Protein AF-A0A929PUV7-F1 (afdb_monomer_lite)

Foldseek 3Di:
DDDDPPDQVVVLPDDQPDDDPVLVVLLVVLVVQLAQPHPDADWFDWFWDAPPPDDPPCPVVLVLQQFDWDWDADPNDITTTTGGDTLSPRDQDDFDPPKFFDDDALQVLQDDPLAPDRGCLVVLLLQLLQQVQQLQWDQADPVRHGHTDGDQVVCCVSPVQWHWDDWFAFPLQRKTWTWIWGDVVVPFTEIEIHTYAQNAPDDHDVSNVLCVLLLVLCRCLGLRNLLVLLVQLVQFQPPPRHGEYEYEHEQSSLSSLLSSLLLSLLLDVLVDDDTRAYHREYELQAANQLSQLVQLVCCVVPVDSQADPLQLQQCVQQPPSSVSSVVSVVSSNVSSVPQPPPCSSVVSLVSCVSHSYEYEYESHRPNSQHHDHSHWYWYFYSSQLDDSHSPPPPLDPPPDDDDHDSVSVVRVSSSVSVSSCSVSVRSSSTTGIRHNHDPVVSVCSVVSSVSSNVVSVVSCLQPVQQDPSVVVSQQVLQAKDWPVGNGDGPVDDDPPDDDVPDRIGMGHHDD

pLDDT: mean 75.75, std 22.14, range [20.3, 98.75]

Radius of gyration: 24.58 Å; chains: 1; bounding box: 64×55×79 Å

Structure (mmCIF, N/CA/C/O backbone):
data_AF-A0A929PUV7-F1
#
_entry.id   AF-A0A929PUV7-F1
#
loop_
_atom_site.group_PDB
_atom_site.id
_atom_site.type_symbol
_atom_site.label_atom_id
_atom_site.label_alt_id
_atom_site.label_comp_id
_atom_site.label_asym_id
_atom_site.label_entity_id
_atom_site.label_seq_id
_atom_site.pdbx_PDB_ins_code
_atom_site.Cartn_x
_atom_site.Cartn_y
_atom_site.Cartn_z
_atom_site.occupancy
_atom_site.B_iso_or_equiv
_atom_site.auth_seq_id
_atom_site.auth_comp_id
_atom_site.auth_asym_id
_atom_site.auth_atom_id
_atom_site.pdbx_PDB_model_num
ATOM 1 N N . MET A 1 1 ? 6.916 33.251 42.457 1.00 21.69 1 MET A N 1
ATOM 2 C CA . MET A 1 1 ? 5.978 33.186 41.318 1.00 21.69 1 MET A CA 1
ATOM 3 C C . MET A 1 1 ? 6.144 31.840 40.640 1.00 21.69 1 MET A C 1
ATOM 5 O O . MET A 1 1 ? 7.057 31.651 39.850 1.00 21.69 1 MET A O 1
ATOM 9 N N . ALA A 1 2 ? 5.317 30.889 41.068 1.00 25.59 2 ALA A N 1
ATOM 10 C CA . ALA A 1 2 ? 5.024 29.662 40.340 1.00 25.59 2 ALA A CA 1
ATOM 11 C C . ALA A 1 2 ? 4.117 29.984 39.132 1.00 25.59 2 ALA A C 1
ATOM 13 O O . ALA A 1 2 ? 3.605 31.097 39.065 1.00 25.59 2 ALA A O 1
ATOM 14 N N . LEU A 1 3 ? 3.888 28.981 38.275 1.00 21.84 3 LEU A N 1
ATOM 15 C CA . LEU A 1 3 ? 3.107 28.955 37.020 1.00 21.84 3 LEU A CA 1
ATOM 16 C C . LEU A 1 3 ? 3.940 29.123 35.744 1.00 21.84 3 LEU A C 1
ATOM 18 O O . LEU A 1 3 ? 4.326 30.231 35.395 1.00 21.84 3 LEU A O 1
ATOM 22 N N . LEU A 1 4 ? 4.166 27.988 35.058 1.00 20.30 4 LEU A N 1
ATOM 23 C CA . LEU A 1 4 ? 3.975 27.786 33.600 1.00 20.30 4 LEU A CA 1
ATOM 24 C C . LEU A 1 4 ? 4.556 26.457 33.057 1.00 20.30 4 LEU A C 1
ATOM 26 O O . LEU A 1 4 ? 4.513 26.221 31.857 1.00 20.30 4 LEU A O 1
ATOM 30 N N . LEU A 1 5 ? 5.023 25.533 33.907 1.00 23.58 5 LEU A N 1
ATOM 31 C CA . LEU A 1 5 ? 5.539 24.215 33.474 1.00 23.58 5 LEU A CA 1
ATOM 32 C C . LEU A 1 5 ? 4.536 23.045 33.598 1.00 23.58 5 LEU A C 1
ATOM 34 O O . LEU A 1 5 ? 4.928 21.888 33.508 1.00 23.58 5 LEU A O 1
ATOM 38 N N . GLY A 1 6 ? 3.242 23.326 33.787 1.00 21.53 6 GLY A N 1
ATOM 39 C CA . GLY A 1 6 ? 2.203 22.302 34.003 1.00 21.53 6 GLY A CA 1
ATOM 40 C C . GLY A 1 6 ? 1.158 22.137 32.892 1.00 21.53 6 GLY A C 1
ATOM 41 O O . GLY A 1 6 ? 0.340 21.230 32.974 1.00 21.53 6 GLY A O 1
ATOM 42 N N . ALA A 1 7 ? 1.148 22.982 31.857 1.00 23.23 7 ALA A N 1
ATOM 43 C CA . ALA A 1 7 ? -0.018 23.084 30.970 1.00 23.23 7 ALA A CA 1
ATOM 44 C C . ALA A 1 7 ? -0.123 21.981 29.893 1.00 23.23 7 ALA A C 1
ATOM 46 O O . ALA A 1 7 ? -1.229 21.636 29.496 1.00 23.23 7 ALA A O 1
ATOM 47 N N . GLY A 1 8 ? 0.992 21.389 29.446 1.00 24.83 8 GLY A N 1
ATOM 48 C CA . GLY A 1 8 ? 0.971 20.389 28.362 1.00 24.83 8 GLY A CA 1
ATOM 49 C C . GLY A 1 8 ? 0.620 18.963 28.803 1.00 24.83 8 GLY A C 1
ATOM 50 O O . GLY A 1 8 ? 0.032 18.210 28.037 1.00 24.83 8 GLY A O 1
ATOM 51 N N . VAL A 1 9 ? 0.947 18.592 30.046 1.00 28.34 9 VAL A N 1
ATOM 52 C CA . VAL A 1 9 ? 0.705 17.235 30.579 1.00 28.34 9 VAL A CA 1
ATOM 53 C C . VAL A 1 9 ? -0.673 17.138 31.245 1.00 28.34 9 VAL A C 1
ATOM 55 O O . VAL A 1 9 ? -1.327 16.104 31.151 1.00 28.34 9 VAL A O 1
ATOM 58 N N . ALA A 1 10 ? -1.159 18.233 31.841 1.00 26.02 10 ALA A N 1
ATOM 59 C CA . ALA A 1 10 ? -2.454 18.267 32.520 1.00 26.02 10 ALA A CA 1
ATOM 60 C C . ALA A 1 10 ? -3.654 18.189 31.554 1.00 26.02 10 ALA A C 1
ATOM 62 O O . ALA A 1 10 ? -4.660 17.569 31.880 1.00 26.02 10 ALA A O 1
ATOM 63 N N . GLN A 1 11 ? -3.551 18.724 30.329 1.00 30.06 11 GLN A N 1
ATOM 64 C CA . GLN A 1 11 ? -4.666 18.671 29.367 1.00 30.06 11 GLN A CA 1
ATOM 65 C C . GLN A 1 11 ? -4.891 17.288 28.732 1.00 30.06 11 GLN A C 1
ATOM 67 O O . GLN A 1 11 ? -5.966 17.036 28.192 1.00 30.06 11 GLN A O 1
ATOM 72 N N . ALA A 1 12 ? -3.923 16.370 28.828 1.00 31.25 12 ALA A N 1
ATOM 73 C CA . ALA A 1 12 ? -4.108 14.969 28.443 1.00 31.25 12 ALA A CA 1
ATOM 74 C C . ALA A 1 12 ? -4.632 14.092 29.601 1.00 31.25 12 ALA A C 1
ATOM 76 O O . ALA A 1 12 ? -5.008 12.945 29.372 1.00 31.25 12 ALA A O 1
ATOM 77 N N . GLN A 1 13 ? -4.646 14.605 30.840 1.00 35.69 13 GLN A N 1
ATOM 78 C CA . GLN A 1 13 ? -4.884 13.811 32.051 1.00 35.69 13 GLN A CA 1
ATOM 79 C C . GLN A 1 13 ? -6.342 13.769 32.526 1.00 35.69 13 GLN A C 1
ATOM 81 O O . GLN A 1 13 ? -6.690 12.841 33.252 1.00 35.69 13 GLN A O 1
ATOM 86 N N . GLU A 1 14 ? -7.204 14.712 32.138 1.00 29.16 14 GLU A N 1
ATOM 87 C CA . GLU A 1 14 ? -8.506 14.859 32.814 1.00 29.16 14 GLU A CA 1
ATOM 88 C C . GLU A 1 14 ? -9.690 14.092 32.211 1.00 29.16 14 GLU A C 1
ATOM 90 O O . GLU A 1 14 ? -10.759 14.089 32.809 1.00 29.16 14 GLU A O 1
ATOM 95 N N . THR A 1 15 ? -9.551 13.367 31.098 1.00 34.06 15 THR A N 1
ATOM 96 C CA . THR A 1 15 ? -10.678 12.581 30.548 1.00 34.06 15 THR A CA 1
ATOM 97 C C . THR A 1 15 ? -10.217 11.338 29.780 1.00 34.06 15 THR A C 1
ATOM 99 O O . THR A 1 15 ? -10.314 11.270 28.561 1.00 34.06 15 THR A O 1
ATOM 102 N N . LEU A 1 16 ? -9.735 10.313 30.489 1.00 34.72 16 LEU A N 1
ATOM 103 C CA . LEU A 1 16 ? -9.589 8.959 29.929 1.00 34.72 16 LEU A CA 1
ATOM 104 C C . LEU A 1 16 ? -10.588 8.004 30.606 1.00 34.72 16 LEU A C 1
ATOM 106 O O . LEU A 1 16 ? -10.222 7.310 31.556 1.00 34.72 16 LEU A O 1
ATOM 110 N N . PRO A 1 17 ? -11.865 7.980 30.182 1.00 31.22 17 PRO A N 1
ATOM 111 C CA . PRO A 1 17 ? -12.806 6.970 30.648 1.00 31.22 17 PRO A CA 1
ATOM 112 C C . PRO A 1 17 ? -12.478 5.601 30.023 1.00 31.22 17 PRO A C 1
ATOM 114 O O . PRO A 1 17 ? -12.374 5.482 28.806 1.00 31.22 17 PRO A O 1
ATOM 117 N N . GLY A 1 18 ? -12.350 4.556 30.852 1.00 39.66 18 GLY A N 1
ATOM 118 C CA . GLY A 1 18 ? -12.384 3.154 30.398 1.00 39.66 18 GLY A CA 1
ATOM 119 C C . GLY A 1 18 ? -11.063 2.373 30.349 1.00 39.66 18 GLY A C 1
ATOM 120 O O . GLY A 1 18 ? -11.030 1.321 29.715 1.00 39.66 18 GLY A O 1
ATOM 121 N N . LEU A 1 19 ? -9.994 2.834 31.004 1.00 39.09 19 LEU A N 1
ATOM 122 C CA . LEU A 1 19 ? -8.756 2.056 31.171 1.00 39.09 19 LEU A CA 1
ATOM 123 C C . LEU A 1 19 ? -8.716 1.382 32.546 1.00 39.09 19 LEU A C 1
ATOM 125 O O . LEU A 1 19 ? -8.934 2.045 33.561 1.00 39.09 19 LEU A O 1
ATOM 129 N N . ASP A 1 20 ? -8.355 0.099 32.591 1.00 45.97 20 ASP A N 1
ATOM 130 C CA . ASP A 1 20 ? -8.061 -0.582 33.853 1.00 45.97 20 ASP A CA 1
ATOM 131 C C . ASP A 1 20 ? -6.874 0.096 34.560 1.00 45.97 20 ASP A C 1
ATOM 133 O O . ASP A 1 20 ? -5.813 0.330 33.966 1.00 45.97 20 ASP A O 1
ATOM 137 N N . ALA A 1 21 ? -7.046 0.392 35.852 1.00 43.50 21 ALA A N 1
ATOM 138 C CA . ALA A 1 21 ? -6.089 1.123 36.690 1.00 43.50 21 ALA A CA 1
ATOM 139 C C . ALA A 1 21 ? -4.622 0.626 36.617 1.00 43.50 21 ALA A C 1
ATOM 141 O O . ALA A 1 21 ? -3.729 1.474 36.546 1.00 43.50 21 ALA A O 1
ATOM 142 N N . PRO A 1 22 ? -4.329 -0.691 36.530 1.00 42.16 22 PRO A N 1
ATOM 143 C CA . PRO A 1 22 ? -2.951 -1.184 36.454 1.00 42.16 22 PRO A CA 1
ATOM 144 C C . PRO A 1 22 ? -2.204 -0.751 35.182 1.00 42.16 22 PRO A C 1
ATOM 146 O O . PRO A 1 22 ? -0.998 -0.505 35.219 1.00 42.16 22 PRO A O 1
ATOM 149 N N . ARG A 1 23 ? -2.905 -0.622 34.044 1.00 42.53 23 ARG A N 1
ATOM 150 C CA . ARG A 1 23 ? -2.293 -0.203 32.766 1.00 42.53 23 ARG A CA 1
ATOM 151 C C . ARG A 1 23 ? -1.944 1.287 32.776 1.00 42.53 23 ARG A C 1
ATOM 153 O O . ARG A 1 23 ? -0.872 1.677 32.316 1.00 42.53 23 ARG A O 1
ATOM 160 N N . LEU A 1 24 ? -2.810 2.106 33.374 1.00 46.59 24 LEU A N 1
ATOM 161 C CA . LEU A 1 24 ? -2.568 3.533 33.616 1.00 46.59 24 LEU A CA 1
ATOM 162 C C . LEU A 1 24 ? -1.371 3.769 34.551 1.00 46.59 24 LEU A C 1
ATOM 164 O O . LEU A 1 24 ? -0.566 4.667 34.304 1.00 46.59 24 LEU A O 1
ATOM 168 N N . GLU A 1 25 ? -1.234 2.970 35.610 1.00 48.16 25 GLU A N 1
ATOM 169 C CA . GLU A 1 25 ? -0.101 3.050 36.541 1.00 48.16 25 GLU A CA 1
ATOM 170 C C . GLU A 1 25 ? 1.226 2.650 35.886 1.00 48.16 25 GLU A C 1
ATOM 172 O O . GLU A 1 25 ? 2.224 3.351 36.062 1.00 48.16 25 GLU A O 1
ATOM 177 N N . GLY A 1 26 ? 1.233 1.596 35.061 1.00 47.72 26 GLY A N 1
ATOM 178 C CA . GLY A 1 26 ? 2.414 1.185 34.294 1.00 47.72 26 GLY A CA 1
ATOM 179 C C . GLY A 1 26 ? 2.912 2.271 33.333 1.00 47.72 26 GLY A C 1
ATOM 180 O O . GLY A 1 26 ? 4.108 2.570 33.294 1.00 47.72 26 GLY A O 1
ATOM 181 N N . MET A 1 27 ? 1.990 2.933 32.625 1.00 46.94 27 MET A N 1
ATOM 182 C CA . MET A 1 27 ? 2.312 4.076 31.765 1.00 46.94 27 MET A CA 1
ATOM 183 C C . MET A 1 27 ? 2.857 5.276 32.553 1.00 46.94 27 MET A C 1
ATOM 185 O O . MET A 1 27 ? 3.848 5.884 32.143 1.00 46.94 27 MET A O 1
ATOM 189 N N . ARG A 1 28 ? 2.241 5.617 33.695 1.00 51.75 28 ARG A N 1
ATOM 190 C CA . ARG A 1 28 ? 2.700 6.716 34.568 1.00 51.75 28 ARG A CA 1
ATOM 191 C C . ARG A 1 28 ? 4.112 6.464 35.086 1.00 51.75 28 ARG A C 1
ATOM 193 O O . ARG A 1 28 ? 4.968 7.334 34.957 1.00 51.75 28 ARG A O 1
ATOM 200 N N . ALA A 1 29 ? 4.376 5.253 35.574 1.00 52.75 29 ALA A N 1
ATOM 201 C CA . ALA A 1 29 ? 5.693 4.860 36.059 1.00 52.75 29 ALA A CA 1
ATOM 202 C C . ALA A 1 29 ? 6.776 4.988 34.974 1.00 52.75 29 ALA A C 1
ATOM 204 O O . ALA A 1 29 ? 7.900 5.386 35.269 1.00 52.75 29 ALA A O 1
ATOM 205 N N . GLN A 1 30 ? 6.453 4.697 33.710 1.00 48.41 30 GLN A N 1
ATOM 206 C CA . GLN A 1 30 ? 7.390 4.862 32.598 1.00 48.41 30 GLN A CA 1
ATOM 207 C C . GLN A 1 30 ? 7.662 6.337 32.263 1.00 48.41 30 GLN A C 1
ATOM 209 O O . GLN A 1 30 ? 8.823 6.716 32.107 1.00 48.41 30 GLN A O 1
ATOM 214 N N . ILE A 1 31 ? 6.621 7.175 32.202 1.00 47.47 31 ILE A N 1
ATOM 215 C CA . ILE A 1 31 ? 6.764 8.625 31.983 1.00 47.47 31 ILE A CA 1
ATOM 216 C C . ILE A 1 31 ? 7.631 9.251 33.084 1.00 47.47 31 ILE A C 1
ATOM 218 O O . ILE A 1 31 ? 8.503 10.073 32.795 1.00 47.47 31 ILE A O 1
ATOM 222 N N . ASP A 1 32 ? 7.435 8.830 34.335 1.00 52.53 32 ASP A N 1
ATOM 223 C CA . ASP A 1 32 ? 8.209 9.323 35.471 1.00 52.53 32 ASP A CA 1
ATOM 224 C C . ASP A 1 32 ? 9.662 8.814 35.480 1.00 52.53 32 ASP A C 1
ATOM 226 O O . ASP A 1 32 ? 10.557 9.560 35.881 1.00 52.53 32 ASP A O 1
ATOM 230 N N . ARG A 1 33 ? 9.944 7.601 34.974 1.00 50.22 33 ARG A N 1
ATOM 231 C CA . ARG A 1 33 ? 11.322 7.075 34.845 1.00 50.22 33 ARG A CA 1
ATOM 232 C C . ARG A 1 33 ? 12.191 7.908 33.904 1.00 50.22 33 ARG A C 1
ATOM 234 O O . ARG A 1 33 ? 13.361 8.139 34.200 1.00 50.22 33 ARG A O 1
ATOM 241 N N . CYS A 1 34 ? 11.626 8.380 32.796 1.00 43.41 34 CYS A N 1
ATOM 242 C CA . CYS A 1 34 ? 12.343 9.175 31.792 1.00 43.41 34 CYS A CA 1
ATOM 243 C C . CYS A 1 34 ? 12.294 10.688 32.062 1.00 43.41 34 CYS A C 1
ATOM 245 O O . CYS A 1 34 ? 12.694 11.493 31.217 1.00 43.41 34 CYS A O 1
ATOM 247 N N . ARG A 1 35 ? 11.799 11.094 33.237 1.00 45.09 35 ARG A N 1
ATOM 248 C CA . ARG A 1 35 ? 11.676 12.496 33.634 1.00 45.09 35 ARG A CA 1
ATOM 249 C C . ARG A 1 35 ? 13.064 13.127 33.852 1.00 45.09 35 ARG A C 1
ATOM 251 O O . ARG A 1 35 ? 13.985 12.451 34.322 1.00 45.09 35 ARG A O 1
ATOM 258 N N . PRO A 1 36 ? 13.254 14.424 33.537 1.00 38.78 36 PRO A N 1
ATOM 259 C CA . PRO A 1 36 ? 14.539 15.092 33.731 1.00 38.78 36 PRO A CA 1
ATOM 260 C C . PRO A 1 36 ? 15.046 14.955 35.179 1.00 38.78 36 PRO A C 1
ATOM 262 O O . PRO A 1 36 ? 14.379 15.406 36.106 1.00 38.78 36 PRO A O 1
ATOM 265 N N . GLY A 1 37 ? 16.232 14.354 35.364 1.00 46.12 37 GLY A N 1
ATOM 266 C CA . GLY A 1 37 ? 16.926 14.272 36.663 1.00 46.12 37 GLY A CA 1
ATOM 267 C C . GLY A 1 37 ? 17.095 12.875 37.283 1.00 46.12 37 GLY A C 1
ATOM 268 O O . GLY A 1 37 ? 17.700 12.783 38.347 1.00 46.12 37 GLY A O 1
ATOM 269 N N . GLY A 1 38 ? 16.622 11.798 36.645 1.00 43.56 38 GLY A N 1
ATOM 270 C CA . GLY A 1 38 ? 16.766 10.429 37.166 1.00 43.56 38 GLY A CA 1
ATOM 271 C C . GLY A 1 38 ? 18.195 9.838 37.092 1.00 43.56 38 GLY A C 1
ATOM 272 O O . GLY A 1 38 ? 18.993 10.234 36.229 1.00 43.56 38 GLY A O 1
ATOM 273 N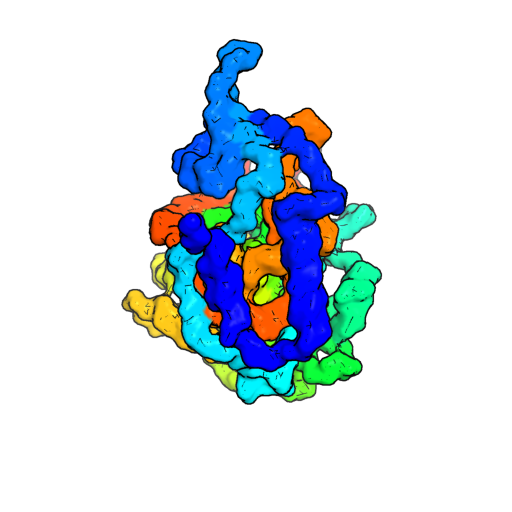 N . PRO A 1 39 ? 18.541 8.881 37.977 1.00 36.41 39 PRO A N 1
ATOM 274 C CA . PRO A 1 39 ? 19.806 8.145 37.922 1.00 36.41 39 PRO A CA 1
ATOM 275 C C . PRO A 1 39 ? 19.850 7.214 36.694 1.00 36.41 39 PRO A C 1
ATOM 277 O O . PRO A 1 39 ? 18.929 6.433 36.482 1.00 36.41 39 PRO A O 1
ATOM 280 N N . GLY A 1 40 ? 20.919 7.299 35.886 1.00 46.47 40 GLY A N 1
ATOM 281 C CA . GLY A 1 40 ? 21.163 6.407 34.732 1.00 46.47 40 GLY A CA 1
ATOM 282 C C . GLY A 1 40 ? 21.323 7.064 33.350 1.00 46.47 40 GLY A C 1
ATOM 283 O O . GLY A 1 40 ? 21.510 6.356 32.368 1.00 46.47 40 GLY A O 1
ATOM 284 N N . ALA A 1 41 ? 21.265 8.394 33.226 1.00 41.88 41 ALA A N 1
ATOM 285 C CA . ALA A 1 41 ? 21.264 9.037 31.905 1.00 41.88 41 ALA A CA 1
ATOM 286 C C . ALA A 1 41 ? 22.678 9.283 31.287 1.00 41.88 41 ALA A C 1
ATOM 288 O O . ALA A 1 41 ? 23.640 9.559 32.010 1.00 41.88 41 ALA A O 1
ATOM 289 N N . PRO A 1 42 ? 22.830 9.251 29.950 1.00 42.53 42 PRO A N 1
ATOM 290 C CA . PRO A 1 42 ? 24.121 9.421 29.263 1.00 42.53 42 PRO A CA 1
ATOM 291 C C . PRO A 1 42 ? 24.561 10.893 29.073 1.00 42.53 42 PRO A C 1
ATOM 293 O O . PRO A 1 42 ? 23.802 11.831 29.347 1.00 42.53 42 PRO A O 1
ATOM 296 N N . ALA A 1 43 ? 25.820 11.085 28.647 1.00 39.50 43 ALA A N 1
ATOM 297 C CA . ALA A 1 43 ? 26.472 12.376 28.374 1.00 39.50 43 ALA A CA 1
ATOM 298 C C . ALA A 1 43 ? 26.270 12.857 26.913 1.00 39.50 43 ALA A C 1
ATOM 300 O O . ALA A 1 43 ? 25.999 12.050 26.027 1.00 39.50 43 ALA A O 1
ATOM 301 N N . ALA A 1 44 ? 26.391 14.170 26.669 1.00 35.06 44 ALA A N 1
ATOM 302 C CA . ALA A 1 44 ? 26.148 14.823 25.369 1.00 35.06 44 ALA A CA 1
ATOM 303 C C . ALA A 1 44 ? 27.184 14.453 24.277 1.00 35.06 44 ALA A C 1
ATOM 305 O O . ALA A 1 44 ? 28.322 14.117 24.604 1.00 35.06 44 ALA A O 1
ATOM 306 N N . ARG A 1 45 ? 26.803 14.548 22.989 1.00 39.22 45 ARG A N 1
ATOM 307 C CA . ARG A 1 45 ? 27.665 14.293 21.811 1.00 39.22 45 ARG A CA 1
ATOM 308 C C . ARG A 1 45 ? 27.506 15.372 20.728 1.00 39.22 45 ARG A C 1
ATOM 310 O O . ARG A 1 45 ? 26.414 15.902 20.554 1.00 39.22 45 ARG A O 1
ATOM 317 N N . GLU A 1 46 ? 28.598 15.659 20.017 1.00 34.75 46 GLU A N 1
ATOM 318 C CA . GLU A 1 46 ? 28.692 16.581 18.869 1.00 34.75 46 GLU A CA 1
ATOM 319 C C . GLU A 1 46 ? 28.365 15.854 17.550 1.00 34.75 46 GLU A C 1
ATOM 321 O O . GLU A 1 46 ? 28.513 14.631 17.475 1.00 34.75 46 GLU A O 1
ATOM 326 N N . LEU A 1 47 ? 27.863 16.581 16.543 1.00 37.62 47 LEU A N 1
ATOM 327 C CA . LEU A 1 47 ? 27.233 15.996 15.356 1.00 37.62 47 LEU A CA 1
ATOM 328 C C . LEU A 1 47 ? 27.536 16.832 14.095 1.00 37.62 47 LEU A C 1
ATOM 330 O O . LEU A 1 47 ? 27.107 17.982 13.971 1.00 37.62 47 LEU A O 1
ATOM 334 N N . ASP A 1 48 ? 28.295 16.246 13.163 1.00 38.28 48 ASP A N 1
ATOM 335 C CA . ASP A 1 48 ? 28.828 16.926 11.974 1.00 38.28 48 ASP A CA 1
ATOM 336 C C . ASP A 1 48 ? 28.015 16.613 10.710 1.00 38.28 48 ASP A C 1
ATOM 338 O O . ASP A 1 48 ? 27.799 15.448 10.381 1.00 38.28 48 ASP A O 1
ATOM 342 N N . LEU A 1 49 ? 27.595 17.649 9.972 1.00 38.09 49 LEU A N 1
ATOM 343 C CA . LEU A 1 49 ? 26.836 17.538 8.717 1.00 38.09 49 LEU A CA 1
ATOM 344 C C . LEU A 1 49 ? 27.444 18.425 7.612 1.00 38.09 49 LEU A C 1
ATOM 346 O O . LEU A 1 49 ? 27.976 19.510 7.867 1.00 38.09 49 LEU A O 1
ATOM 350 N N . THR A 1 50 ? 27.363 17.972 6.358 1.00 40.94 50 THR A N 1
ATOM 351 C CA . THR A 1 50 ? 27.836 18.712 5.176 1.00 40.94 50 THR A CA 1
ATOM 352 C C . THR A 1 50 ? 26.724 19.537 4.526 1.00 40.94 50 THR A C 1
ATOM 354 O O . THR A 1 50 ? 25.553 19.173 4.533 1.00 40.94 50 THR A O 1
ATOM 357 N N . LEU A 1 51 ? 27.102 20.689 3.960 1.00 37.38 51 LEU A N 1
ATOM 358 C CA . LEU A 1 51 ? 26.197 21.702 3.391 1.00 37.38 51 LEU A CA 1
ATOM 359 C C . LEU A 1 51 ? 25.410 21.246 2.146 1.00 37.38 51 LEU A C 1
ATOM 361 O O . LEU A 1 51 ? 24.490 21.946 1.735 1.00 37.38 51 LEU A O 1
ATOM 365 N N . SER A 1 52 ? 25.746 20.100 1.554 1.00 41.97 52 SER A N 1
ATOM 366 C CA . SER A 1 52 ? 25.068 19.535 0.381 1.00 41.97 52 SER A CA 1
ATOM 367 C C . SER A 1 52 ? 23.634 19.067 0.651 1.00 41.97 52 SER A C 1
ATOM 369 O O . SER A 1 52 ? 22.861 18.957 -0.295 1.00 41.97 52 SER A O 1
ATOM 371 N N . ASP A 1 53 ? 23.255 18.842 1.913 1.00 41.03 53 ASP A N 1
ATOM 372 C CA . ASP A 1 53 ? 22.099 17.990 2.227 1.00 41.03 53 ASP A CA 1
ATOM 373 C C . ASP A 1 53 ? 20.929 18.694 2.934 1.00 41.03 53 ASP A C 1
ATOM 375 O O . ASP A 1 53 ? 19.961 18.035 3.309 1.00 41.03 53 ASP A O 1
ATOM 379 N N . ILE A 1 54 ? 20.965 20.017 3.162 1.00 37.97 54 ILE A N 1
ATOM 380 C CA . ILE A 1 54 ? 19.935 20.679 3.987 1.00 37.97 54 ILE A CA 1
ATOM 381 C C . ILE A 1 54 ? 19.527 22.064 3.443 1.00 37.97 54 ILE A C 1
ATOM 383 O O . ILE A 1 54 ? 20.132 23.095 3.730 1.00 37.97 54 ILE A O 1
ATOM 387 N N . VAL A 1 55 ? 18.426 22.060 2.689 1.00 39.53 55 VAL A N 1
ATOM 388 C CA . VAL A 1 55 ? 17.596 23.198 2.221 1.00 39.53 55 VAL A CA 1
ATOM 389 C C . VAL A 1 55 ? 16.753 23.757 3.412 1.00 39.53 55 VAL A C 1
ATOM 391 O O . VAL A 1 55 ? 16.691 23.088 4.447 1.00 39.53 55 VAL A O 1
ATOM 394 N N . PRO A 1 56 ? 16.124 24.966 3.359 1.00 37.94 56 PRO A N 1
ATOM 395 C CA . PRO A 1 56 ? 15.732 25.800 4.520 1.00 37.94 56 PRO A CA 1
ATOM 396 C C . PRO A 1 56 ? 14.646 25.257 5.475 1.00 37.94 56 PRO A C 1
ATOM 398 O O . PRO A 1 56 ? 14.144 25.977 6.335 1.00 37.94 56 PRO A O 1
ATOM 401 N N . PHE A 1 57 ? 14.318 23.974 5.371 1.00 37.78 57 PHE A N 1
ATOM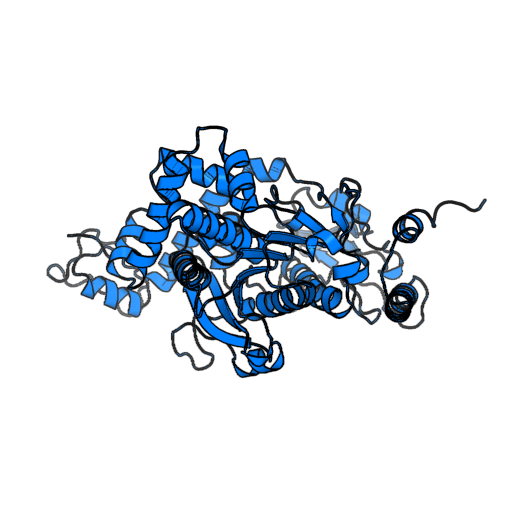 402 C CA . PHE A 1 57 ? 13.474 23.194 6.274 1.00 37.78 57 PHE A CA 1
ATOM 403 C C . PHE A 1 57 ? 14.012 23.125 7.718 1.00 37.78 57 PHE A C 1
ATOM 405 O O . PHE A 1 57 ? 13.258 22.923 8.669 1.00 37.78 57 PHE A O 1
ATOM 412 N N . SER A 1 58 ? 15.318 23.310 7.905 1.00 46.72 58 SER A N 1
ATOM 413 C CA . SER A 1 58 ? 15.991 22.942 9.146 1.00 46.72 58 SER A CA 1
ATOM 414 C C . SER A 1 58 ? 15.878 23.975 10.267 1.00 46.72 58 SER A C 1
ATOM 416 O O . SER A 1 58 ? 15.753 23.595 11.419 1.00 46.72 58 SER A O 1
ATOM 418 N N . GLN A 1 59 ? 15.827 25.278 10.003 1.00 39.44 59 GLN A N 1
ATOM 419 C CA . GLN A 1 59 ? 15.992 26.269 11.081 1.00 39.44 59 GLN A CA 1
ATOM 420 C C . GLN A 1 59 ? 14.880 26.239 12.148 1.00 39.44 59 GLN A C 1
ATOM 422 O O . GLN A 1 59 ? 15.177 26.347 13.337 1.00 39.44 59 GLN A O 1
ATOM 427 N N . ALA A 1 60 ? 13.618 26.025 11.758 1.00 38.66 60 ALA A N 1
ATOM 428 C CA . ALA A 1 60 ? 12.490 25.977 12.695 1.00 38.66 60 ALA A CA 1
ATOM 429 C C . ALA A 1 60 ? 12.429 24.668 13.505 1.00 38.66 60 ALA A C 1
ATOM 431 O O . ALA A 1 60 ? 12.022 24.677 14.665 1.00 38.66 60 ALA A O 1
ATOM 432 N N . ILE A 1 61 ? 12.847 23.551 12.905 1.00 40.22 61 ILE A N 1
ATOM 433 C CA . ILE A 1 61 ? 12.905 22.238 13.562 1.00 40.22 61 ILE A CA 1
ATOM 434 C C . ILE A 1 61 ? 14.146 22.173 14.464 1.00 40.22 61 ILE A C 1
ATOM 436 O O . ILE A 1 61 ? 14.035 21.847 15.642 1.00 40.22 61 ILE A O 1
ATOM 440 N N . LEU A 1 62 ? 15.311 22.595 13.966 1.00 46.12 62 LEU A N 1
ATOM 441 C CA . LEU A 1 62 ? 16.576 22.611 14.705 1.00 46.12 62 LEU A CA 1
ATOM 442 C C . LEU A 1 62 ? 16.516 23.515 15.946 1.00 46.12 62 LEU A C 1
ATOM 444 O O . LEU A 1 62 ? 16.912 23.088 17.029 1.00 46.12 62 LEU A O 1
ATOM 448 N N . ALA A 1 63 ? 15.951 24.724 15.829 1.00 45.72 63 ALA A N 1
ATOM 449 C CA . ALA A 1 63 ? 15.805 25.633 16.969 1.00 45.72 63 ALA A CA 1
ATOM 450 C C . ALA A 1 63 ? 14.878 25.072 18.063 1.00 45.72 63 ALA A C 1
ATOM 452 O O . ALA A 1 63 ? 15.083 25.336 19.247 1.00 45.72 63 ALA A O 1
ATOM 453 N N . ARG A 1 64 ? 13.878 24.266 17.683 1.00 48.75 64 ARG A N 1
ATOM 454 C CA . ARG A 1 64 ? 12.932 23.633 18.615 1.00 48.75 64 ARG A CA 1
ATOM 455 C C . ARG A 1 64 ? 13.528 22.419 19.340 1.00 48.75 64 ARG A C 1
ATOM 457 O O . ARG A 1 64 ? 13.019 22.039 20.390 1.00 48.75 64 ARG A O 1
ATOM 464 N N . HIS A 1 65 ? 14.619 21.857 18.815 1.00 47.75 65 HIS A N 1
ATOM 465 C CA . HIS A 1 65 ? 15.330 20.693 19.354 1.00 47.75 65 HIS A CA 1
ATOM 466 C C . HIS A 1 65 ? 16.736 21.034 19.892 1.00 47.75 65 HIS A C 1
ATOM 468 O O . HIS A 1 65 ? 17.596 20.162 19.930 1.00 47.75 65 HIS A O 1
ATOM 474 N N . ASP A 1 66 ? 16.982 22.293 20.291 1.00 53.56 66 ASP A N 1
ATOM 475 C CA . ASP A 1 66 ? 18.267 22.798 20.830 1.00 53.56 66 ASP A CA 1
ATOM 476 C C . ASP A 1 66 ? 19.489 22.400 19.968 1.00 53.56 66 ASP A C 1
ATOM 478 O O . ASP A 1 66 ? 20.590 22.184 20.479 1.00 53.56 66 ASP A O 1
ATOM 482 N N . LEU A 1 67 ? 19.288 22.288 18.647 1.00 47.16 67 LEU A N 1
ATOM 483 C CA . LEU A 1 67 ? 20.338 22.061 17.657 1.00 47.16 67 LEU A CA 1
ATOM 484 C C . LEU A 1 67 ? 20.882 23.417 17.206 1.00 47.16 67 LEU A C 1
ATOM 486 O O . LEU A 1 67 ? 20.187 24.205 16.560 1.00 47.16 67 LEU A O 1
ATOM 490 N N . ARG A 1 68 ? 22.137 23.702 17.558 1.00 50.53 68 ARG A N 1
ATOM 491 C CA . ARG A 1 68 ? 22.794 24.985 17.292 1.00 50.53 68 ARG A CA 1
ATOM 492 C C . ARG A 1 68 ? 23.707 24.877 16.076 1.00 50.53 68 ARG A C 1
ATOM 494 O O . ARG A 1 68 ? 24.736 24.199 16.166 1.00 50.53 68 ARG A O 1
ATOM 501 N N . PRO A 1 69 ? 23.383 25.557 14.965 1.00 48.88 69 PRO A N 1
ATOM 502 C CA . PRO A 1 69 ? 24.271 25.595 13.820 1.00 48.88 69 PRO A CA 1
ATOM 503 C C . PRO A 1 69 ? 25.544 26.374 14.162 1.00 48.88 69 PRO A C 1
ATOM 505 O O . PRO A 1 69 ? 25.490 27.472 14.713 1.00 48.88 69 PRO A O 1
ATOM 508 N N . SER A 1 70 ? 26.694 25.824 13.800 1.00 53.59 70 SER A N 1
ATOM 509 C CA . SER A 1 70 ? 27.975 26.521 13.791 1.00 53.59 70 SER A CA 1
ATOM 510 C C . SER A 1 70 ? 28.675 26.251 12.470 1.00 53.59 70 SER A C 1
ATOM 512 O O . SER A 1 70 ? 28.784 25.107 12.042 1.00 53.59 70 SER A O 1
ATOM 514 N N . LEU A 1 71 ? 29.133 27.306 11.806 1.00 50.50 71 LEU A N 1
ATOM 515 C CA . LEU A 1 71 ? 29.869 27.176 10.559 1.00 50.50 71 LEU A CA 1
ATOM 516 C C . LEU A 1 71 ? 31.358 27.008 10.885 1.00 50.50 71 LEU A C 1
ATOM 518 O O . LEU A 1 71 ? 31.943 27.872 11.539 1.00 50.50 71 LEU A O 1
ATOM 522 N N . ARG A 1 72 ? 31.971 25.908 10.449 1.00 64.50 72 ARG A N 1
ATOM 523 C CA . ARG A 1 72 ? 33.403 25.633 10.631 1.00 64.50 72 ARG A CA 1
ATOM 524 C C . ARG A 1 72 ? 34.074 25.451 9.279 1.00 64.50 72 ARG A C 1
ATOM 526 O O . ARG A 1 72 ? 33.445 25.024 8.317 1.00 64.50 72 ARG A O 1
ATOM 533 N N . ARG A 1 73 ? 35.356 25.792 9.190 1.00 53.31 73 ARG A N 1
ATOM 534 C CA . ARG A 1 73 ? 36.161 25.564 7.988 1.00 53.31 73 ARG A CA 1
ATOM 535 C C . ARG A 1 73 ? 37.187 24.483 8.295 1.00 53.31 73 ARG A C 1
ATOM 537 O O . ARG A 1 73 ? 38.073 24.709 9.111 1.00 53.31 73 ARG A O 1
ATOM 544 N N . GLU A 1 74 ? 37.070 23.338 7.633 1.00 58.31 74 GLU A N 1
ATOM 545 C CA . GLU A 1 74 ? 37.943 22.173 7.825 1.00 58.31 74 GLU A CA 1
ATOM 546 C C . GLU A 1 74 ? 38.402 21.647 6.466 1.00 58.31 74 GLU A C 1
ATOM 548 O O . GLU A 1 74 ? 37.605 21.538 5.535 1.00 58.31 74 GLU A O 1
ATOM 553 N N . ASN A 1 75 ? 39.701 21.362 6.321 1.00 58.41 75 ASN A N 1
ATOM 554 C CA . ASN A 1 75 ? 40.315 20.892 5.069 1.00 58.41 75 ASN A CA 1
ATOM 555 C C . ASN A 1 75 ? 39.947 21.738 3.831 1.00 58.41 75 ASN A C 1
ATOM 557 O O . ASN A 1 75 ? 39.772 21.226 2.730 1.00 58.41 75 ASN A O 1
ATOM 561 N N . GLY A 1 76 ? 39.796 23.055 4.013 1.00 57.16 76 GLY A N 1
ATOM 562 C CA . GLY A 1 76 ? 39.437 23.985 2.939 1.00 57.16 76 GLY A CA 1
ATOM 563 C C . GLY A 1 76 ? 37.949 24.024 2.573 1.00 57.16 76 GLY A C 1
ATOM 564 O O . GLY A 1 76 ? 37.563 24.907 1.810 1.00 57.16 76 GLY A O 1
ATOM 565 N N . GLN A 1 77 ? 37.110 23.164 3.154 1.00 41.34 77 GLN A N 1
ATOM 566 C CA . GLN A 1 77 ? 35.664 23.128 2.935 1.00 41.34 77 GLN A CA 1
ATOM 567 C C . GLN A 1 77 ? 34.907 23.796 4.092 1.00 41.34 77 GLN A C 1
ATOM 569 O O . GLN A 1 77 ? 35.288 23.683 5.258 1.00 41.34 77 GLN A O 1
ATOM 574 N N . TRP A 1 78 ? 33.827 24.511 3.770 1.00 47.59 78 TRP A N 1
ATOM 575 C CA . TRP A 1 78 ? 32.888 25.022 4.769 1.00 47.59 78 TRP A CA 1
ATOM 576 C C . TRP A 1 78 ? 31.944 23.900 5.205 1.00 47.59 78 TRP A C 1
ATOM 578 O O . TRP A 1 78 ? 31.324 23.243 4.370 1.00 47.59 78 TRP A O 1
ATOM 588 N N . ARG A 1 79 ? 31.832 23.691 6.515 1.00 45.91 79 ARG A N 1
ATOM 589 C CA . ARG A 1 79 ? 30.957 22.710 7.161 1.00 45.91 79 ARG A CA 1
ATOM 590 C C . ARG A 1 79 ? 29.957 23.430 8.057 1.00 45.91 79 ARG A C 1
ATOM 592 O O . ARG A 1 79 ? 30.319 24.382 8.748 1.00 45.91 79 ARG A O 1
ATOM 599 N N . LEU A 1 80 ? 28.708 22.976 8.052 1.00 44.72 80 LEU A N 1
ATOM 600 C CA . LEU A 1 80 ? 27.682 23.427 8.987 1.00 44.72 80 LEU A CA 1
ATOM 601 C C . LEU A 1 80 ? 27.521 22.350 10.062 1.00 44.72 80 LEU A C 1
ATOM 603 O O . LEU A 1 80 ? 26.819 21.365 9.873 1.00 44.72 80 LEU A O 1
ATOM 607 N N . VAL A 1 81 ? 28.180 22.542 11.195 1.00 45.47 81 VAL A N 1
ATOM 608 C CA . VAL A 1 81 ? 28.108 21.639 12.348 1.00 45.47 81 VAL A CA 1
ATOM 609 C C . VAL A 1 81 ? 26.831 21.937 13.131 1.00 45.47 81 VAL A C 1
ATOM 611 O O . VAL A 1 81 ? 26.591 23.094 13.482 1.00 45.47 81 VAL A O 1
ATOM 614 N N . LEU A 1 82 ? 26.008 20.924 13.415 1.00 45.41 82 LEU A N 1
ATOM 615 C CA . LEU A 1 82 ? 24.786 21.074 14.209 1.00 45.41 82 LEU A CA 1
ATOM 616 C C . LEU A 1 82 ? 25.024 20.515 15.611 1.00 45.41 82 LEU A C 1
ATOM 618 O O . LEU A 1 82 ? 25.003 19.312 15.834 1.00 45.41 82 LEU A O 1
ATOM 622 N N . ASN A 1 83 ? 25.225 21.394 16.587 1.00 42.97 83 ASN A N 1
ATOM 623 C CA . ASN A 1 83 ? 25.485 20.972 17.960 1.00 42.97 83 ASN A CA 1
ATOM 624 C C . ASN A 1 83 ? 24.168 20.680 18.678 1.00 42.97 83 ASN A C 1
ATOM 626 O O . ASN A 1 83 ? 23.407 21.611 18.938 1.00 42.97 83 ASN A O 1
ATOM 630 N N . LEU A 1 84 ? 23.909 19.419 19.025 1.00 43.06 84 LEU A N 1
ATOM 631 C CA . LEU A 1 84 ? 22.769 19.052 19.864 1.00 43.06 84 LEU A CA 1
ATOM 632 C C . LEU A 1 84 ? 23.063 19.427 21.321 1.00 43.06 84 LEU A C 1
ATOM 634 O O . LEU A 1 84 ? 24.084 19.024 21.885 1.00 43.06 84 LEU A O 1
ATOM 638 N N . GLY A 1 85 ? 22.163 20.187 21.946 1.00 45.16 85 GLY A N 1
ATOM 639 C CA . GLY A 1 85 ? 22.204 20.427 23.387 1.00 45.16 85 GLY A CA 1
ATOM 640 C C . GLY A 1 85 ? 22.181 19.119 24.200 1.00 45.16 85 GLY A C 1
ATOM 641 O O . GLY A 1 85 ? 21.855 18.051 23.677 1.00 45.16 85 GLY A O 1
ATOM 642 N N . PRO A 1 86 ? 22.516 19.146 25.504 1.00 42.34 86 PRO A N 1
ATOM 643 C CA . PRO A 1 86 ? 22.445 17.951 26.341 1.00 42.34 86 PRO A CA 1
ATOM 644 C C . PRO A 1 86 ? 21.048 17.329 26.242 1.00 42.34 86 PRO A C 1
ATOM 646 O O . PRO A 1 86 ? 20.074 18.019 26.524 1.00 42.34 86 PRO A O 1
ATOM 649 N N . VAL A 1 87 ? 20.938 16.038 25.906 1.00 40.88 87 VAL A N 1
ATOM 650 C CA . VAL A 1 87 ? 19.640 15.372 25.637 1.00 40.88 87 VAL A CA 1
ATOM 651 C C . VAL A 1 87 ? 18.626 15.539 26.773 1.00 40.88 87 VAL A C 1
ATOM 653 O O . VAL A 1 87 ? 17.429 15.640 26.548 1.00 40.88 87 VAL A O 1
ATOM 656 N N . ARG A 1 88 ? 19.108 15.698 28.006 1.00 43.22 88 ARG A N 1
ATOM 657 C CA . ARG A 1 88 ? 18.294 15.957 29.205 1.00 43.22 88 ARG A CA 1
ATOM 658 C C . ARG A 1 88 ? 17.644 17.348 29.260 1.00 43.22 88 ARG A C 1
ATOM 660 O O . ARG A 1 88 ? 16.765 17.568 30.086 1.00 43.22 88 ARG A O 1
ATOM 667 N N . ARG A 1 89 ? 18.138 18.301 28.466 1.00 40.41 89 ARG A N 1
ATOM 668 C CA . ARG A 1 89 ? 17.597 19.662 28.308 1.00 40.41 89 ARG A CA 1
ATOM 669 C C . ARG A 1 89 ? 16.681 19.779 27.093 1.00 40.41 89 ARG A C 1
ATOM 671 O O . ARG A 1 89 ? 16.042 20.815 26.936 1.00 40.41 89 ARG A O 1
ATOM 678 N N . LEU A 1 90 ? 16.598 18.735 26.265 1.00 42.03 90 LEU A N 1
ATOM 679 C CA . LEU A 1 90 ? 15.619 18.678 25.192 1.00 42.03 90 LEU A CA 1
ATOM 680 C C . LEU A 1 90 ? 14.241 18.543 25.830 1.00 42.03 90 LEU A C 1
ATOM 682 O O . LEU A 1 90 ? 13.981 17.616 26.600 1.00 42.03 90 LEU A O 1
ATOM 686 N N . ALA A 1 91 ? 13.362 19.496 25.536 1.00 47.56 91 ALA A N 1
ATOM 687 C CA . ALA A 1 91 ? 11.955 19.335 25.853 1.00 47.56 91 ALA A CA 1
ATOM 688 C C . ALA A 1 91 ? 11.454 18.049 25.181 1.00 47.56 91 ALA A C 1
ATOM 690 O O . ALA A 1 91 ? 11.850 17.759 24.047 1.00 47.56 91 ALA A O 1
ATOM 691 N N . GLN A 1 92 ? 10.584 17.291 25.862 1.00 48.69 92 GLN A N 1
ATOM 692 C CA . GLN A 1 92 ? 9.879 16.202 25.189 1.00 48.69 92 GLN A CA 1
ATOM 693 C C . GLN A 1 92 ? 9.239 16.776 23.922 1.00 48.69 92 GLN A C 1
ATOM 695 O O . GLN A 1 92 ? 8.612 17.843 24.000 1.00 48.69 92 GLN A O 1
ATOM 700 N N . PRO A 1 93 ? 9.432 16.131 22.760 1.00 50.25 93 PRO A N 1
ATOM 701 C CA . PRO A 1 93 ? 8.834 16.625 21.542 1.00 50.25 93 PRO A CA 1
ATOM 702 C C . PRO A 1 93 ? 7.318 16.634 21.757 1.00 50.25 93 PRO A C 1
ATOM 704 O O . PRO A 1 93 ? 6.711 15.630 22.118 1.00 50.25 93 PRO A O 1
ATOM 707 N N . SER A 1 94 ? 6.736 17.824 21.651 1.00 54.34 94 SER A N 1
ATOM 708 C CA . SER A 1 94 ? 5.291 18.007 21.675 1.00 54.34 94 SER A CA 1
ATOM 709 C C . SER A 1 94 ? 4.787 17.901 20.245 1.00 54.34 94 SER A C 1
ATOM 711 O O . SER A 1 94 ? 5.482 18.314 19.310 1.00 54.34 94 SER A O 1
ATOM 713 N N . GLY A 1 95 ? 3.586 17.346 20.085 1.00 59.53 95 GLY A N 1
ATOM 714 C CA . GLY A 1 95 ? 2.898 17.307 18.803 1.00 59.53 95 GLY A CA 1
ATOM 715 C C . GLY A 1 95 ? 2.816 18.678 18.134 1.00 59.53 95 GLY A C 1
ATOM 716 O O . GLY A 1 95 ? 2.974 19.725 18.772 1.00 59.53 95 GLY A O 1
ATOM 717 N N . ASN A 1 96 ? 2.559 18.694 16.826 1.00 65.56 96 ASN A N 1
ATOM 718 C CA . ASN A 1 96 ? 2.372 19.963 16.129 1.00 65.56 96 ASN A CA 1
ATOM 719 C C . ASN A 1 96 ? 1.165 20.720 16.736 1.00 65.56 96 ASN A C 1
ATOM 721 O O . ASN A 1 96 ? 0.075 20.147 16.750 1.00 65.56 96 ASN A O 1
ATOM 725 N N . PRO A 1 97 ? 1.322 21.982 17.194 1.00 70.19 97 PRO A N 1
ATOM 726 C CA . PRO A 1 97 ? 0.229 22.770 17.775 1.00 70.19 97 PRO A CA 1
ATOM 727 C C . PRO A 1 97 ? -0.944 23.019 16.815 1.00 70.19 97 PRO A C 1
ATOM 729 O O . PRO A 1 97 ? -2.031 23.362 17.262 1.00 70.19 97 PRO A O 1
ATOM 732 N N . GLU A 1 98 ? -0.739 22.848 15.509 1.00 77.06 98 GLU A N 1
ATOM 733 C CA . GLU A 1 98 ? -1.785 22.941 14.485 1.00 77.06 98 GLU A CA 1
ATOM 734 C C . GLU A 1 98 ? -2.596 21.638 14.328 1.00 77.06 98 GLU A C 1
ATOM 736 O O . GLU A 1 98 ? -3.537 21.592 13.538 1.00 77.06 98 GLU A O 1
ATOM 741 N N . THR A 1 99 ? -2.244 20.564 15.046 1.00 80.31 99 THR A N 1
ATOM 742 C CA . THR A 1 99 ? -3.037 19.326 15.075 1.00 80.31 99 THR A CA 1
ATOM 743 C C . THR A 1 99 ? -4.344 19.572 15.818 1.00 80.31 99 THR A C 1
ATOM 745 O O . THR A 1 99 ? -4.349 19.999 16.973 1.00 80.31 99 THR A O 1
ATOM 748 N N . VAL A 1 100 ? -5.465 19.260 15.171 1.00 86.25 100 VAL A N 1
ATOM 749 C CA . VAL A 1 100 ? -6.798 19.432 15.754 1.00 86.25 100 VAL A CA 1
ATOM 750 C C . VAL A 1 100 ? -7.260 18.107 16.342 1.00 86.25 100 VAL A C 1
ATOM 752 O O . VAL A 1 100 ? -7.516 17.159 15.604 1.00 86.25 100 VAL A O 1
ATOM 755 N N . TYR A 1 101 ? -7.410 18.037 17.663 1.00 85.44 101 TYR A N 1
ATOM 756 C CA . TYR A 1 101 ? -8.031 16.885 18.319 1.00 85.44 101 TYR A CA 1
ATOM 757 C C . TYR A 1 101 ? -9.544 17.023 18.269 1.00 85.44 101 TYR A C 1
ATOM 759 O O . TYR A 1 101 ? -10.108 18.018 18.727 1.00 85.44 101 TYR A O 1
ATOM 767 N N . LEU A 1 102 ? -10.199 16.011 17.718 1.00 84.69 102 LEU A N 1
ATOM 768 C CA . LEU A 1 102 ? -11.646 15.970 17.607 1.00 84.69 102 LEU A CA 1
ATOM 769 C C . LEU A 1 102 ? -12.242 15.418 18.907 1.00 84.69 102 LEU A C 1
ATOM 771 O O . LEU A 1 102 ? -11.653 14.564 19.575 1.00 84.69 102 LEU A O 1
ATOM 775 N N . SER A 1 103 ? -13.426 15.907 19.270 1.00 74.25 103 SER A N 1
ATOM 776 C CA . SER A 1 103 ? -14.223 15.311 20.338 1.00 74.25 103 SER A CA 1
ATOM 777 C C . SER A 1 103 ? -14.792 13.965 19.875 1.00 74.25 103 SER A C 1
ATOM 779 O O . SER A 1 103 ? -15.179 13.802 18.719 1.00 74.25 103 SER A O 1
ATOM 781 N N . GLY A 1 104 ? -14.838 12.983 20.774 1.00 67.12 104 GLY A N 1
ATOM 782 C CA . GLY A 1 104 ? -15.424 11.673 20.496 1.00 67.12 104 GLY A CA 1
ATOM 783 C C . GLY A 1 104 ? -14.657 10.525 21.140 1.00 67.12 104 GLY A C 1
ATOM 784 O O . GLY A 1 104 ? -13.462 10.632 21.408 1.00 67.12 104 GLY A O 1
ATOM 785 N N . ASP A 1 105 ? -15.363 9.421 21.373 1.00 68.62 105 ASP A N 1
ATOM 786 C CA . ASP A 1 105 ? -14.775 8.209 21.934 1.00 68.62 105 ASP A CA 1
ATOM 787 C C . ASP A 1 105 ? -13.946 7.479 20.865 1.00 68.62 105 ASP A C 1
ATOM 789 O O . ASP A 1 105 ? -14.408 7.219 19.746 1.00 68.62 105 ASP A O 1
ATOM 793 N N . ALA A 1 106 ? -12.696 7.187 21.213 1.00 68.06 106 ALA A N 1
ATOM 794 C CA . ALA A 1 106 ? -11.761 6.410 20.416 1.00 68.06 106 ALA A CA 1
ATOM 795 C C . ALA A 1 106 ? -12.231 4.972 20.200 1.00 68.06 106 ALA A C 1
ATOM 797 O O . ALA A 1 106 ? -12.007 4.405 19.130 1.00 68.06 106 ALA A O 1
ATOM 798 N N . ARG A 1 107 ? -12.954 4.416 21.179 1.00 68.56 107 ARG A N 1
ATOM 799 C CA . ARG A 1 107 ? -13.528 3.069 21.123 1.00 68.56 107 ARG A CA 1
ATOM 800 C C . ARG A 1 107 ? -14.507 2.907 19.968 1.00 68.56 107 ARG A C 1
ATOM 802 O O . ARG A 1 107 ? -14.584 1.832 19.395 1.00 68.56 107 ARG A O 1
ATOM 809 N N . LEU A 1 108 ? -15.163 3.985 19.533 1.00 69.38 108 LEU A N 1
ATOM 810 C CA . LEU A 1 108 ? -16.036 3.958 18.354 1.00 69.38 108 LEU A CA 1
ATOM 811 C C . LEU A 1 108 ? -15.282 3.689 17.044 1.00 69.38 108 LEU A C 1
ATOM 813 O O . LEU A 1 108 ? -15.917 3.397 16.042 1.00 69.38 108 LEU A O 1
ATOM 817 N N . ALA A 1 109 ? -13.954 3.841 17.005 1.00 76.31 109 ALA A N 1
ATOM 818 C CA . ALA A 1 109 ? -13.152 3.397 15.865 1.00 76.31 109 ALA A CA 1
ATOM 819 C C . ALA A 1 109 ? -12.819 1.896 15.943 1.00 76.31 109 ALA A C 1
ATOM 821 O O . ALA A 1 109 ? -12.502 1.297 14.919 1.00 76.31 109 ALA A O 1
ATOM 822 N N . LEU A 1 110 ? -12.897 1.297 17.137 1.00 82.19 110 LEU A N 1
ATOM 823 C CA . LEU A 1 110 ? -12.655 -0.123 17.432 1.00 82.19 110 LEU A CA 1
ATOM 824 C C . LEU A 1 110 ? -13.951 -0.955 17.412 1.00 82.19 110 LEU A C 1
ATOM 826 O O . LEU A 1 110 ? -13.932 -2.156 17.675 1.00 82.19 110 LEU A O 1
ATOM 830 N N . GLU A 1 111 ? -15.068 -0.320 17.065 1.00 86.12 111 GLU A N 1
ATOM 831 C CA . GLU A 1 111 ? -16.379 -0.931 16.903 1.00 86.12 111 GLU A CA 1
ATOM 832 C C . GLU A 1 111 ? -16.924 -0.556 15.515 1.00 86.12 111 GLU A C 1
ATOM 834 O O . GLU A 1 111 ? -16.979 0.618 15.155 1.00 86.12 111 GLU A O 1
ATOM 839 N N . ASP A 1 112 ? -17.356 -1.539 14.726 1.00 90.75 112 ASP A N 1
ATOM 840 C CA . ASP A 1 112 ? -18.108 -1.310 13.488 1.00 90.75 112 ASP A CA 1
ATOM 841 C C . ASP A 1 112 ? -19.233 -2.339 13.409 1.00 90.75 112 ASP A C 1
ATOM 843 O O . ASP A 1 112 ? -18.987 -3.540 13.375 1.00 90.75 112 ASP A O 1
ATOM 847 N N . ARG A 1 113 ? -20.489 -1.880 13.378 1.00 91.94 113 ARG A N 1
ATOM 848 C CA . ARG A 1 113 ? -21.665 -2.768 13.388 1.00 91.94 113 ARG A CA 1
ATOM 849 C C . ARG A 1 113 ? -21.783 -3.638 12.138 1.00 91.94 113 ARG A C 1
ATOM 851 O O . ARG A 1 113 ? -22.551 -4.596 12.150 1.00 91.94 113 ARG A O 1
ATOM 858 N N . ARG A 1 114 ? -21.080 -3.284 11.060 1.00 94.38 114 ARG A N 1
ATOM 859 C CA . ARG A 1 114 ? -20.996 -4.091 9.837 1.00 94.38 114 ARG A CA 1
ATOM 860 C C . ARG A 1 114 ? -20.016 -5.252 10.002 1.00 94.38 114 ARG A C 1
ATOM 862 O O . ARG A 1 114 ? -20.103 -6.217 9.248 1.00 94.38 114 ARG A O 1
ATOM 869 N N . SER A 1 115 ? -19.102 -5.159 10.967 1.00 95.12 115 SER A N 1
ATOM 870 C CA . SER A 1 115 ? -18.153 -6.215 11.288 1.00 95.12 115 SER A CA 1
ATOM 871 C C . SER A 1 115 ? -18.796 -7.286 12.168 1.00 95.12 115 SER A C 1
ATOM 873 O O . SER A 1 115 ? -19.634 -7.024 13.032 1.00 95.12 115 SER A O 1
ATOM 875 N N . ARG A 1 116 ? -18.357 -8.523 11.970 1.00 92.94 116 ARG A N 1
ATOM 876 C CA . ARG A 1 116 ? -18.609 -9.687 12.820 1.00 92.94 116 ARG A CA 1
ATOM 877 C C . ARG A 1 116 ? -17.743 -9.658 14.078 1.00 92.94 116 ARG A C 1
ATOM 879 O O . ARG A 1 116 ? -18.041 -10.376 15.034 1.00 92.94 116 ARG A O 1
ATOM 886 N N . PHE A 1 117 ? -16.682 -8.852 14.098 1.00 91.94 117 PHE A N 1
ATOM 887 C CA . PHE A 1 117 ? -15.895 -8.610 15.300 1.00 91.94 117 PHE A CA 1
ATOM 888 C C . PHE A 1 117 ? -16.634 -7.635 16.212 1.00 91.94 117 PHE A C 1
ATOM 890 O O . PHE A 1 117 ? -16.987 -6.528 15.818 1.00 91.94 117 PHE A O 1
ATOM 897 N N . ARG A 1 118 ? -16.848 -8.050 17.463 1.00 87.31 118 ARG A N 1
ATOM 898 C CA . ARG A 1 118 ? -17.394 -7.162 18.502 1.00 87.31 118 ARG A CA 1
ATOM 899 C C . ARG A 1 118 ? -16.364 -6.156 19.003 1.00 87.31 118 ARG A C 1
ATOM 901 O O . ARG A 1 118 ? -16.735 -5.058 19.387 1.00 87.31 118 ARG A O 1
ATOM 908 N N . ASP A 1 119 ? -15.103 -6.572 19.022 1.00 88.75 119 ASP A N 1
ATOM 909 C CA . ASP A 1 119 ? -13.948 -5.768 19.394 1.00 88.75 119 ASP A CA 1
ATOM 910 C C . ASP A 1 119 ? -12.893 -5.945 18.303 1.00 88.75 119 ASP A C 1
ATOM 912 O O . ASP A 1 119 ? -12.427 -7.062 18.057 1.00 88.75 119 ASP A O 1
ATOM 916 N N . LEU A 1 120 ? -12.565 -4.850 17.620 1.00 92.06 120 LEU A N 1
ATOM 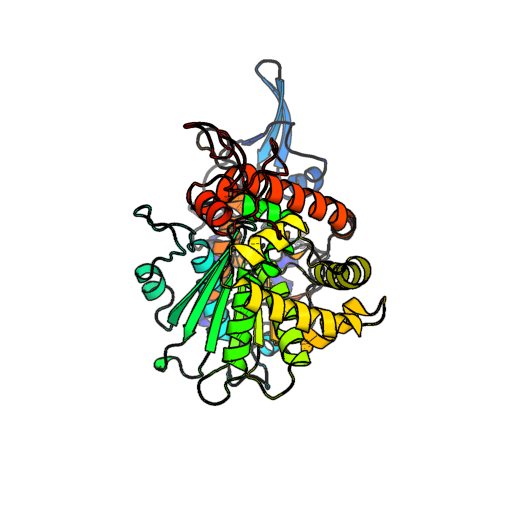917 C CA . LEU A 1 120 ? -11.581 -4.831 16.541 1.00 92.06 120 LEU A CA 1
ATOM 918 C C . LEU A 1 120 ? -10.154 -4.629 17.056 1.00 92.06 120 LEU A C 1
ATOM 920 O O . LEU A 1 120 ? -9.219 -4.731 16.266 1.00 92.06 120 LEU A O 1
ATOM 924 N N . SER A 1 121 ? -9.955 -4.415 18.362 1.00 89.19 121 SER A N 1
ATOM 925 C CA . SER A 1 121 ? -8.618 -4.221 18.932 1.00 89.19 121 SER A CA 1
ATOM 926 C C . SER A 1 121 ? -7.677 -5.377 18.578 1.00 89.19 121 SER A C 1
ATOM 928 O O . SER A 1 121 ? -6.660 -5.104 17.954 1.00 89.19 121 SER A O 1
ATOM 930 N N . PRO A 1 122 ? -8.006 -6.668 18.805 1.00 89.75 122 PRO A N 1
ATOM 931 C CA . PRO A 1 122 ? -7.083 -7.764 18.486 1.00 89.75 122 PRO A CA 1
ATOM 932 C C . PRO A 1 122 ? -6.737 -7.878 16.994 1.00 89.75 122 PRO A C 1
ATOM 934 O O . PRO A 1 122 ? -5.708 -8.458 16.636 1.00 89.75 122 PRO A O 1
ATOM 937 N N . LEU A 1 123 ? -7.620 -7.377 16.125 1.00 92.19 123 LEU A N 1
ATOM 938 C CA . LEU A 1 123 ? -7.414 -7.339 14.684 1.00 92.19 123 LEU A CA 1
ATOM 939 C C . LEU A 1 123 ? -6.432 -6.215 14.315 1.00 92.19 123 LEU A C 1
ATOM 941 O O . LEU A 1 123 ? -5.457 -6.462 13.605 1.00 92.19 123 LEU A O 1
ATOM 945 N N . ASP A 1 124 ? -6.628 -5.016 14.865 1.00 93.19 124 ASP A N 1
ATOM 946 C CA . ASP A 1 124 ? -5.713 -3.888 14.688 1.00 93.19 124 ASP A CA 1
ATOM 947 C C . ASP A 1 124 ? -4.332 -4.199 15.302 1.00 93.19 124 ASP A C 1
ATOM 949 O O . ASP A 1 124 ? -3.305 -3.939 14.675 1.00 93.19 124 ASP A O 1
ATOM 953 N N . GLU A 1 125 ? -4.273 -4.854 16.465 1.00 91.88 125 GLU A N 1
ATOM 954 C CA . GLU A 1 125 ? -3.016 -5.303 17.082 1.00 91.88 125 GLU A CA 1
ATOM 955 C C . GLU A 1 125 ? -2.258 -6.307 16.202 1.00 91.88 125 GLU A C 1
ATOM 957 O O . GLU A 1 125 ? -1.042 -6.216 16.040 1.00 91.88 125 GLU A O 1
ATOM 962 N N . ALA A 1 126 ? -2.965 -7.252 15.578 1.00 94.06 126 ALA A N 1
ATOM 963 C CA . ALA A 1 126 ? -2.340 -8.170 14.632 1.00 94.06 126 ALA A CA 1
ATOM 964 C C . ALA A 1 126 ? -1.845 -7.442 13.372 1.00 94.06 126 ALA A C 1
ATOM 966 O O . ALA A 1 126 ? -0.822 -7.826 12.803 1.00 94.06 126 ALA A O 1
ATOM 967 N N . SER A 1 127 ? -2.535 -6.376 12.953 1.00 95.31 127 SER A N 1
ATOM 968 C CA . SER A 1 127 ? -2.182 -5.620 11.751 1.00 95.31 127 SER A CA 1
ATOM 969 C C . SER A 1 127 ? -0.834 -4.901 11.865 1.00 95.31 127 SER A C 1
ATOM 971 O O . SER A 1 127 ? -0.080 -4.911 10.898 1.00 95.31 127 SER A O 1
ATOM 973 N N . VAL A 1 128 ? -0.468 -4.348 13.033 1.00 92.81 128 VAL A N 1
ATOM 974 C CA . VAL A 1 128 ? 0.845 -3.689 13.197 1.00 92.81 128 VAL A CA 1
ATOM 975 C C . VAL A 1 128 ? 1.992 -4.698 13.118 1.00 92.81 128 VAL A C 1
ATOM 977 O O . VAL A 1 128 ? 3.034 -4.414 12.527 1.00 92.81 128 VAL A O 1
ATOM 980 N N . VAL A 1 129 ? 1.788 -5.899 13.670 1.00 93.38 129 VAL A N 1
ATOM 981 C CA . VAL A 1 129 ? 2.775 -6.984 13.621 1.00 93.38 129 VAL A CA 1
ATOM 982 C C . VAL A 1 129 ? 2.917 -7.492 12.191 1.00 93.38 129 VAL A C 1
ATOM 984 O O . VAL A 1 129 ? 4.040 -7.602 11.704 1.00 93.38 129 VAL A O 1
ATOM 987 N N . ALA A 1 130 ? 1.796 -7.726 11.503 1.00 95.81 130 ALA A N 1
ATOM 988 C CA . ALA A 1 130 ? 1.775 -8.149 10.108 1.00 95.81 130 ALA A CA 1
ATOM 989 C C . ALA A 1 130 ? 2.414 -7.108 9.174 1.00 95.81 130 ALA A C 1
ATOM 991 O O . ALA A 1 130 ? 3.182 -7.477 8.292 1.00 95.81 130 ALA A O 1
ATOM 992 N N . ALA A 1 131 ? 2.139 -5.817 9.384 1.00 93.62 131 ALA A N 1
ATOM 993 C CA . ALA A 1 131 ? 2.715 -4.730 8.597 1.00 93.62 131 ALA A CA 1
ATOM 994 C C . ALA A 1 131 ? 4.242 -4.638 8.739 1.00 93.62 131 ALA A C 1
ATOM 996 O O . ALA A 1 131 ? 4.916 -4.303 7.773 1.00 93.62 131 ALA A O 1
ATOM 997 N N . ASP A 1 132 ? 4.790 -4.961 9.911 1.00 89.44 132 ASP A N 1
ATOM 998 C CA . ASP A 1 132 ? 6.243 -5.031 10.094 1.00 89.44 132 ASP A CA 1
ATOM 999 C C . ASP A 1 132 ? 6.841 -6.297 9.452 1.00 89.44 132 ASP A C 1
ATOM 1001 O O . ASP A 1 132 ? 7.829 -6.208 8.735 1.00 89.44 132 ASP A O 1
ATOM 1005 N N . LEU A 1 133 ? 6.177 -7.456 9.577 1.00 91.56 133 LEU A N 1
ATOM 1006 C CA . LEU A 1 133 ? 6.581 -8.685 8.872 1.00 91.56 133 LEU A CA 1
ATOM 1007 C C . LEU A 1 133 ? 6.576 -8.525 7.343 1.00 91.56 133 LEU A C 1
ATOM 1009 O O . LEU A 1 133 ? 7.307 -9.228 6.651 1.00 91.56 133 LEU A O 1
ATOM 1013 N N . ALA A 1 134 ? 5.768 -7.613 6.796 1.00 93.50 134 ALA A N 1
ATOM 1014 C CA . ALA A 1 134 ? 5.759 -7.342 5.363 1.00 93.50 134 ALA A CA 1
ATOM 1015 C C . ALA A 1 134 ? 7.107 -6.792 4.856 1.00 93.50 134 ALA A C 1
ATOM 1017 O O . ALA A 1 134 ? 7.466 -7.081 3.718 1.00 93.50 134 ALA A O 1
ATOM 1018 N N . TYR A 1 135 ? 7.884 -6.082 5.689 1.00 88.56 135 TYR A N 1
ATOM 1019 C CA . TYR A 1 135 ? 9.241 -5.622 5.342 1.00 88.56 135 TYR A CA 1
ATOM 1020 C C . TYR A 1 135 ? 10.261 -6.764 5.193 1.00 88.56 135 TYR A C 1
ATOM 1022 O O . TYR A 1 135 ? 11.349 -6.553 4.657 1.00 88.56 135 TYR A O 1
ATOM 1030 N N . ASP A 1 136 ? 9.930 -7.970 5.666 1.00 90.00 136 ASP A N 1
ATOM 1031 C CA . ASP A 1 136 ? 10.766 -9.160 5.498 1.00 90.00 136 ASP A CA 1
ATOM 1032 C C . ASP A 1 136 ? 10.441 -9.938 4.211 1.00 90.00 136 ASP A C 1
ATOM 1034 O O . AS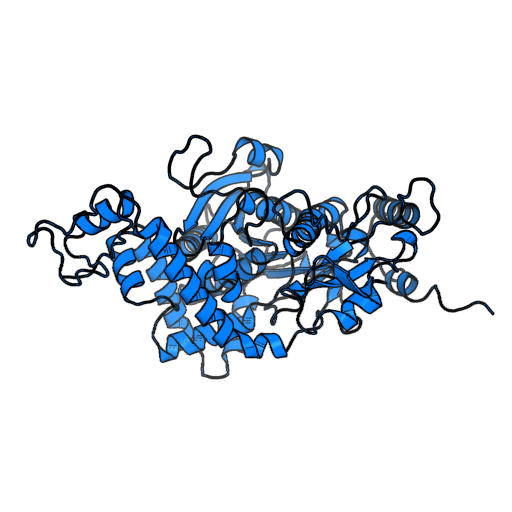P A 1 136 ? 11.095 -10.946 3.932 1.00 90.00 136 ASP A O 1
ATOM 1038 N N . VAL A 1 137 ? 9.436 -9.513 3.434 1.00 91.06 137 VAL A N 1
ATOM 1039 C CA . VAL A 1 137 ? 9.098 -10.143 2.151 1.00 91.06 137 VAL A CA 1
ATOM 1040 C C . VAL A 1 137 ? 10.155 -9.776 1.113 1.00 91.06 137 VAL A C 1
ATOM 1042 O O . VAL A 1 137 ? 10.406 -8.600 0.857 1.00 91.06 137 VAL A O 1
ATOM 1045 N N . ARG A 1 138 ? 10.760 -10.788 0.490 1.00 85.06 138 ARG A N 1
ATOM 1046 C CA . ARG A 1 138 ? 11.853 -10.631 -0.485 1.00 85.06 138 ARG A CA 1
ATOM 1047 C C . ARG A 1 138 ? 11.474 -11.204 -1.841 1.00 85.06 138 ARG A C 1
ATOM 1049 O O . ARG A 1 138 ? 10.656 -12.113 -1.895 1.00 85.06 138 ARG A O 1
ATOM 1056 N N . ASP A 1 139 ? 12.135 -10.732 -2.896 1.00 81.56 139 ASP A N 1
ATOM 1057 C CA . ASP A 1 139 ? 12.066 -11.300 -4.256 1.00 81.56 139 ASP A CA 1
ATOM 1058 C C . ASP A 1 139 ? 12.989 -12.519 -4.457 1.00 81.56 139 ASP A C 1
ATOM 1060 O O . ASP A 1 139 ? 12.945 -13.176 -5.498 1.00 81.56 139 ASP A O 1
ATOM 1064 N N . GLU A 1 140 ? 13.820 -12.821 -3.459 1.00 82.06 140 GLU A N 1
ATOM 1065 C CA . GLU A 1 140 ? 14.787 -13.915 -3.473 1.00 82.06 140 GLU A CA 1
ATOM 1066 C C . GLU A 1 140 ? 14.905 -14.531 -2.073 1.00 82.06 140 GLU A C 1
ATOM 1068 O O . GLU A 1 140 ? 14.941 -13.829 -1.052 1.00 82.06 140 GLU A O 1
ATOM 1073 N N . ALA A 1 141 ? 14.965 -15.859 -2.020 1.00 81.62 141 ALA A N 1
ATOM 1074 C CA . ALA A 1 141 ? 15.191 -16.594 -0.786 1.00 81.62 141 ALA A CA 1
ATOM 1075 C C . ALA A 1 141 ? 16.653 -16.454 -0.301 1.00 81.62 141 ALA A C 1
ATOM 1077 O O . ALA A 1 141 ? 17.552 -16.202 -1.099 1.00 81.62 141 ALA A O 1
ATOM 1078 N N . PRO A 1 142 ? 16.948 -16.662 1.000 1.00 81.06 142 PRO A N 1
ATOM 1079 C CA . PRO A 1 142 ? 18.310 -16.548 1.540 1.00 81.06 142 PRO A CA 1
ATOM 1080 C C . PRO A 1 142 ? 19.354 -17.473 0.899 1.00 81.06 142 PRO A C 1
ATOM 1082 O O . PRO A 1 142 ? 20.549 -17.242 1.060 1.00 81.06 142 PRO A O 1
ATOM 1085 N N . ASP A 1 143 ? 18.914 -18.539 0.230 1.00 83.00 143 ASP A N 1
ATOM 1086 C CA . ASP A 1 143 ? 19.764 -19.492 -0.487 1.00 83.00 143 ASP A CA 1
ATOM 1087 C C . ASP A 1 143 ? 20.034 -19.094 -1.950 1.00 83.00 143 ASP A C 1
ATOM 1089 O O . ASP A 1 143 ? 20.715 -19.827 -2.667 1.00 83.00 143 ASP A O 1
ATOM 1093 N N . GLY A 1 144 ? 19.523 -17.941 -2.388 1.00 79.62 144 GLY A N 1
ATOM 1094 C CA . GLY A 1 144 ? 19.658 -17.442 -3.751 1.00 79.62 144 GLY A CA 1
ATOM 1095 C C . GLY A 1 144 ? 18.566 -17.913 -4.709 1.00 79.62 144 GLY A C 1
ATOM 1096 O O . GLY A 1 144 ? 18.645 -17.642 -5.906 1.00 79.62 144 GLY A O 1
ATOM 1097 N N . THR A 1 145 ? 17.560 -18.653 -4.228 1.00 80.94 145 THR A N 1
ATOM 1098 C CA . THR A 1 145 ? 16.459 -19.115 -5.079 1.00 80.94 145 THR A CA 1
ATOM 1099 C C . THR A 1 145 ? 15.568 -17.931 -5.474 1.00 80.94 145 THR A C 1
ATOM 1101 O O . THR A 1 145 ? 15.001 -17.290 -4.583 1.00 80.94 145 THR A O 1
ATOM 1104 N N . PRO A 1 146 ? 15.378 -17.656 -6.781 1.00 78.75 146 PRO A N 1
ATOM 1105 C CA . PRO A 1 146 ? 14.485 -16.594 -7.228 1.00 78.75 146 PRO A CA 1
ATOM 1106 C C . PRO A 1 146 ? 13.035 -16.887 -6.843 1.00 78.75 146 PRO A C 1
ATOM 1108 O O . PRO A 1 146 ? 12.545 -18.003 -7.042 1.00 78.75 146 PRO A O 1
ATOM 1111 N N . GLY A 1 147 ? 12.329 -15.872 -6.353 1.00 82.19 147 GLY A N 1
ATOM 1112 C CA . GLY A 1 147 ? 10.913 -15.954 -6.020 1.00 82.19 147 GLY A CA 1
ATOM 1113 C C . GLY A 1 147 ? 10.580 -15.337 -4.668 1.00 82.19 147 GLY A C 1
ATOM 1114 O O . GLY A 1 147 ? 11.415 -15.251 -3.768 1.00 82.19 147 GLY A O 1
ATOM 1115 N N . ALA A 1 148 ? 9.313 -14.939 -4.530 1.00 89.44 148 ALA A N 1
ATOM 1116 C CA . ALA A 1 148 ? 8.817 -14.312 -3.318 1.00 89.44 148 ALA A CA 1
ATOM 1117 C C . ALA A 1 148 ? 9.046 -15.206 -2.085 1.00 89.44 148 ALA A C 1
ATOM 1119 O O . ALA A 1 148 ? 8.619 -16.365 -2.061 1.00 89.44 148 ALA A O 1
ATOM 1120 N N . TRP A 1 149 ? 9.679 -14.661 -1.049 1.00 93.12 149 TRP A N 1
ATOM 1121 C CA . TRP A 1 149 ? 10.064 -15.399 0.152 1.00 93.12 149 TRP A CA 1
ATOM 1122 C C . TRP A 1 149 ? 9.734 -14.636 1.439 1.00 93.12 149 TRP A C 1
ATOM 1124 O O . TRP A 1 149 ? 9.809 -13.409 1.483 1.00 93.12 149 TRP A O 1
ATOM 1134 N N . LEU A 1 150 ? 9.388 -15.381 2.494 1.00 93.56 150 LEU A N 1
ATOM 1135 C CA . LEU A 1 150 ? 9.184 -14.886 3.857 1.00 93.56 150 LEU A CA 1
ATOM 1136 C C . LEU A 1 150 ? 9.583 -15.973 4.868 1.00 93.56 150 LEU A C 1
ATOM 1138 O O . LEU A 1 150 ? 9.272 -17.152 4.672 1.00 93.56 150 LEU A O 1
ATOM 1142 N N . ASP A 1 151 ? 10.209 -15.581 5.979 1.00 92.44 151 ASP A N 1
ATOM 1143 C CA . ASP A 1 151 ? 10.539 -16.497 7.076 1.00 92.44 151 ASP A CA 1
ATOM 1144 C C . ASP A 1 151 ? 9.268 -16.988 7.794 1.00 92.44 151 ASP A C 1
ATOM 1146 O O . ASP A 1 151 ? 8.653 -16.294 8.610 1.00 92.44 151 ASP A O 1
ATOM 1150 N N . THR A 1 152 ? 8.874 -18.228 7.501 1.00 92.69 152 THR A N 1
ATOM 1151 C CA . THR A 1 152 ? 7.681 -18.846 8.097 1.00 92.69 152 THR A CA 1
ATOM 1152 C C . THR A 1 152 ? 7.845 -19.208 9.576 1.00 92.69 152 THR A C 1
ATOM 1154 O O . THR A 1 152 ? 6.839 -19.273 10.287 1.00 92.69 152 THR A O 1
ATOM 1157 N N . ALA A 1 153 ? 9.074 -19.405 10.065 1.00 94.00 153 ALA A N 1
ATOM 1158 C CA . ALA A 1 153 ? 9.333 -19.660 11.480 1.00 94.00 153 ALA A CA 1
ATOM 1159 C C . ALA A 1 153 ? 9.181 -18.369 12.291 1.00 94.00 153 ALA A C 1
ATOM 1161 O O . ALA A 1 153 ? 8.469 -18.364 13.299 1.00 94.00 153 ALA A O 1
ATOM 1162 N N . LYS A 1 154 ? 9.752 -17.259 11.802 1.00 92.56 154 LYS A N 1
ATOM 1163 C CA . LYS A 1 154 ? 9.539 -15.922 12.380 1.00 92.56 154 LYS A CA 1
ATOM 1164 C C . LYS A 1 154 ? 8.058 -15.538 12.357 1.00 92.56 154 LYS A C 1
ATOM 1166 O O . LYS A 1 154 ? 7.520 -15.129 13.384 1.00 92.56 154 LYS A O 1
ATOM 1171 N N . LEU A 1 155 ? 7.362 -15.758 11.235 1.00 94.50 155 LEU A N 1
ATOM 1172 C CA . LEU A 1 155 ? 5.913 -15.539 11.135 1.00 94.50 155 LEU A CA 1
ATOM 1173 C C . LEU A 1 155 ? 5.136 -16.332 12.198 1.00 94.50 155 LEU A C 1
ATOM 1175 O O . LEU A 1 155 ? 4.259 -15.777 12.855 1.00 94.50 155 LEU A O 1
ATOM 1179 N N . ALA A 1 156 ? 5.441 -17.620 12.378 1.00 93.62 156 ALA A N 1
ATOM 1180 C CA . ALA A 1 156 ? 4.763 -18.455 13.369 1.00 93.62 156 ALA A CA 1
ATOM 1181 C C . ALA A 1 156 ? 5.042 -18.005 14.814 1.00 93.62 156 ALA A C 1
ATOM 1183 O O . ALA A 1 156 ? 4.184 -18.185 15.678 1.00 93.62 156 ALA A O 1
ATOM 1184 N N . GLN A 1 157 ? 6.211 -17.414 15.075 1.00 94.00 157 GLN A N 1
ATOM 1185 C CA . GLN A 1 157 ? 6.576 -16.865 16.378 1.00 94.00 157 GLN A CA 1
ATOM 1186 C C . GLN A 1 157 ? 5.873 -15.532 16.665 1.00 94.00 157 GLN A C 1
ATOM 1188 O O . GLN A 1 157 ? 5.322 -15.353 17.750 1.00 94.00 157 GLN A O 1
ATOM 1193 N N . GLU A 1 158 ? 5.894 -14.597 15.714 1.00 91.69 158 GLU A N 1
ATOM 1194 C CA . GLU A 1 158 ? 5.357 -13.245 15.911 1.00 91.69 158 GLU A CA 1
ATOM 1195 C C . GLU A 1 158 ? 3.835 -13.182 15.737 1.00 91.69 158 GLU A C 1
ATOM 1197 O O . GLU A 1 158 ? 3.163 -12.384 16.390 1.00 91.69 158 GLU A O 1
ATOM 1202 N N . LEU A 1 159 ? 3.271 -14.047 14.890 1.00 93.69 159 LEU A N 1
ATOM 1203 C CA . LEU A 1 159 ? 1.852 -14.050 14.549 1.00 93.69 159 LEU A CA 1
ATOM 1204 C C . LEU A 1 159 ? 1.243 -15.475 14.572 1.00 93.69 159 LEU A C 1
ATOM 1206 O O . LEU A 1 159 ? 0.659 -15.924 13.581 1.00 93.69 159 LEU A O 1
ATOM 1210 N N . PRO A 1 160 ? 1.295 -16.199 15.714 1.00 92.50 160 PRO A N 1
ATOM 1211 C CA . PRO A 1 160 ? 0.958 -17.631 15.807 1.00 92.50 160 PRO A CA 1
ATOM 1212 C C . PRO A 1 160 ? -0.484 -17.975 15.410 1.00 92.50 160 PRO A C 1
ATOM 1214 O O . PRO A 1 160 ? -0.771 -19.089 14.973 1.00 92.50 160 PRO A O 1
ATOM 1217 N N . GLY A 1 161 ? -1.404 -17.015 15.531 1.00 93.38 161 GLY A N 1
ATOM 1218 C CA . GLY A 1 161 ? -2.810 -17.173 15.151 1.00 93.38 161 GLY A CA 1
ATOM 1219 C C . GLY A 1 161 ? -3.072 -17.152 13.644 1.00 93.38 161 GLY A C 1
ATOM 1220 O O . GLY A 1 161 ? -4.231 -17.232 13.246 1.00 93.38 161 GLY A O 1
ATOM 1221 N N . TYR A 1 162 ? -2.033 -17.029 12.817 1.00 96.81 162 TYR A N 1
ATOM 1222 C CA . TYR A 1 162 ? -2.158 -16.877 11.374 1.00 96.81 162 TYR A CA 1
ATOM 1223 C C . TYR A 1 162 ? -1.276 -17.875 10.622 1.00 96.81 162 TYR A C 1
ATOM 1225 O O . TYR A 1 162 ? -0.397 -18.539 11.184 1.00 96.81 162 TYR A O 1
ATOM 1233 N N . ARG A 1 163 ? -1.562 -18.022 9.331 1.00 96.25 163 ARG A N 1
ATOM 1234 C CA . ARG A 1 163 ? -0.771 -18.802 8.378 1.00 96.25 163 ARG A CA 1
ATOM 1235 C C . ARG A 1 163 ? -0.554 -17.993 7.107 1.00 96.25 163 ARG A C 1
ATOM 1237 O O . ARG A 1 163 ? -1.446 -17.254 6.695 1.00 96.25 163 ARG A O 1
ATOM 1244 N N . LEU A 1 164 ? 0.595 -18.175 6.466 1.00 97.56 164 LEU A N 1
ATOM 1245 C CA . LEU A 1 164 ? 0.851 -17.600 5.150 1.00 97.56 164 LEU A CA 1
ATOM 1246 C C . LEU A 1 164 ? -0.060 -18.263 4.103 1.00 97.56 164 LEU A C 1
ATOM 1248 O O . LEU A 1 164 ? -0.163 -19.490 4.055 1.00 97.56 164 LEU A O 1
ATOM 1252 N N . VAL A 1 165 ? -0.730 -17.449 3.289 1.00 96.81 165 VAL A N 1
ATOM 1253 C CA . VAL A 1 165 ? -1.538 -17.893 2.142 1.00 96.81 165 VAL A CA 1
ATOM 1254 C C . VAL A 1 165 ? -0.780 -17.657 0.849 1.00 96.81 165 VAL A C 1
ATOM 1256 O O . VAL A 1 165 ? -0.661 -18.566 0.031 1.00 96.81 165 VAL A O 1
ATOM 1259 N N . ARG A 1 166 ? -0.290 -16.429 0.662 1.00 97.06 166 ARG A N 1
ATOM 1260 C CA . ARG A 1 166 ? 0.371 -15.999 -0.567 1.00 97.06 166 ARG A CA 1
ATOM 1261 C C . ARG A 1 166 ? 1.267 -14.796 -0.301 1.00 97.06 166 ARG A C 1
ATOM 1263 O O . ARG A 1 166 ? 0.962 -13.973 0.561 1.00 97.06 166 ARG A O 1
ATOM 1270 N N . LEU A 1 167 ? 2.349 -14.707 -1.064 1.00 97.25 167 LEU A N 1
ATOM 1271 C CA . LEU A 1 167 ? 3.195 -13.525 -1.161 1.00 97.25 167 LEU A CA 1
ATOM 1272 C C . LEU A 1 167 ? 2.946 -12.850 -2.507 1.00 97.25 167 LEU A C 1
ATOM 1274 O O . LEU A 1 167 ? 2.702 -13.523 -3.512 1.00 97.25 167 LEU A O 1
ATOM 1278 N N . TYR A 1 168 ? 3.000 -11.527 -2.501 1.00 96.06 168 TYR A N 1
ATOM 1279 C CA . TYR A 1 168 ? 2.834 -10.688 -3.676 1.00 96.06 168 TYR A CA 1
ATOM 1280 C C . TYR A 1 168 ? 4.052 -9.792 -3.778 1.00 96.06 168 TYR A C 1
ATOM 1282 O O . TYR A 1 168 ? 4.310 -9.025 -2.852 1.00 96.06 168 TYR A O 1
ATOM 1290 N N . THR A 1 169 ? 4.783 -9.884 -4.882 1.00 94.25 169 THR A N 1
ATOM 1291 C CA . THR A 1 169 ? 5.899 -8.984 -5.153 1.00 94.25 169 THR A CA 1
ATOM 1292 C C . THR A 1 169 ? 5.878 -8.491 -6.592 1.00 94.25 169 THR A C 1
ATOM 1294 O O . THR A 1 169 ? 5.305 -9.145 -7.465 1.00 94.25 169 THR A O 1
ATOM 1297 N N . ASP A 1 170 ? 6.442 -7.309 -6.831 1.00 93.12 170 ASP A N 1
ATOM 1298 C CA . ASP A 1 170 ? 6.468 -6.663 -8.142 1.00 93.12 170 ASP A CA 1
ATOM 1299 C C . ASP A 1 170 ? 7.868 -6.137 -8.451 1.00 93.12 170 ASP A C 1
ATOM 1301 O O . ASP A 1 170 ? 8.377 -5.226 -7.787 1.00 93.12 170 ASP A O 1
ATOM 1305 N N . SER A 1 171 ? 8.482 -6.696 -9.495 1.00 89.62 171 SER A N 1
ATOM 1306 C CA . SER A 1 171 ? 9.875 -6.406 -9.830 1.00 89.62 171 SER A CA 1
ATOM 1307 C C . SER A 1 171 ? 10.109 -4.971 -10.310 1.00 89.62 171 SER A C 1
ATOM 1309 O O . SER A 1 171 ? 11.241 -4.494 -10.236 1.00 89.62 171 SER A O 1
ATOM 1311 N N . PHE A 1 172 ? 9.066 -4.288 -10.800 1.00 92.94 172 PHE A N 1
ATOM 1312 C CA . PHE A 1 172 ? 9.152 -2.912 -11.287 1.00 92.94 172 PHE A CA 1
ATOM 1313 C C . PHE A 1 172 ? 9.049 -1.911 -10.133 1.00 92.94 172 PHE A C 1
ATOM 1315 O O . PHE A 1 172 ? 9.933 -1.083 -9.935 1.00 92.94 172 PHE A O 1
ATOM 1322 N N . THR A 1 173 ? 7.981 -2.006 -9.343 1.00 93.50 173 THR A N 1
ATOM 1323 C CA . THR A 1 173 ? 7.618 -1.010 -8.323 1.00 93.50 173 THR A CA 1
ATOM 1324 C C . THR A 1 173 ? 8.260 -1.249 -6.958 1.00 93.50 173 THR A C 1
ATOM 1326 O O . THR A 1 173 ? 8.237 -0.350 -6.109 1.00 93.50 173 THR A O 1
ATOM 1329 N N . GLY A 1 174 ? 8.802 -2.448 -6.716 1.00 91.69 174 GLY A N 1
ATOM 1330 C CA . GLY A 1 174 ? 9.202 -2.886 -5.377 1.00 91.69 174 GLY A CA 1
ATOM 1331 C C . GLY A 1 174 ? 8.001 -3.015 -4.439 1.00 91.69 174 GLY A C 1
ATOM 1332 O O . GLY A 1 174 ? 8.108 -2.734 -3.248 1.00 91.69 174 GLY A O 1
ATOM 1333 N N . PHE A 1 175 ? 6.811 -3.313 -4.971 1.00 95.44 175 PHE A N 1
ATOM 1334 C CA . PHE A 1 175 ? 5.675 -3.701 -4.140 1.00 95.44 175 PHE A CA 1
ATOM 1335 C C . PHE A 1 175 ? 5.973 -5.057 -3.504 1.00 95.44 175 PHE A C 1
ATOM 1337 O O . PHE A 1 175 ? 6.381 -5.980 -4.204 1.00 95.44 175 PHE A O 1
ATOM 1344 N N . SER A 1 176 ? 5.728 -5.179 -2.203 1.00 95.44 176 SER A N 1
ATOM 1345 C CA . SER A 1 176 ? 5.864 -6.427 -1.452 1.00 95.44 176 SER A CA 1
ATOM 1346 C C . SER A 1 176 ? 4.746 -6.519 -0.422 1.00 95.44 176 SER A C 1
ATOM 1348 O O . SER A 1 176 ? 4.488 -5.575 0.331 1.00 95.44 176 SER A O 1
ATOM 1350 N N . ALA A 1 177 ? 4.056 -7.655 -0.397 1.00 97.50 177 ALA A N 1
ATOM 1351 C CA . ALA A 1 177 ? 2.960 -7.895 0.524 1.00 97.50 177 ALA A CA 1
ATOM 1352 C C . ALA A 1 177 ? 2.786 -9.379 0.861 1.00 97.50 177 ALA A C 1
ATOM 1354 O O . ALA A 1 177 ? 3.142 -10.271 0.086 1.00 97.50 177 ALA A O 1
ATOM 1355 N N . ALA A 1 178 ? 2.173 -9.637 2.014 1.00 98.25 178 ALA A N 1
ATOM 1356 C CA . ALA A 1 178 ? 1.813 -10.967 2.479 1.00 98.25 178 ALA A CA 1
ATOM 1357 C C . ALA A 1 178 ? 0.313 -11.050 2.782 1.00 98.25 178 ALA A C 1
ATOM 1359 O O . ALA A 1 178 ? -0.229 -10.232 3.528 1.00 98.25 178 ALA A O 1
ATOM 1360 N N . ALA A 1 179 ? -0.345 -12.075 2.241 1.00 98.44 179 ALA A N 1
ATOM 1361 C CA . ALA A 1 179 ? -1.682 -12.484 2.650 1.00 98.44 179 ALA A CA 1
ATOM 1362 C C . ALA A 1 179 ? -1.578 -13.549 3.747 1.00 98.44 179 ALA A C 1
ATOM 1364 O O . ALA A 1 179 ? -1.047 -14.643 3.528 1.00 98.44 179 ALA A O 1
ATOM 1365 N N . LEU A 1 180 ? -2.100 -13.227 4.926 1.00 98.31 180 LEU A N 1
ATOM 1366 C CA . LEU A 1 180 ? -2.066 -14.045 6.131 1.00 98.31 180 LEU A CA 1
ATOM 1367 C C . LEU A 1 180 ? -3.499 -14.373 6.548 1.00 98.31 180 LEU A C 1
ATOM 1369 O O . LEU A 1 180 ? -4.296 -13.474 6.792 1.00 98.31 180 LEU A O 1
ATOM 1373 N N . GLU A 1 181 ? -3.843 -15.649 6.659 1.00 97.69 181 GLU A N 1
ATOM 1374 C CA . GLU A 1 181 ? -5.191 -16.067 7.053 1.00 97.69 181 GLU A CA 1
ATOM 1375 C C . GLU A 1 181 ? -5.240 -16.466 8.518 1.00 97.69 181 GLU A C 1
ATOM 1377 O O . GLU A 1 181 ? -4.349 -17.161 9.017 1.00 97.69 181 GLU A O 1
ATOM 1382 N N . SER A 1 182 ? -6.298 -16.036 9.201 1.00 96.88 182 SER A N 1
ATOM 1383 C CA . SER A 1 182 ? -6.570 -16.429 10.575 1.00 96.88 182 SER A CA 1
ATOM 1384 C C . SER A 1 182 ? -6.793 -17.933 10.671 1.00 96.88 182 SER A C 1
ATOM 1386 O O . SER A 1 182 ? -7.583 -18.503 9.915 1.00 96.88 182 SER A O 1
ATOM 1388 N N . ARG A 1 183 ? -6.156 -18.584 11.641 1.00 93.31 183 ARG A N 1
ATOM 1389 C CA . ARG A 1 183 ? -6.436 -19.989 11.950 1.00 93.31 183 ARG A CA 1
ATOM 1390 C C . ARG A 1 183 ? -7.868 -20.133 12.487 1.00 93.31 183 ARG A C 1
ATOM 1392 O O . ARG A 1 183 ? -8.335 -19.223 13.170 1.00 93.31 183 ARG A O 1
ATOM 1399 N N . PRO A 1 184 ? -8.547 -21.275 12.273 1.00 84.75 184 PRO A N 1
ATOM 1400 C CA . PRO A 1 184 ? -9.920 -21.483 12.755 1.00 84.75 184 PRO A CA 1
ATOM 1401 C C . PRO A 1 184 ? -10.103 -21.228 14.262 1.00 84.75 184 PRO A C 1
ATOM 1403 O O . PRO A 1 184 ? -11.152 -20.777 14.708 1.00 84.75 184 PRO A O 1
ATOM 1406 N N . GLU A 1 185 ? -9.053 -21.462 15.051 1.00 82.25 185 GLU A N 1
ATOM 1407 C CA . GLU A 1 185 ? -9.019 -21.254 16.504 1.00 82.25 185 GLU A CA 1
ATOM 1408 C C . GLU A 1 185 ? -9.121 -19.773 16.924 1.00 82.25 185 GLU A C 1
ATOM 1410 O O . GLU A 1 185 ? -9.497 -19.478 18.056 1.00 82.25 185 GLU A O 1
ATOM 1415 N N . LYS A 1 186 ? -8.826 -18.825 16.020 1.00 74.50 186 LYS A N 1
ATOM 1416 C CA . LYS A 1 186 ? -8.897 -17.369 16.256 1.00 74.50 186 LYS A CA 1
ATOM 1417 C C . LYS A 1 186 ? -10.323 -16.802 16.156 1.00 74.50 186 LYS A C 1
ATOM 1419 O O . LYS A 1 186 ? -10.502 -15.596 16.327 1.00 74.50 186 LYS A O 1
ATOM 1424 N N . GLY A 1 187 ? -11.330 -17.647 15.920 1.00 81.44 187 GLY A N 1
ATOM 1425 C CA . GLY A 1 187 ? -12.738 -17.256 15.889 1.00 81.44 187 GLY A CA 1
ATOM 1426 C C . GLY A 1 187 ? -13.199 -16.822 14.499 1.00 81.44 187 GLY A C 1
ATOM 1427 O O . GLY A 1 187 ? -13.249 -17.637 13.582 1.00 81.44 187 GLY A O 1
ATOM 1428 N N . THR A 1 188 ? -13.600 -15.556 14.352 1.00 90.69 188 THR A N 1
ATOM 1429 C CA . THR A 1 188 ? -14.157 -15.020 13.100 1.00 90.69 188 THR A CA 1
ATOM 1430 C C . THR A 1 188 ? -13.150 -15.155 11.949 1.00 90.69 188 THR A C 1
ATOM 1432 O O . THR A 1 188 ? -12.047 -14.617 12.068 1.00 90.69 188 THR A O 1
ATOM 1435 N N . PRO A 1 189 ? -13.503 -15.812 10.826 1.00 95.62 189 PRO A N 1
ATOM 1436 C CA . PRO A 1 189 ? -12.617 -15.934 9.670 1.00 95.62 189 PRO A CA 1
ATOM 1437 C C . PRO A 1 189 ? -12.230 -14.571 9.095 1.00 95.62 189 PRO A C 1
ATOM 1439 O O . PRO A 1 189 ? -13.097 -13.735 8.826 1.00 95.62 189 PRO A O 1
ATOM 1442 N N . HIS A 1 190 ? -10.933 -14.351 8.890 1.00 97.62 190 HIS A N 1
ATOM 1443 C CA . HIS A 1 190 ? -10.413 -13.141 8.264 1.00 97.62 190 HIS A CA 1
ATOM 1444 C C . HIS A 1 190 ? -9.025 -13.343 7.641 1.00 97.62 190 HIS A C 1
ATOM 1446 O O . HIS A 1 190 ? -8.298 -14.285 7.972 1.00 97.62 190 HIS A O 1
ATOM 1452 N N . ARG A 1 191 ? -8.647 -12.425 6.748 1.00 98.31 191 ARG A N 1
ATOM 1453 C CA . ARG A 1 191 ? -7.295 -12.334 6.180 1.00 98.31 191 ARG A CA 1
ATOM 1454 C C . ARG A 1 191 ? -6.694 -10.954 6.407 1.00 98.31 191 ARG A C 1
ATOM 1456 O O . ARG A 1 191 ? -7.382 -9.952 6.235 1.00 98.31 191 ARG A O 1
ATOM 1463 N N . LEU A 1 192 ? -5.411 -10.918 6.751 1.00 98.44 192 LEU A N 1
ATOM 1464 C CA . LEU A 1 192 ? -4.583 -9.716 6.741 1.00 98.44 192 LEU A CA 1
ATOM 1465 C C . LEU A 1 192 ? -3.792 -9.681 5.434 1.00 98.44 192 LEU A C 1
ATOM 1467 O O . LEU A 1 192 ? -3.115 -10.646 5.098 1.00 98.44 192 LEU A O 1
ATOM 1471 N N . TYR A 1 193 ? -3.848 -8.563 4.732 1.00 98.69 193 TYR A N 1
ATOM 1472 C CA . TYR A 1 193 ? -3.047 -8.241 3.561 1.00 98.69 193 TYR A CA 1
ATOM 1473 C C . TYR A 1 193 ? -2.088 -7.133 3.981 1.00 98.69 193 TYR A C 1
ATOM 1475 O O . TYR A 1 193 ? -2.439 -5.952 3.999 1.00 98.69 193 TYR A O 1
ATOM 1483 N N . ALA A 1 194 ? -0.905 -7.540 4.426 1.00 98.12 194 ALA A N 1
ATOM 1484 C CA . ALA A 1 194 ? 0.096 -6.639 4.967 1.00 98.12 194 ALA A CA 1
ATOM 1485 C C . ALA A 1 194 ? 1.067 -6.208 3.874 1.00 98.12 194 ALA A C 1
ATOM 1487 O O . ALA A 1 194 ? 1.632 -7.054 3.185 1.00 98.12 194 ALA A O 1
ATOM 1488 N N . VAL A 1 195 ? 1.243 -4.900 3.727 1.00 97.00 195 VAL A N 1
ATOM 1489 C CA . VAL A 1 195 ? 2.015 -4.263 2.664 1.00 97.00 195 VAL A CA 1
ATOM 1490 C C . VAL A 1 195 ? 3.232 -3.578 3.263 1.00 97.00 195 VAL A C 1
ATOM 1492 O O . VAL A 1 195 ? 3.115 -2.803 4.218 1.00 97.00 195 VAL A O 1
ATOM 1495 N N . ALA A 1 196 ? 4.393 -3.851 2.679 1.00 93.00 196 ALA A N 1
ATOM 1496 C CA . ALA A 1 196 ? 5.647 -3.250 3.088 1.00 93.00 196 ALA A CA 1
ATOM 1497 C C . ALA A 1 196 ? 5.693 -1.756 2.736 1.00 93.00 196 ALA A C 1
ATOM 1499 O O . ALA A 1 196 ? 5.122 -1.307 1.737 1.00 93.00 196 ALA A O 1
ATOM 1500 N N . GLY A 1 197 ? 6.392 -0.981 3.563 1.00 88.12 197 GLY A N 1
ATOM 1501 C CA . GLY A 1 197 ? 6.754 0.395 3.238 1.00 88.12 197 GLY A CA 1
ATOM 1502 C C . GLY A 1 197 ? 8.108 0.489 2.539 1.00 88.12 197 GLY A C 1
ATOM 1503 O O . GLY A 1 197 ? 8.516 -0.398 1.790 1.00 88.12 197 GLY A O 1
ATOM 1504 N N . THR A 1 198 ? 8.812 1.592 2.773 1.00 80.38 198 THR A N 1
ATOM 1505 C CA . THR A 1 198 ? 10.129 1.840 2.180 1.00 80.38 198 THR A CA 1
ATOM 1506 C C . THR A 1 198 ? 11.186 0.954 2.829 1.00 80.38 198 THR A C 1
ATOM 1508 O O . THR A 1 198 ? 11.430 1.054 4.030 1.00 80.38 198 THR A O 1
ATOM 1511 N N . HIS A 1 199 ? 11.853 0.096 2.058 1.00 70.25 199 HIS A N 1
ATOM 1512 C CA . HIS A 1 199 ? 12.882 -0.773 2.621 1.00 70.25 199 HIS A CA 1
ATOM 1513 C C . HIS A 1 199 ? 14.197 0.001 2.765 1.00 70.25 199 HIS A C 1
ATOM 1515 O O . HIS A 1 199 ? 14.877 0.280 1.776 1.00 70.25 199 HIS A O 1
ATOM 1521 N N . VAL A 1 200 ? 14.545 0.365 4.004 1.00 57.69 200 VAL A N 1
ATOM 1522 C CA . VAL A 1 200 ? 15.705 1.226 4.309 1.00 57.69 200 VAL A CA 1
ATOM 1523 C C . VAL A 1 200 ? 16.755 0.592 5.234 1.00 57.69 200 VAL A C 1
ATOM 1525 O O . VAL A 1 200 ? 17.842 1.148 5.349 1.00 57.69 200 VAL A O 1
ATOM 1528 N N . PHE A 1 201 ? 16.462 -0.551 5.875 1.00 56.72 201 PHE A N 1
ATOM 1529 C CA . PHE A 1 201 ? 17.330 -1.162 6.903 1.00 56.72 201 PHE A CA 1
ATOM 1530 C C . PHE A 1 201 ? 17.917 -2.512 6.483 1.00 56.72 201 PHE A C 1
ATOM 1532 O O . PHE A 1 201 ? 19.062 -2.599 6.057 1.00 56.72 201 PHE A O 1
ATOM 1539 N N . ALA A 1 202 ? 17.131 -3.583 6.632 1.00 53.19 202 ALA A N 1
ATOM 1540 C CA . ALA A 1 202 ? 17.620 -4.950 6.515 1.00 53.19 202 ALA A CA 1
ATOM 1541 C C . ALA A 1 202 ? 17.861 -5.353 5.054 1.00 53.19 202 ALA A C 1
ATOM 1543 O O . ALA A 1 202 ? 18.815 -6.074 4.764 1.00 53.19 202 ALA A O 1
ATOM 1544 N N . HIS A 1 203 ? 17.015 -4.861 4.140 1.00 65.19 203 HIS A N 1
ATOM 1545 C CA . HIS A 1 203 ? 16.998 -5.235 2.723 1.00 65.19 203 HIS A CA 1
ATOM 1546 C C . HIS A 1 203 ? 16.723 -4.011 1.846 1.00 65.19 203 HIS A C 1
ATOM 1548 O O . HIS A 1 203 ? 15.614 -3.836 1.361 1.00 65.19 203 HIS A O 1
ATOM 1554 N N . LEU A 1 204 ? 17.713 -3.127 1.695 1.00 68.31 204 LEU A N 1
ATOM 1555 C CA . LEU A 1 204 ? 17.578 -1.892 0.916 1.00 68.31 204 LEU A CA 1
ATOM 1556 C C . LEU A 1 204 ? 17.018 -2.158 -0.493 1.00 68.31 204 LEU A C 1
ATOM 1558 O O . LEU A 1 204 ? 17.615 -2.906 -1.263 1.00 68.31 204 LEU A O 1
ATOM 1562 N N . ASP A 1 205 ? 15.925 -1.476 -0.840 1.00 75.19 205 ASP A N 1
ATOM 1563 C CA . ASP A 1 205 ? 15.322 -1.533 -2.174 1.00 75.19 205 ASP A CA 1
ATOM 1564 C C . ASP A 1 205 ? 14.970 -0.125 -2.672 1.00 75.19 205 ASP A C 1
ATOM 1566 O O . ASP A 1 205 ? 14.000 0.502 -2.232 1.00 75.19 205 ASP A O 1
ATOM 1570 N N . PHE A 1 206 ? 15.749 0.377 -3.632 1.00 78.56 206 PHE A N 1
ATOM 1571 C CA . PHE A 1 206 ? 15.558 1.709 -4.209 1.00 78.56 206 PHE A CA 1
ATOM 1572 C C . PHE A 1 206 ? 14.254 1.860 -5.001 1.00 78.56 206 PHE A C 1
ATOM 1574 O O . PHE A 1 206 ? 13.761 2.982 -5.134 1.00 78.56 206 PHE A O 1
ATOM 1581 N N . ARG A 1 207 ? 13.644 0.765 -5.473 1.00 85.25 207 ARG A N 1
ATOM 1582 C CA . ARG A 1 207 ? 12.337 0.822 -6.147 1.00 85.25 207 ARG A CA 1
ATOM 1583 C C . ARG A 1 207 ? 11.271 1.340 -5.188 1.00 85.25 207 ARG A C 1
ATOM 1585 O O . ARG A 1 207 ? 10.436 2.157 -5.567 1.00 85.25 207 ARG A O 1
ATOM 1592 N N . THR A 1 208 ? 11.359 0.956 -3.914 1.00 82.88 208 THR A N 1
ATOM 1593 C CA . THR A 1 208 ? 10.412 1.408 -2.885 1.00 82.88 208 THR A CA 1
ATOM 1594 C C . THR A 1 208 ? 10.517 2.918 -2.644 1.00 82.88 208 THR A C 1
ATOM 1596 O O . THR A 1 208 ? 9.485 3.570 -2.506 1.00 82.88 208 THR A O 1
ATOM 1599 N N . TRP A 1 209 ? 11.719 3.505 -2.725 1.00 81.12 209 TRP A N 1
ATOM 1600 C CA . TRP A 1 209 ? 11.935 4.960 -2.659 1.00 81.12 209 TRP A CA 1
ATOM 1601 C C . TRP A 1 209 ? 11.367 5.694 -3.870 1.00 81.12 209 TRP A C 1
ATOM 1603 O O . TRP A 1 209 ? 10.677 6.705 -3.723 1.00 81.12 209 TRP A O 1
ATOM 1613 N N . ALA A 1 210 ? 11.643 5.182 -5.070 1.00 79.44 210 ALA A N 1
ATOM 1614 C CA . ALA A 1 210 ? 11.123 5.748 -6.307 1.00 79.44 210 ALA A CA 1
ATOM 1615 C C . ALA A 1 210 ? 9.582 5.711 -6.323 1.00 79.44 210 ALA A C 1
ATOM 1617 O O . ALA A 1 210 ? 8.933 6.713 -6.630 1.00 79.44 210 ALA A O 1
ATOM 1618 N N . SER A 1 211 ? 8.991 4.607 -5.861 1.00 90.50 211 SER A N 1
ATOM 1619 C CA . SER A 1 211 ? 7.552 4.483 -5.617 1.00 90.50 211 SER A CA 1
ATOM 1620 C C . SER A 1 211 ? 7.035 5.474 -4.566 1.00 90.50 211 SER A C 1
ATOM 1622 O O . SER A 1 211 ? 5.944 6.026 -4.734 1.00 90.50 211 SER A O 1
ATOM 1624 N N . GLY A 1 212 ? 7.813 5.783 -3.528 1.00 86.88 212 GLY A N 1
ATOM 1625 C CA . GLY A 1 212 ? 7.485 6.808 -2.533 1.00 86.88 212 GLY A CA 1
ATOM 1626 C C . GLY A 1 212 ? 7.331 8.212 -3.110 1.00 86.88 212 GLY A C 1
ATOM 1627 O O . GLY A 1 212 ? 6.435 8.952 -2.700 1.00 86.88 212 GLY A O 1
ATOM 1628 N N . LEU A 1 213 ? 8.114 8.563 -4.137 1.00 86.19 213 LEU A N 1
ATOM 1629 C CA . LEU A 1 213 ? 7.959 9.833 -4.863 1.00 86.19 213 LEU A CA 1
ATOM 1630 C C . LEU A 1 213 ? 6.631 9.919 -5.629 1.00 86.19 213 LEU A C 1
ATOM 1632 O O . LEU A 1 213 ? 6.136 11.015 -5.887 1.00 86.19 213 LEU A O 1
ATOM 1636 N N . THR A 1 214 ? 6.013 8.778 -5.935 1.00 89.25 214 THR A N 1
ATOM 1637 C CA . THR A 1 214 ? 4.663 8.710 -6.516 1.00 89.25 214 THR A CA 1
ATOM 1638 C C . THR A 1 214 ? 3.550 8.724 -5.458 1.00 89.25 214 THR A C 1
ATOM 1640 O O . THR A 1 214 ? 2.394 8.464 -5.784 1.00 89.25 214 THR A O 1
ATOM 1643 N N . LEU A 1 215 ? 3.888 8.975 -4.182 1.00 89.38 215 LEU A N 1
ATOM 1644 C CA . LEU A 1 215 ? 3.021 8.732 -3.022 1.00 89.38 215 LEU A CA 1
ATOM 1645 C C . LEU A 1 215 ? 2.370 7.342 -3.073 1.00 89.38 215 LEU A C 1
ATOM 1647 O O . LEU A 1 215 ? 1.160 7.189 -2.915 1.00 89.38 215 LEU A O 1
ATOM 1651 N N . ALA A 1 216 ? 3.205 6.333 -3.331 1.00 92.50 216 ALA A N 1
ATOM 1652 C CA . ALA A 1 216 ? 2.834 4.929 -3.465 1.00 92.50 216 ALA A CA 1
ATOM 1653 C C . ALA A 1 216 ? 1.911 4.570 -4.644 1.00 92.50 216 ALA A C 1
ATOM 1655 O O . ALA A 1 216 ? 1.597 3.389 -4.795 1.00 92.50 216 ALA A O 1
ATOM 1656 N N . ARG A 1 217 ? 1.521 5.521 -5.512 1.00 94.12 217 ARG A N 1
ATOM 1657 C CA . ARG A 1 217 ? 0.691 5.242 -6.700 1.00 94.12 217 ARG A CA 1
ATOM 1658 C C . ARG A 1 217 ? 1.219 4.068 -7.507 1.00 94.12 217 ARG A C 1
ATOM 1660 O O . ARG A 1 217 ? 0.444 3.174 -7.836 1.00 94.12 217 ARG A O 1
ATOM 1667 N N . ALA A 1 218 ? 2.517 4.063 -7.804 1.00 94.88 218 ALA A N 1
ATOM 1668 C CA . ALA A 1 218 ? 3.137 2.981 -8.558 1.00 94.88 218 ALA A CA 1
ATOM 1669 C C . ALA A 1 218 ? 2.892 1.624 -7.873 1.00 94.88 218 ALA A C 1
ATOM 1671 O O . ALA A 1 218 ? 2.399 0.695 -8.502 1.00 94.88 218 ALA A O 1
ATOM 1672 N N . GLN A 1 219 ? 3.113 1.535 -6.560 1.00 95.38 219 GLN A N 1
ATOM 1673 C CA . GLN A 1 219 ? 2.926 0.302 -5.795 1.00 95.38 219 GLN A CA 1
ATOM 1674 C C . GLN A 1 219 ? 1.476 -0.193 -5.787 1.00 95.38 219 GLN A C 1
ATOM 1676 O O . GLN A 1 219 ? 1.242 -1.352 -6.122 1.00 95.38 219 GLN A O 1
ATOM 1681 N N . PHE A 1 220 ? 0.490 0.645 -5.444 1.00 95.81 220 PHE A N 1
ATOM 1682 C CA . PHE A 1 220 ? -0.899 0.170 -5.345 1.00 95.81 220 PHE A CA 1
ATOM 1683 C C . PHE A 1 220 ? -1.604 -0.004 -6.701 1.00 95.81 220 PHE A C 1
ATOM 1685 O O . PHE A 1 220 ? -2.699 -0.559 -6.741 1.00 95.81 220 PHE A O 1
ATOM 1692 N N . THR A 1 221 ? -0.985 0.425 -7.807 1.00 95.94 221 THR A N 1
ATOM 1693 C CA . THR A 1 221 ? -1.447 0.139 -9.181 1.00 95.94 221 THR A CA 1
ATOM 1694 C C . THR A 1 221 ? -0.635 -0.939 -9.894 1.00 95.94 221 THR A C 1
ATOM 1696 O O . THR A 1 221 ? -0.948 -1.261 -11.039 1.00 95.94 221 THR A O 1
ATOM 1699 N N . SER A 1 222 ? 0.381 -1.510 -9.240 1.00 96.56 222 SER A N 1
ATOM 1700 C CA . SER A 1 222 ? 1.222 -2.584 -9.782 1.00 96.56 222 SER A CA 1
ATOM 1701 C C . SER A 1 222 ? 0.427 -3.854 -10.114 1.00 96.56 222 SER A C 1
ATOM 1703 O O . SER A 1 222 ? -0.675 -4.070 -9.598 1.00 96.56 222 SER A O 1
ATOM 1705 N N . ASN A 1 223 ? 0.985 -4.731 -10.956 1.00 96.31 223 ASN A N 1
ATOM 1706 C CA . ASN A 1 223 ? 0.323 -5.992 -11.320 1.00 96.31 223 ASN A CA 1
ATOM 1707 C C . ASN A 1 223 ? 0.116 -6.886 -10.094 1.00 96.31 223 ASN A C 1
ATOM 1709 O O . ASN A 1 223 ? -0.952 -7.485 -9.930 1.00 96.31 223 ASN A O 1
ATOM 1713 N N . ALA A 1 224 ? 1.102 -6.924 -9.197 1.00 96.25 224 ALA A N 1
ATOM 1714 C CA . ALA A 1 224 ? 1.016 -7.677 -7.953 1.00 96.25 224 ALA A CA 1
ATOM 1715 C C . ALA A 1 224 ? -0.069 -7.129 -7.012 1.00 96.25 224 ALA A C 1
ATOM 1717 O O . ALA A 1 224 ? -0.855 -7.910 -6.473 1.00 96.25 224 ALA A O 1
ATOM 1718 N N . ALA A 1 225 ? -0.173 -5.803 -6.855 1.00 98.00 225 ALA A N 1
ATOM 1719 C CA . ALA A 1 225 ? -1.207 -5.189 -6.022 1.00 98.00 225 ALA A CA 1
ATOM 1720 C C . ALA A 1 225 ? -2.617 -5.418 -6.587 1.00 98.00 225 ALA A C 1
ATOM 1722 O O . ALA A 1 225 ? -3.522 -5.790 -5.843 1.00 98.00 225 ALA A O 1
ATOM 1723 N N . LEU A 1 226 ? -2.807 -5.268 -7.901 1.00 98.38 226 LEU A N 1
ATOM 1724 C CA . LEU A 1 226 ? -4.093 -5.535 -8.557 1.00 98.38 226 LEU A CA 1
ATOM 1725 C C . LEU A 1 226 ? -4.480 -7.022 -8.482 1.00 98.38 226 LEU A C 1
ATOM 1727 O O . LEU A 1 226 ? -5.643 -7.352 -8.251 1.00 98.38 226 LEU A O 1
ATOM 1731 N N . SER A 1 227 ? -3.509 -7.930 -8.591 1.00 97.56 227 SER A N 1
ATOM 1732 C CA . SER A 1 227 ? -3.736 -9.367 -8.386 1.00 97.56 227 SER A CA 1
ATOM 1733 C C . SER A 1 227 ? -4.110 -9.691 -6.938 1.00 97.56 227 SER A C 1
ATOM 1735 O O . SER A 1 227 ? -5.002 -10.508 -6.702 1.00 97.56 227 SER A O 1
ATOM 1737 N N . MET A 1 228 ? -3.481 -9.019 -5.969 1.00 98.31 228 MET A N 1
ATOM 1738 C CA . MET A 1 228 ? -3.845 -9.115 -4.554 1.00 98.31 228 MET A CA 1
ATOM 1739 C C . MET A 1 228 ? -5.255 -8.572 -4.293 1.00 98.31 228 MET A C 1
ATOM 1741 O O . MET A 1 228 ? -6.001 -9.170 -3.523 1.00 98.31 228 MET A O 1
ATOM 1745 N N . ILE A 1 229 ? -5.655 -7.482 -4.957 1.00 98.75 229 ILE A N 1
ATOM 1746 C CA . ILE A 1 229 ? -7.027 -6.954 -4.892 1.00 98.75 229 ILE A CA 1
ATOM 1747 C C . ILE A 1 229 ? -8.027 -7.985 -5.422 1.00 98.75 229 ILE A C 1
ATOM 1749 O O . ILE A 1 229 ? -9.062 -8.188 -4.794 1.00 98.75 229 ILE A O 1
ATOM 1753 N N . ALA A 1 230 ? -7.721 -8.670 -6.529 1.00 98.25 230 ALA A N 1
ATOM 1754 C CA . ALA A 1 230 ? -8.586 -9.724 -7.055 1.00 98.25 230 ALA A CA 1
ATOM 1755 C C . ALA A 1 230 ? -8.749 -10.891 -6.063 1.00 98.25 230 ALA A C 1
ATOM 1757 O O . ALA A 1 230 ? -9.872 -11.319 -5.810 1.00 98.25 230 ALA A O 1
ATOM 1758 N N . ASP A 1 231 ? -7.652 -11.378 -5.471 1.00 98.19 231 ASP A N 1
ATOM 1759 C CA . ASP A 1 231 ? -7.690 -12.419 -4.428 1.00 98.19 231 ASP A CA 1
ATOM 1760 C C . ASP A 1 231 ? -8.498 -11.973 -3.203 1.00 98.19 231 ASP A C 1
ATOM 1762 O O . ASP A 1 231 ? -9.354 -12.705 -2.703 1.00 98.19 231 ASP A O 1
ATOM 1766 N N . MET A 1 232 ? -8.287 -10.734 -2.757 1.00 98.56 232 MET A N 1
ATOM 1767 C CA . MET A 1 232 ? -9.016 -10.167 -1.630 1.00 98.56 232 MET A CA 1
ATOM 1768 C C . MET A 1 232 ? -10.510 -10.044 -1.921 1.00 98.56 232 MET A C 1
ATOM 1770 O O . MET A 1 232 ? -11.318 -10.417 -1.073 1.00 98.56 232 MET A O 1
ATOM 1774 N N . ALA A 1 233 ? -10.876 -9.589 -3.121 1.00 98.56 233 ALA A N 1
ATOM 1775 C CA . ALA A 1 233 ? -12.258 -9.491 -3.568 1.00 98.56 233 ALA A CA 1
ATOM 1776 C C . ALA A 1 233 ? -12.944 -10.861 -3.618 1.00 98.56 233 ALA A C 1
ATOM 1778 O O . ALA A 1 233 ? -14.073 -10.995 -3.142 1.00 98.56 233 ALA A O 1
ATOM 1779 N N . ASP A 1 234 ? -12.262 -11.883 -4.141 1.00 98.00 234 ASP A N 1
ATOM 1780 C CA . ASP A 1 234 ? -12.789 -13.248 -4.189 1.00 98.00 234 ASP A CA 1
ATOM 1781 C C . ASP A 1 234 ? -12.988 -13.810 -2.768 1.00 98.00 234 ASP A C 1
ATOM 1783 O O . ASP A 1 234 ? -14.031 -14.396 -2.477 1.00 98.00 234 ASP A O 1
ATOM 1787 N N . TYR A 1 235 ? -12.049 -13.551 -1.849 1.00 98.50 235 TYR A N 1
ATOM 1788 C CA . TYR A 1 235 ? -12.160 -13.969 -0.450 1.00 98.50 235 TYR A CA 1
ATOM 1789 C C . TYR A 1 235 ? -13.318 -13.291 0.296 1.00 98.50 235 TYR A C 1
ATOM 1791 O O . TYR A 1 235 ? -14.083 -13.973 0.976 1.00 98.50 235 TYR A O 1
ATOM 1799 N N . VAL A 1 236 ? -13.487 -11.968 0.180 1.00 98.44 236 VAL A N 1
ATOM 1800 C CA . VAL A 1 236 ? -14.582 -11.273 0.887 1.00 98.44 236 VAL A CA 1
ATOM 1801 C C . VAL A 1 236 ? -15.950 -11.531 0.259 1.00 98.44 236 VAL A C 1
ATOM 1803 O O . VAL A 1 236 ? -16.965 -11.404 0.942 1.00 98.44 236 VAL A O 1
ATOM 1806 N N . SER A 1 237 ? -15.999 -11.903 -1.020 1.00 98.25 237 SER A N 1
ATOM 1807 C CA . SER A 1 237 ? -17.252 -12.230 -1.712 1.00 98.25 237 SER A CA 1
ATOM 1808 C C . SER A 1 237 ? -17.721 -13.664 -1.437 1.00 98.25 237 SER A C 1
ATOM 1810 O O . SER A 1 237 ? -18.899 -13.974 -1.623 1.00 98.25 237 SER A O 1
ATOM 1812 N N . ASP A 1 238 ? -16.841 -14.558 -0.969 1.00 97.50 238 ASP A N 1
ATOM 1813 C CA . ASP A 1 238 ? -17.240 -15.904 -0.558 1.00 97.50 238 ASP A CA 1
ATOM 1814 C C . ASP A 1 238 ? -17.933 -15.878 0.816 1.00 97.50 238 ASP A C 1
ATOM 1816 O O . ASP A 1 238 ? -17.320 -15.932 1.884 1.00 97.50 238 ASP A O 1
ATOM 1820 N N . LEU A 1 239 ? -19.266 -15.850 0.797 1.00 95.62 239 LEU A N 1
ATOM 1821 C CA . LEU A 1 239 ? -20.080 -15.857 2.014 1.00 95.62 239 LEU A CA 1
ATOM 1822 C C . LEU A 1 239 ? -20.072 -17.192 2.777 1.00 95.62 239 LEU A C 1
ATOM 1824 O O . LEU A 1 239 ? -20.560 -17.235 3.909 1.00 95.62 239 LEU A O 1
ATOM 1828 N N . ARG A 1 240 ? -19.565 -18.276 2.175 1.00 94.31 240 ARG A N 1
ATOM 1829 C CA . ARG A 1 240 ? -19.554 -19.621 2.768 1.00 94.31 240 ARG A CA 1
ATOM 1830 C C . ARG A 1 240 ? -18.235 -19.937 3.451 1.00 94.31 240 ARG A C 1
ATOM 1832 O O . ARG A 1 240 ? -18.261 -20.444 4.569 1.00 94.31 240 ARG A O 1
ATOM 1839 N N . THR A 1 241 ? -17.119 -19.706 2.763 1.00 93.25 241 THR A N 1
ATOM 1840 C CA . THR A 1 241 ? -15.782 -20.071 3.264 1.00 93.25 241 THR A CA 1
ATOM 1841 C C . THR A 1 241 ? -14.850 -18.879 3.449 1.00 93.25 241 THR A C 1
ATOM 1843 O O . THR A 1 241 ? -13.837 -19.003 4.133 1.00 93.25 241 THR A O 1
ATOM 1846 N N . GLY A 1 242 ? -15.223 -17.721 2.905 1.00 96.25 242 GLY A N 1
ATOM 1847 C CA . GLY A 1 242 ? -14.516 -16.466 3.093 1.00 96.25 242 GLY A CA 1
ATOM 1848 C C . GLY A 1 242 ? -14.837 -15.768 4.412 1.00 96.25 242 GLY A C 1
ATOM 1849 O O . GLY A 1 242 ? -15.577 -16.262 5.271 1.00 96.25 242 GLY A O 1
ATOM 1850 N N . GLY A 1 243 ? -14.280 -14.571 4.559 1.00 97.25 243 GLY A N 1
ATOM 1851 C CA . GLY A 1 243 ? -14.413 -13.757 5.759 1.00 97.25 243 GLY A CA 1
ATOM 1852 C C . GLY A 1 243 ? -14.035 -12.304 5.517 1.00 97.25 243 GLY A C 1
ATOM 1853 O O . GLY A 1 243 ? -13.886 -11.867 4.379 1.00 97.25 243 GLY A O 1
ATOM 1854 N N . GLU A 1 244 ? -13.875 -11.545 6.597 1.00 98.00 244 GLU A N 1
ATOM 1855 C CA . GLU A 1 244 ? -13.480 -10.135 6.508 1.00 98.00 244 GLU A CA 1
ATOM 1856 C C . GLU A 1 244 ? -12.018 -10.008 6.065 1.00 98.00 244 GLU A C 1
ATOM 1858 O O . GLU A 1 244 ? -11.174 -10.833 6.419 1.00 98.00 244 GLU A O 1
ATOM 1863 N N . ALA A 1 245 ? -11.700 -8.978 5.287 1.00 98.19 245 ALA A N 1
ATOM 1864 C CA . ALA A 1 245 ? -10.330 -8.718 4.857 1.00 98.19 245 ALA A CA 1
ATOM 1865 C C . ALA A 1 245 ? -9.831 -7.408 5.446 1.00 98.19 245 ALA A C 1
ATOM 1867 O O . ALA A 1 245 ? -10.556 -6.417 5.471 1.00 98.19 245 ALA A O 1
ATOM 1868 N N . LEU A 1 246 ? -8.581 -7.402 5.892 1.00 98.25 246 LEU A N 1
ATOM 1869 C CA . LEU A 1 246 ? -7.903 -6.219 6.387 1.00 98.25 246 LEU A CA 1
ATOM 1870 C C . LEU A 1 246 ? -6.670 -5.955 5.541 1.00 98.25 246 LEU A C 1
ATOM 1872 O O . LEU A 1 246 ? -5.811 -6.821 5.444 1.00 98.25 246 LEU A O 1
ATOM 1876 N N . VAL A 1 247 ? -6.550 -4.757 4.978 1.00 98.31 247 VAL A N 1
ATOM 1877 C CA . VAL A 1 247 ? -5.318 -4.276 4.351 1.00 98.31 247 VAL A CA 1
ATOM 1878 C C . VAL A 1 247 ? -4.596 -3.324 5.300 1.00 98.31 247 VAL A C 1
ATOM 1880 O O . VAL A 1 247 ? -5.208 -2.442 5.909 1.00 98.31 247 VAL A O 1
ATOM 1883 N N . THR A 1 248 ? -3.291 -3.519 5.463 1.00 98.00 248 THR A N 1
ATOM 1884 C CA . THR A 1 248 ? -2.481 -2.735 6.399 1.00 98.00 248 THR A CA 1
ATOM 1885 C C . THR A 1 248 ? -1.075 -2.498 5.890 1.00 98.00 248 THR A C 1
ATOM 1887 O O . THR A 1 248 ? -0.574 -3.239 5.052 1.00 98.00 248 THR A O 1
ATOM 1890 N N . GLY A 1 249 ? -0.435 -1.467 6.421 1.00 95.12 249 GLY A N 1
ATOM 1891 C CA . GLY A 1 249 ? 0.963 -1.163 6.181 1.00 95.12 249 GLY A CA 1
ATOM 1892 C C . GLY A 1 249 ? 1.425 -0.029 7.087 1.00 95.12 249 GLY A C 1
ATOM 1893 O O . GLY A 1 249 ? 0.602 0.676 7.686 1.00 95.12 249 GLY A O 1
ATOM 1894 N N . GLN A 1 250 ? 2.742 0.137 7.188 1.00 89.81 250 GLN A N 1
ATOM 1895 C CA . GLN A 1 250 ? 3.365 1.228 7.937 1.00 89.81 250 GLN A CA 1
ATOM 1896 C C . GLN A 1 250 ? 4.120 2.180 7.005 1.00 89.81 250 GLN A C 1
ATOM 1898 O O . GLN A 1 250 ? 4.582 1.759 5.945 1.00 89.81 250 GLN A O 1
ATOM 1903 N N . SER A 1 251 ? 4.258 3.457 7.385 1.00 86.75 251 SER A N 1
ATOM 1904 C CA . SER A 1 251 ? 4.955 4.470 6.571 1.00 86.75 251 SER A CA 1
ATOM 1905 C C . SER A 1 251 ? 4.332 4.537 5.160 1.00 86.75 251 SER A C 1
ATOM 1907 O O . SER A 1 251 ? 3.107 4.631 5.023 1.00 86.75 251 SER A O 1
ATOM 1909 N N . GLN A 1 252 ? 5.136 4.426 4.102 1.00 88.62 252 GLN A N 1
ATOM 1910 C CA . GLN A 1 252 ? 4.664 4.288 2.723 1.00 88.62 252 GLN A CA 1
ATOM 1911 C C . GLN A 1 252 ? 3.679 3.123 2.537 1.00 88.62 252 GLN A C 1
ATOM 1913 O O . GLN A 1 252 ? 2.696 3.282 1.820 1.00 88.62 252 GLN A O 1
ATOM 1918 N N . GLY A 1 253 ? 3.866 1.993 3.224 1.00 92.81 253 GLY A N 1
ATOM 1919 C CA . GLY A 1 253 ? 2.954 0.850 3.152 1.00 92.81 253 GLY A CA 1
ATOM 1920 C C . GLY A 1 253 ? 1.549 1.202 3.646 1.00 92.81 253 GLY A C 1
ATOM 1921 O O . GLY A 1 253 ? 0.564 0.661 3.151 1.00 92.81 253 GLY A O 1
ATOM 1922 N N . GLY A 1 254 ? 1.430 2.168 4.564 1.00 93.19 254 GLY A N 1
ATOM 1923 C CA . GLY A 1 254 ? 0.147 2.721 4.999 1.00 93.19 254 GLY A CA 1
ATOM 1924 C C . GLY A 1 254 ? -0.561 3.538 3.909 1.00 93.19 254 GLY A C 1
ATOM 1925 O O . GLY A 1 254 ? -1.782 3.445 3.767 1.00 93.19 254 GLY A O 1
ATOM 1926 N N . LEU A 1 255 ? 0.188 4.295 3.093 1.00 92.31 255 LEU A N 1
ATOM 1927 C CA . LEU A 1 255 ? -0.344 4.951 1.885 1.00 92.31 255 LEU A CA 1
ATOM 1928 C C . LEU A 1 255 ? -0.774 3.916 0.845 1.00 92.31 255 LEU A C 1
ATOM 1930 O O . LEU A 1 255 ? -1.873 4.012 0.298 1.00 92.31 255 LEU A O 1
ATOM 1934 N N . THR A 1 256 ? 0.057 2.897 0.619 1.00 95.75 256 THR A N 1
ATOM 1935 C CA . THR A 1 256 ? -0.251 1.799 -0.300 1.00 95.75 256 THR A CA 1
ATOM 1936 C C . THR A 1 256 ? -1.519 1.064 0.131 1.00 95.75 256 THR A C 1
ATOM 1938 O O . THR A 1 256 ? -2.406 0.847 -0.691 1.00 95.75 256 THR A O 1
ATOM 1941 N N . ALA A 1 257 ? -1.672 0.765 1.424 1.00 96.94 257 ALA A N 1
ATOM 1942 C CA . ALA A 1 257 ? -2.862 0.128 1.983 1.00 96.94 257 ALA A CA 1
ATOM 1943 C C . ALA A 1 257 ? -4.141 0.954 1.763 1.00 96.94 257 ALA A C 1
ATOM 1945 O O . ALA A 1 257 ? -5.188 0.386 1.460 1.00 96.94 257 ALA A O 1
ATOM 1946 N N . GLN A 1 258 ? -4.068 2.286 1.855 1.00 96.25 258 GLN A N 1
ATOM 1947 C CA . GLN A 1 258 ? -5.203 3.159 1.529 1.00 96.25 258 GLN A CA 1
ATOM 1948 C C . GLN A 1 258 ? -5.573 3.099 0.050 1.00 96.25 258 GLN A C 1
ATOM 1950 O O . GLN A 1 258 ? -6.756 2.990 -0.272 1.00 96.25 258 GLN A O 1
ATOM 1955 N N . GLY A 1 259 ? -4.576 3.155 -0.840 1.00 97.06 259 GLY A N 1
ATOM 1956 C CA . GLY A 1 259 ? -4.793 3.024 -2.279 1.00 97.06 259 GLY A CA 1
ATOM 1957 C C . GLY A 1 259 ? -5.436 1.683 -2.627 1.00 97.06 259 GLY A C 1
ATOM 1958 O O . GLY A 1 259 ? -6.465 1.644 -3.294 1.00 97.06 259 GLY A O 1
ATOM 1959 N N . ILE A 1 260 ? -4.898 0.590 -2.082 1.00 98.31 260 ILE A N 1
ATOM 1960 C CA . ILE A 1 260 ? -5.430 -0.766 -2.264 1.00 98.31 260 ILE A CA 1
ATOM 1961 C C . ILE A 1 260 ? -6.846 -0.891 -1.708 1.00 98.31 260 ILE A C 1
ATOM 1963 O O . ILE A 1 260 ? -7.712 -1.432 -2.389 1.00 98.31 260 ILE A O 1
ATOM 1967 N N . GLY A 1 261 ? -7.106 -0.362 -0.510 1.00 98.00 261 GLY A N 1
ATOM 1968 C CA . GLY A 1 261 ? -8.438 -0.361 0.091 1.00 98.00 261 GLY A CA 1
ATOM 1969 C C . GLY A 1 261 ? -9.470 0.365 -0.771 1.00 98.00 261 GLY A C 1
ATOM 1970 O O . GLY A 1 261 ? -10.563 -0.156 -0.987 1.00 98.00 261 GLY A O 1
ATOM 1971 N N . TYR A 1 262 ? -9.106 1.522 -1.331 1.00 98.19 262 TYR A N 1
ATOM 1972 C CA . TYR A 1 262 ? -9.975 2.265 -2.242 1.00 98.19 262 TYR A CA 1
ATOM 1973 C C . TYR A 1 262 ? -10.241 1.514 -3.549 1.00 98.19 262 TYR A C 1
ATOM 1975 O O . TYR A 1 262 ? -11.394 1.423 -3.979 1.00 98.19 262 TYR A O 1
ATOM 1983 N N . LEU A 1 263 ? -9.199 0.964 -4.179 1.00 98.38 263 LEU A N 1
ATOM 1984 C CA . LEU A 1 263 ? -9.336 0.203 -5.422 1.00 98.38 263 LEU A CA 1
ATOM 1985 C C . LEU A 1 263 ? -10.167 -1.066 -5.214 1.00 98.38 263 LEU A C 1
ATOM 1987 O O . LEU A 1 263 ? -11.052 -1.352 -6.015 1.00 98.38 263 LEU A O 1
ATOM 1991 N N . LEU A 1 264 ? -9.939 -1.789 -4.115 1.00 98.62 264 LEU A N 1
ATOM 1992 C CA . LEU A 1 264 ? -10.727 -2.959 -3.741 1.00 98.62 264 LEU A CA 1
ATOM 1993 C C . LEU A 1 264 ? -12.196 -2.605 -3.529 1.00 98.62 264 LEU A C 1
ATOM 1995 O O . LEU A 1 264 ? -13.060 -3.269 -4.092 1.00 98.62 264 LEU A O 1
ATOM 1999 N N . GLN A 1 265 ? -12.492 -1.574 -2.738 1.00 98.19 265 GLN A N 1
ATOM 2000 C CA . GLN A 1 265 ? -13.881 -1.211 -2.477 1.00 98.19 265 GLN A CA 1
ATOM 2001 C C . GLN A 1 265 ? -14.571 -0.694 -3.746 1.00 98.19 265 GLN A C 1
ATOM 2003 O O . GLN A 1 265 ? -15.709 -1.068 -3.999 1.00 98.19 265 GLN A O 1
ATOM 2008 N N . SER A 1 266 ? -13.865 0.057 -4.600 1.00 97.75 266 SER A N 1
ATOM 2009 C CA . SER A 1 266 ? -14.371 0.446 -5.928 1.00 97.75 266 SER A CA 1
ATOM 2010 C C . SER A 1 266 ? -14.679 -0.782 -6.795 1.00 97.75 266 SER A C 1
ATOM 2012 O O . SER A 1 266 ? -15.705 -0.835 -7.468 1.00 97.75 266 SER A O 1
ATOM 2014 N N . TYR A 1 267 ? -13.807 -1.791 -6.763 1.00 98.31 267 TYR A N 1
ATOM 2015 C CA . TYR A 1 267 ? -13.983 -3.035 -7.509 1.00 98.31 267 TYR A CA 1
ATOM 2016 C C . TYR A 1 267 ? -15.174 -3.863 -7.002 1.00 98.31 267 TYR A C 1
ATOM 2018 O O . TYR A 1 267 ? -15.939 -4.397 -7.806 1.00 98.31 267 TYR A O 1
ATOM 2026 N N . LEU A 1 268 ? -15.363 -3.947 -5.682 1.00 98.00 268 LEU A N 1
ATOM 2027 C CA . LEU A 1 268 ? -16.512 -4.612 -5.058 1.00 98.00 268 LEU A CA 1
ATOM 2028 C C . LEU A 1 268 ? -17.823 -3.884 -5.369 1.00 98.00 268 LEU A C 1
ATOM 2030 O O . LEU A 1 268 ? -18.785 -4.527 -5.790 1.00 98.00 268 LEU A O 1
ATOM 2034 N N . ASP A 1 269 ? -17.837 -2.555 -5.234 1.00 95.31 269 ASP A N 1
ATOM 2035 C CA . ASP A 1 269 ? -18.994 -1.715 -5.554 1.00 95.31 269 ASP A CA 1
ATOM 2036 C C . ASP A 1 269 ? -19.426 -1.919 -7.019 1.00 95.31 269 ASP A C 1
ATOM 2038 O O . ASP A 1 269 ? -20.619 -2.061 -7.296 1.00 95.31 269 ASP A O 1
ATOM 2042 N N . GLY A 1 270 ? -18.463 -2.012 -7.946 1.00 93.88 270 GLY A N 1
ATOM 2043 C CA . GLY A 1 270 ? -18.744 -2.220 -9.368 1.00 93.88 270 GLY A CA 1
ATOM 2044 C C . GLY A 1 270 ? -19.137 -3.643 -9.765 1.00 93.88 270 GLY A C 1
ATOM 2045 O O . GLY A 1 270 ? -19.943 -3.822 -10.680 1.00 93.88 270 GLY A O 1
ATOM 2046 N N . ARG A 1 271 ? -18.630 -4.673 -9.071 1.00 93.25 271 ARG A N 1
ATOM 2047 C CA . ARG A 1 271 ? -19.112 -6.060 -9.240 1.00 93.25 271 ARG A CA 1
ATOM 2048 C C . ARG A 1 271 ? -20.533 -6.232 -8.709 1.00 93.25 271 ARG A C 1
ATOM 2050 O O . ARG A 1 271 ? -21.294 -7.036 -9.250 1.00 93.25 271 ARG A O 1
ATOM 2057 N N . GLY A 1 272 ? -20.874 -5.484 -7.662 1.00 89.56 272 GLY A N 1
ATOM 2058 C CA . GLY A 1 272 ? -22.120 -5.624 -6.930 1.00 89.56 272 GLY A CA 1
ATOM 2059 C C . GLY A 1 272 ? -22.219 -6.951 -6.168 1.00 89.56 272 GLY A C 1
ATOM 2060 O O . GLY A 1 272 ? -21.409 -7.867 -6.312 1.00 89.56 272 GLY A O 1
ATOM 2061 N N . GLY A 1 273 ? -23.262 -7.061 -5.348 1.00 92.88 273 GLY A N 1
ATOM 2062 C CA . GLY A 1 273 ? -23.526 -8.245 -4.534 1.00 92.88 273 GLY A CA 1
ATOM 2063 C C . GLY A 1 273 ? -22.997 -8.144 -3.097 1.00 92.88 273 GLY A C 1
ATOM 2064 O O . GLY A 1 273 ? -22.273 -7.216 -2.744 1.00 92.88 273 GLY A O 1
ATOM 2065 N N . PRO A 1 274 ? -23.429 -9.067 -2.226 1.00 95.75 274 PRO A N 1
ATOM 2066 C CA . PRO A 1 274 ? -23.029 -9.074 -0.826 1.00 95.75 274 PRO A CA 1
ATOM 2067 C C . PRO A 1 274 ? -21.576 -9.536 -0.656 1.00 95.75 274 PRO A C 1
ATOM 2069 O O . PRO A 1 274 ? -21.162 -10.526 -1.254 1.00 95.75 274 PRO A O 1
ATOM 2072 N N . HIS A 1 275 ? -20.838 -8.871 0.230 1.00 97.69 275 HIS A N 1
ATOM 2073 C CA . HIS A 1 275 ? -19.487 -9.251 0.636 1.00 97.69 275 HIS A CA 1
ATOM 2074 C C . HIS A 1 275 ? -19.279 -8.991 2.137 1.00 97.69 275 HIS A C 1
ATOM 2076 O O . HIS A 1 275 ? -20.031 -8.238 2.764 1.00 97.69 275 HIS A O 1
ATOM 2082 N N . HIS A 1 276 ? -18.270 -9.627 2.733 1.00 97.88 276 HIS A N 1
ATOM 2083 C CA . HIS A 1 276 ? -17.826 -9.318 4.096 1.00 97.88 276 HIS A CA 1
ATOM 2084 C C . HIS A 1 276 ? -17.147 -7.942 4.152 1.00 97.88 276 HIS A C 1
ATOM 2086 O O . HIS A 1 276 ? -16.691 -7.416 3.136 1.00 97.88 276 HIS A O 1
ATOM 2092 N N . LEU A 1 277 ? -17.067 -7.353 5.346 1.00 97.81 277 LEU A N 1
ATOM 2093 C CA . LEU A 1 277 ? -16.480 -6.027 5.532 1.00 97.81 277 LEU A CA 1
ATOM 2094 C C . LEU A 1 277 ? -14.980 -6.007 5.183 1.00 97.81 277 LEU A C 1
ATOM 2096 O O . LEU A 1 277 ? -14.223 -6.907 5.556 1.00 97.81 277 LEU A O 1
ATOM 2100 N N . VAL A 1 278 ? -14.568 -4.935 4.505 1.00 98.25 278 VAL A N 1
ATOM 2101 C CA . VAL A 1 278 ? -13.165 -4.588 4.259 1.00 98.25 278 VAL A CA 1
ATOM 2102 C C . VAL A 1 278 ? -12.698 -3.590 5.315 1.00 98.25 278 VAL A C 1
ATOM 2104 O O . VAL A 1 278 ? -13.377 -2.601 5.604 1.00 98.25 278 VAL A O 1
ATOM 2107 N N . HIS A 1 279 ? -11.511 -3.829 5.861 1.00 98.12 279 HIS A N 1
ATOM 2108 C CA . HIS A 1 279 ? -10.828 -2.963 6.815 1.00 98.12 279 HIS A CA 1
ATOM 2109 C C . HIS A 1 279 ? -9.549 -2.414 6.196 1.00 98.12 279 HIS A C 1
ATOM 2111 O O . HIS A 1 279 ? -8.782 -3.147 5.582 1.00 98.12 279 HIS A O 1
ATOM 2117 N N . VAL A 1 280 ? -9.286 -1.134 6.404 1.00 97.38 280 VAL A N 1
ATOM 2118 C CA . VAL A 1 280 ? -8.053 -0.455 6.015 1.00 97.38 280 VAL A CA 1
ATOM 2119 C C . VAL A 1 280 ? -7.453 0.127 7.285 1.00 97.38 280 VAL A C 1
ATOM 2121 O O . VAL A 1 280 ? -8.030 1.045 7.873 1.00 97.38 280 VAL A O 1
ATOM 2124 N N . VAL A 1 281 ? -6.310 -0.410 7.710 1.00 95.94 281 VAL A N 1
ATOM 2125 C CA . VAL A 1 281 ? -5.612 0.026 8.927 1.00 95.94 281 VAL A CA 1
ATOM 2126 C C . VAL A 1 281 ? -4.214 0.511 8.568 1.00 95.94 281 VAL A C 1
ATOM 2128 O O . VAL A 1 281 ? -3.323 -0.281 8.270 1.00 95.94 281 VAL A O 1
ATOM 2131 N N . SER A 1 282 ? -4.020 1.827 8.586 1.00 94.56 282 SER A N 1
ATOM 2132 C CA . SER A 1 282 ? -2.752 2.470 8.218 1.00 94.56 282 SER A CA 1
ATOM 2133 C C . SER A 1 282 ? -1.969 2.894 9.457 1.00 94.56 282 SER A C 1
ATOM 2135 O O . SER A 1 282 ? -2.503 3.612 10.299 1.00 94.56 282 SER A O 1
ATOM 2137 N N . TRP A 1 283 ? -0.679 2.568 9.523 1.00 91.94 283 TRP A N 1
ATOM 2138 C CA . TRP A 1 283 ? 0.241 3.038 10.567 1.00 91.94 283 TRP A CA 1
ATOM 2139 C C . TRP A 1 283 ? 1.170 4.112 9.983 1.00 91.94 283 TRP A C 1
ATOM 2141 O O . TRP A 1 283 ? 1.771 3.910 8.933 1.00 91.94 283 TRP A O 1
ATOM 2151 N N . GLY A 1 284 ? 1.248 5.288 10.604 1.00 83.62 284 GLY A N 1
ATOM 2152 C CA . GLY A 1 284 ? 1.917 6.465 10.023 1.00 83.62 284 GLY A CA 1
ATOM 2153 C C . GLY A 1 284 ? 0.991 7.456 9.310 1.00 83.62 284 GLY A C 1
ATOM 2154 O O . GLY A 1 284 ? 1.480 8.360 8.644 1.00 83.62 284 GLY A O 1
ATOM 2155 N N . GLY A 1 285 ? -0.334 7.284 9.444 1.00 68.50 285 GLY A N 1
ATOM 2156 C CA . GLY A 1 285 ? -1.434 8.213 9.109 1.00 68.50 285 GLY A CA 1
ATOM 2157 C C . GLY A 1 285 ? -1.304 9.195 7.931 1.00 68.50 285 GLY A C 1
ATOM 2158 O O . GLY A 1 285 ? -1.904 10.269 7.988 1.00 68.50 285 GLY A O 1
ATOM 2159 N N . ALA A 1 286 ? -0.535 8.887 6.890 1.00 78.56 286 ALA A N 1
ATOM 2160 C CA . ALA A 1 286 ? -0.389 9.728 5.706 1.00 78.56 286 ALA A CA 1
ATOM 2161 C C . ALA A 1 286 ? -1.652 9.637 4.836 1.00 78.56 286 ALA A C 1
ATOM 2163 O O . ALA A 1 286 ? -2.327 8.621 4.850 1.00 78.56 286 ALA A O 1
ATOM 2164 N N . GLY A 1 287 ? -2.015 10.680 4.099 1.00 81.44 287 GLY A N 1
ATOM 2165 C CA . GLY A 1 287 ? -3.256 10.748 3.331 1.00 81.44 287 GLY A CA 1
ATOM 2166 C C . GLY A 1 287 ? -3.084 10.457 1.841 1.00 81.44 287 GLY A C 1
ATOM 2167 O O . GLY A 1 287 ? -2.241 11.073 1.190 1.00 81.44 287 GLY A O 1
ATOM 2168 N N . GLY A 1 288 ? -3.906 9.551 1.301 1.00 86.06 288 GLY A N 1
ATOM 2169 C CA . GLY A 1 288 ? -3.885 9.152 -0.115 1.00 86.06 288 GLY A CA 1
ATOM 2170 C C . GLY A 1 288 ? -4.919 9.821 -1.036 1.00 86.06 288 GLY A C 1
ATOM 2171 O O . GLY A 1 288 ? -4.886 9.589 -2.244 1.00 86.06 288 GLY A O 1
ATOM 2172 N N . GLN A 1 289 ? -5.848 10.640 -0.526 1.00 93.06 289 GLN A N 1
ATOM 2173 C CA . GLN A 1 289 ? -7.009 11.097 -1.310 1.00 93.06 289 GLN A CA 1
ATOM 2174 C C . GLN A 1 289 ? -6.637 11.916 -2.559 1.00 93.06 289 GLN A C 1
ATOM 2176 O O . GLN A 1 289 ? -7.252 11.747 -3.609 1.00 93.06 289 GLN A O 1
ATOM 2181 N N . GLU A 1 290 ? -5.659 12.817 -2.475 1.00 91.56 290 GLU A N 1
ATOM 2182 C CA . GLU A 1 290 ? -5.269 13.672 -3.602 1.00 91.56 290 GLU A CA 1
ATOM 2183 C C . GLU A 1 290 ? -4.624 12.870 -4.733 1.00 91.56 290 GLU A C 1
ATOM 2185 O O . GLU A 1 290 ? -4.838 13.176 -5.905 1.00 91.56 290 GLU A O 1
ATOM 2190 N N . VAL A 1 291 ? -3.869 11.826 -4.387 1.00 92.00 291 VAL A N 1
ATOM 2191 C CA . VAL A 1 291 ? -3.261 10.910 -5.359 1.00 92.00 291 VAL A CA 1
ATOM 2192 C C . VAL A 1 291 ? -4.359 10.153 -6.095 1.00 92.00 291 VAL A C 1
ATOM 2194 O O . VAL A 1 291 ? -4.383 10.151 -7.322 1.00 92.00 291 VAL A O 1
ATOM 2197 N N . LEU A 1 292 ? -5.325 9.602 -5.354 1.00 95.00 292 LEU A N 1
ATOM 2198 C CA . LEU A 1 292 ? -6.484 8.910 -5.919 1.00 95.00 292 LEU A CA 1
ATOM 2199 C C . LEU A 1 292 ? -7.312 9.824 -6.832 1.00 95.00 292 LEU A C 1
ATOM 2201 O O . LEU A 1 292 ? -7.652 9.443 -7.948 1.00 95.00 292 LEU A O 1
ATOM 2205 N N . ALA A 1 293 ? -7.584 11.060 -6.407 1.00 94.62 293 ALA A N 1
ATOM 2206 C CA . ALA A 1 293 ? -8.334 12.019 -7.216 1.00 94.62 293 ALA A CA 1
ATOM 2207 C C . ALA A 1 293 ? -7.612 12.349 -8.530 1.00 94.62 293 ALA A C 1
ATOM 2209 O O . ALA A 1 293 ? -8.236 12.431 -9.588 1.00 94.62 293 ALA A O 1
ATOM 2210 N N . ARG A 1 294 ? -6.284 12.496 -8.481 1.00 91.62 294 ARG A N 1
ATOM 2211 C CA . ARG A 1 294 ? -5.470 12.723 -9.679 1.00 91.62 294 ARG A CA 1
ATOM 2212 C C . ARG A 1 294 ? -5.402 11.502 -10.582 1.00 91.62 294 ARG A C 1
ATOM 2214 O O . ARG A 1 294 ? -5.340 11.678 -11.791 1.00 91.62 294 ARG A O 1
ATOM 2221 N N . MET A 1 295 ? -5.442 10.294 -10.029 1.00 93.19 295 MET A N 1
ATOM 2222 C CA . MET A 1 295 ? -5.531 9.072 -10.825 1.00 93.19 295 MET A CA 1
ATOM 2223 C C . MET A 1 295 ? -6.855 8.964 -11.569 1.00 93.19 295 MET A C 1
ATOM 2225 O O . MET A 1 295 ? -6.835 8.668 -12.754 1.00 93.19 295 MET A O 1
ATOM 2229 N N . ILE A 1 296 ? -7.978 9.264 -10.912 1.00 95.00 296 ILE A N 1
ATOM 2230 C CA . ILE A 1 296 ? -9.300 9.287 -11.559 1.00 95.00 296 ILE A CA 1
ATOM 2231 C C . ILE A 1 296 ? -9.307 10.286 -12.723 1.00 95.00 296 ILE A C 1
ATOM 2233 O O . ILE A 1 296 ? -9.804 9.982 -13.805 1.00 95.00 296 ILE A O 1
ATOM 2237 N N . ALA A 1 297 ? -8.735 11.477 -12.513 1.00 90.94 297 ALA A N 1
ATOM 2238 C CA . ALA A 1 297 ? -8.613 12.481 -13.565 1.00 90.94 297 ALA A CA 1
ATOM 2239 C C . ALA A 1 297 ? -7.692 12.016 -14.708 1.00 90.94 297 ALA A C 1
ATOM 2241 O O . ALA A 1 297 ? -8.082 12.100 -15.866 1.00 90.94 297 ALA A O 1
ATOM 2242 N N . ALA A 1 298 ? -6.511 11.477 -14.390 1.00 88.38 298 ALA A N 1
ATOM 2243 C CA . ALA A 1 298 ? -5.557 10.996 -15.388 1.00 88.38 298 ALA A CA 1
ATOM 2244 C C . ALA A 1 298 ? -6.099 9.810 -16.197 1.00 88.38 298 ALA A C 1
ATOM 2246 O O . ALA A 1 298 ? -5.916 9.774 -17.404 1.00 88.38 298 ALA A O 1
ATOM 2247 N N . GLU A 1 299 ? -6.816 8.875 -15.571 1.00 91.62 299 GLU A N 1
ATOM 2248 C CA . GLU A 1 299 ? -7.444 7.756 -16.283 1.00 91.62 299 GLU A CA 1
ATOM 2249 C C . GLU A 1 299 ? -8.476 8.251 -17.303 1.00 91.62 299 GLU A C 1
ATOM 2251 O O . GLU A 1 299 ? -8.576 7.711 -18.401 1.00 91.62 299 GLU A O 1
ATOM 2256 N N . ARG A 1 300 ? -9.212 9.319 -16.974 1.00 88.06 300 ARG A N 1
ATOM 2257 C CA . ARG A 1 300 ? -10.175 9.945 -17.890 1.00 88.06 300 ARG A CA 1
ATOM 2258 C C . ARG A 1 300 ? -9.495 10.590 -19.103 1.00 88.06 300 ARG A C 1
ATOM 2260 O O . ARG A 1 300 ? -10.056 10.544 -20.195 1.00 88.06 300 ARG A O 1
ATOM 2267 N N . ASP A 1 301 ? -8.323 11.187 -18.903 1.00 85.94 301 ASP A N 1
ATOM 2268 C CA . ASP A 1 301 ? -7.610 11.951 -19.932 1.00 85.94 301 ASP A CA 1
ATOM 2269 C C . ASP A 1 301 ? -6.676 11.072 -20.787 1.00 85.94 301 ASP A C 1
ATOM 2271 O O . ASP A 1 301 ? -6.542 11.291 -21.991 1.00 85.94 301 ASP A O 1
ATOM 2275 N N . GLU A 1 302 ? -6.029 10.077 -20.175 1.00 84.56 302 GLU A N 1
ATOM 2276 C CA . GLU A 1 302 ? -4.929 9.296 -20.759 1.00 84.56 302 GLU A CA 1
ATOM 2277 C C . GLU A 1 302 ? -5.277 7.809 -20.959 1.00 84.56 302 GLU A C 1
ATOM 2279 O O . GLU A 1 302 ? -4.596 7.128 -21.727 1.00 84.56 302 GLU A O 1
ATOM 2284 N N . GLY A 1 303 ? -6.315 7.287 -20.289 1.00 81.50 303 GLY A N 1
ATOM 2285 C CA . GLY A 1 303 ? -6.705 5.871 -20.358 1.00 81.50 303 GLY A CA 1
ATOM 2286 C C . GLY A 1 303 ? -5.628 4.899 -19.861 1.00 81.50 303 GLY A C 1
ATOM 2287 O O . GLY A 1 303 ? -5.527 3.780 -20.369 1.00 81.50 303 GLY A O 1
ATOM 2288 N N . SER A 1 304 ? -4.773 5.341 -18.935 1.00 81.00 304 SER A N 1
ATOM 2289 C CA . SER A 1 304 ? -3.667 4.561 -18.383 1.00 81.00 304 SER A CA 1
ATOM 2290 C C . SER A 1 304 ? -3.583 4.685 -16.863 1.00 81.00 304 SER A C 1
ATOM 2292 O O . SER A 1 304 ? -3.665 5.776 -16.290 1.00 81.00 304 SER A O 1
ATOM 2294 N N . ARG A 1 305 ? -3.232 3.570 -16.206 1.00 88.44 305 ARG A N 1
ATOM 2295 C CA . ARG A 1 305 ? -2.889 3.542 -14.773 1.00 88.44 305 ARG A CA 1
ATOM 2296 C C . ARG A 1 305 ? -1.632 4.326 -14.405 1.00 88.44 305 ARG A C 1
ATOM 2298 O O . ARG A 1 305 ? -1.433 4.639 -13.228 1.00 88.44 305 ARG A O 1
ATOM 2305 N N . GLY A 1 306 ? -0.845 4.758 -15.390 1.00 87.25 306 GLY A N 1
ATOM 2306 C CA . GLY A 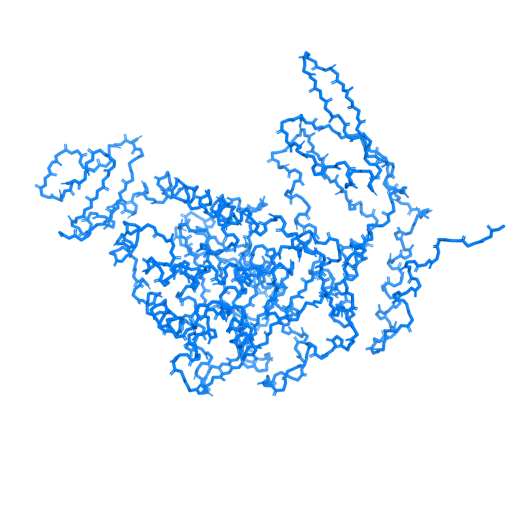1 306 ? 0.292 5.667 -15.217 1.00 87.25 306 GLY A CA 1
ATOM 2307 C C . GLY A 1 306 ? 1.637 5.102 -15.662 1.00 87.25 306 GLY A C 1
ATOM 2308 O O . GLY A 1 306 ? 2.630 5.824 -15.610 1.00 87.25 306 GLY A O 1
ATOM 2309 N N . PHE A 1 307 ? 1.686 3.847 -16.114 1.00 91.88 307 PHE A N 1
ATOM 2310 C CA . PHE A 1 307 ? 2.893 3.253 -16.685 1.00 91.88 307 PHE A CA 1
ATOM 2311 C C . PHE A 1 307 ? 2.989 3.519 -18.189 1.00 91.88 307 PHE A C 1
ATOM 2313 O O . PHE A 1 307 ? 1.999 3.802 -18.873 1.00 91.88 307 PHE A O 1
ATOM 2320 N N . ARG A 1 308 ? 4.210 3.418 -18.725 1.00 90.25 308 ARG A N 1
ATOM 2321 C CA . ARG A 1 308 ? 4.450 3.550 -20.165 1.00 90.25 308 ARG A CA 1
ATOM 2322 C C . ARG A 1 308 ? 3.801 2.396 -20.915 1.00 90.25 308 ARG A C 1
ATOM 2324 O O . ARG A 1 308 ? 3.955 1.240 -20.537 1.00 90.25 308 ARG A O 1
ATOM 2331 N N . GLN A 1 309 ? 3.187 2.705 -22.054 1.00 90.19 309 GLN A N 1
ATOM 2332 C CA . GLN A 1 309 ? 2.523 1.712 -22.900 1.00 90.19 309 GLN A CA 1
ATOM 2333 C C . GLN A 1 309 ? 3.436 0.538 -23.292 1.00 90.19 309 GLN A C 1
ATOM 2335 O O . GLN A 1 309 ? 2.978 -0.596 -23.362 1.00 90.19 309 GLN A O 1
ATOM 2340 N N . SER A 1 310 ? 4.730 0.781 -23.513 1.00 89.88 310 SER A N 1
ATOM 2341 C CA . SER A 1 310 ? 5.686 -0.284 -23.825 1.00 89.88 310 SER A CA 1
ATOM 2342 C C . SER A 1 310 ? 5.906 -1.264 -22.670 1.00 89.88 310 SER A C 1
ATOM 2344 O O . SER A 1 310 ? 6.132 -2.443 -22.914 1.00 89.88 310 SER A O 1
ATOM 2346 N N . LEU A 1 311 ? 5.844 -0.790 -21.421 1.00 92.88 311 LEU A N 1
ATOM 2347 C CA . LEU A 1 311 ? 5.924 -1.654 -20.241 1.00 92.88 311 LEU A CA 1
ATOM 2348 C C . LEU A 1 311 ? 4.627 -2.450 -20.076 1.00 92.88 311 LEU A C 1
ATOM 2350 O O . LEU A 1 311 ? 4.682 -3.653 -19.865 1.00 92.88 311 LEU A O 1
ATOM 2354 N N . GLU A 1 312 ? 3.472 -1.811 -20.284 1.00 93.69 312 GLU A N 1
ATOM 2355 C CA . GLU A 1 312 ? 2.172 -2.498 -20.284 1.00 93.69 312 GLU A CA 1
ATOM 2356 C C . GLU A 1 312 ? 2.120 -3.637 -21.305 1.00 93.69 312 GLU A C 1
ATOM 2358 O O . GLU A 1 312 ? 1.728 -4.753 -20.977 1.00 93.69 312 GLU A O 1
ATOM 2363 N N . GLN A 1 313 ? 2.560 -3.374 -22.538 1.00 92.75 313 GLN A N 1
ATOM 2364 C CA . GLN A 1 313 ? 2.641 -4.384 -23.595 1.00 92.75 313 GLN A CA 1
ATOM 2365 C C . GLN A 1 313 ? 3.608 -5.509 -23.237 1.00 92.75 313 GLN A C 1
ATOM 2367 O O . GLN A 1 313 ? 3.303 -6.676 -23.476 1.00 92.75 313 GLN A O 1
ATOM 2372 N N . HIS A 1 314 ? 4.756 -5.165 -22.652 1.00 93.56 314 HIS A N 1
ATOM 2373 C CA . HIS A 1 314 ? 5.719 -6.156 -22.210 1.00 93.56 314 HIS A CA 1
ATOM 2374 C C . HIS A 1 314 ? 5.118 -7.074 -21.143 1.00 93.56 314 HIS A C 1
ATOM 2376 O O . HIS A 1 314 ? 5.107 -8.285 -21.344 1.00 93.56 314 HIS A O 1
ATOM 2382 N N . TRP A 1 315 ? 4.559 -6.522 -20.064 1.00 94.62 315 TRP A N 1
ATOM 2383 C CA . TRP A 1 315 ? 3.959 -7.314 -18.988 1.00 94.62 315 TRP A CA 1
ATOM 2384 C C . TRP A 1 315 ? 2.762 -8.135 -19.463 1.00 94.62 315 TRP A C 1
ATOM 2386 O O . TRP A 1 315 ? 2.619 -9.284 -19.056 1.00 94.62 315 TRP A O 1
ATOM 2396 N N . ALA A 1 316 ? 1.960 -7.615 -20.397 1.00 94.75 316 ALA A N 1
ATOM 2397 C CA . ALA A 1 316 ? 0.880 -8.378 -21.022 1.00 94.75 316 ALA A CA 1
ATOM 2398 C C . ALA A 1 316 ? 1.358 -9.663 -21.717 1.00 94.75 316 ALA A C 1
ATOM 2400 O O . ALA A 1 316 ? 0.595 -10.623 -21.822 1.00 94.75 316 ALA A O 1
ATOM 2401 N N . LEU A 1 317 ? 2.605 -9.679 -22.196 1.00 93.56 317 LEU A N 1
ATOM 2402 C CA . LEU A 1 317 ? 3.213 -10.813 -22.890 1.00 93.56 317 LEU A CA 1
ATOM 2403 C C . LEU A 1 317 ? 4.063 -11.696 -21.971 1.00 93.56 317 LEU A C 1
ATOM 2405 O O . LEU A 1 317 ? 4.264 -12.869 -22.284 1.00 93.56 317 LEU A O 1
ATOM 2409 N N . THR A 1 318 ? 4.592 -11.155 -20.871 1.00 90.88 318 THR A N 1
ATOM 2410 C CA . THR A 1 318 ? 5.596 -11.840 -20.041 1.00 90.88 318 THR A CA 1
ATOM 2411 C C . THR A 1 318 ? 5.124 -12.209 -18.639 1.00 90.88 318 THR A C 1
ATOM 2413 O O . THR A 1 318 ? 5.771 -13.041 -18.000 1.00 90.88 318 THR A O 1
ATOM 2416 N N . GLU A 1 319 ? 4.006 -11.658 -18.162 1.00 90.88 319 GLU A N 1
ATOM 2417 C CA . GLU A 1 319 ? 3.487 -11.910 -16.818 1.00 90.88 319 GLU A CA 1
ATOM 2418 C C . GLU A 1 319 ? 2.175 -12.715 -16.838 1.00 90.88 319 GLU A C 1
ATOM 2420 O O . GLU A 1 319 ? 1.150 -12.224 -17.317 1.00 90.88 319 GLU A O 1
ATOM 2425 N N . PRO A 1 320 ? 2.149 -13.932 -16.256 1.00 89.31 320 PRO A N 1
ATOM 2426 C CA . PRO A 1 320 ? 0.953 -14.780 -16.253 1.00 89.31 320 PRO A CA 1
ATOM 2427 C C . PRO A 1 320 ? -0.267 -14.160 -15.558 1.00 89.31 320 PRO A C 1
ATOM 2429 O O . PRO A 1 320 ? -1.400 -14.400 -15.972 1.00 89.31 320 PRO A O 1
ATOM 2432 N N . ASP A 1 321 ? -0.044 -13.362 -14.511 1.00 89.62 321 ASP A N 1
ATOM 2433 C CA . ASP A 1 321 ? -1.111 -12.750 -13.710 1.00 89.62 321 ASP A CA 1
ATOM 2434 C C . ASP A 1 321 ? -1.621 -11.415 -14.305 1.00 89.62 321 ASP A C 1
ATOM 2436 O O . ASP A 1 321 ? -2.615 -10.865 -13.819 1.00 89.62 321 ASP A O 1
ATOM 2440 N N . TYR A 1 322 ? -1.018 -10.914 -15.396 1.00 94.69 322 TYR A N 1
ATOM 2441 C CA . TYR A 1 322 ? -1.393 -9.637 -16.018 1.00 94.69 322 TYR A CA 1
ATOM 2442 C C . TYR A 1 322 ? -2.882 -9.544 -16.398 1.00 94.69 322 TYR A C 1
ATOM 2444 O O . TYR A 1 322 ? -3.517 -8.545 -16.050 1.00 94.69 322 TYR A O 1
ATOM 2452 N N . PRO A 1 323 ? -3.514 -10.559 -17.031 1.00 95.38 323 PRO A N 1
ATOM 2453 C CA . PRO A 1 323 ? -4.937 -10.481 -17.360 1.00 95.38 323 PRO A CA 1
ATOM 2454 C C . PRO A 1 323 ? -5.831 -10.331 -16.123 1.00 95.38 323 PRO A C 1
ATOM 2456 O O . PRO A 1 323 ? -6.830 -9.611 -16.165 1.00 95.38 323 PRO A O 1
ATOM 2459 N N . ARG A 1 324 ? -5.468 -10.977 -15.004 1.00 95.06 324 ARG A N 1
ATOM 2460 C CA . ARG A 1 324 ? -6.217 -10.869 -13.744 1.00 95.06 324 ARG A CA 1
ATOM 2461 C C . ARG A 1 324 ? -6.076 -9.471 -13.146 1.00 95.06 324 ARG A C 1
ATOM 2463 O O . ARG A 1 324 ? -7.085 -8.880 -12.766 1.00 95.06 324 ARG A O 1
ATOM 2470 N N . ALA A 1 325 ? -4.856 -8.934 -13.114 1.00 96.31 325 ALA A N 1
ATOM 2471 C CA . ALA A 1 325 ? -4.584 -7.570 -12.669 1.00 96.31 325 ALA A CA 1
ATOM 2472 C C . ALA A 1 325 ? -5.362 -6.533 -13.499 1.00 96.31 325 ALA A C 1
ATOM 2474 O O . ALA A 1 325 ? -6.071 -5.687 -12.949 1.00 96.31 325 ALA A O 1
ATOM 2475 N N . MET A 1 326 ? -5.306 -6.639 -14.827 1.00 95.88 326 MET A N 1
ATOM 2476 C CA . MET A 1 326 ? -5.990 -5.698 -15.713 1.00 95.88 326 MET A CA 1
ATOM 2477 C C . MET A 1 326 ? -7.511 -5.826 -15.676 1.00 95.88 326 MET A C 1
ATOM 2479 O O . MET A 1 326 ? -8.192 -4.820 -15.853 1.00 95.88 326 MET A O 1
ATOM 2483 N N . GLY A 1 327 ? -8.058 -7.007 -15.375 1.00 95.75 327 GLY A N 1
ATOM 2484 C CA . GLY A 1 327 ? -9.492 -7.164 -15.120 1.00 95.75 327 GLY A CA 1
ATOM 2485 C C . GLY A 1 327 ? -9.979 -6.335 -13.924 1.00 95.75 327 GLY A C 1
ATOM 2486 O O . GLY A 1 327 ? -11.065 -5.757 -13.980 1.00 95.75 327 GLY A O 1
ATOM 2487 N N . VAL A 1 328 ? -9.164 -6.215 -12.867 1.00 97.69 328 VAL A N 1
ATOM 2488 C CA . VAL A 1 328 ? -9.448 -5.308 -11.739 1.00 97.69 328 VAL A CA 1
ATOM 2489 C C . VAL A 1 328 ? -9.357 -3.855 -12.186 1.00 97.69 328 VAL A C 1
ATOM 2491 O O . VAL A 1 328 ? -10.296 -3.096 -11.951 1.00 97.69 328 VAL A O 1
ATOM 2494 N N . TRP A 1 329 ? -8.263 -3.473 -12.857 1.00 96.31 329 TRP A N 1
ATOM 2495 C CA . TRP A 1 329 ? -8.072 -2.094 -13.321 1.00 96.31 329 TRP A CA 1
ATOM 2496 C C . TRP A 1 329 ? -9.234 -1.624 -14.200 1.00 96.31 329 TRP A C 1
ATOM 2498 O O . TRP A 1 329 ? -9.845 -0.604 -13.912 1.00 96.31 329 TRP A O 1
ATOM 2508 N N . GLN A 1 330 ? -9.606 -2.410 -15.211 1.00 95.25 330 GLN A N 1
ATOM 2509 C CA . GLN A 1 330 ? -10.692 -2.080 -16.137 1.00 95.25 330 GLN A CA 1
ATOM 2510 C C . GLN A 1 330 ? -12.038 -1.894 -15.427 1.00 95.25 330 GLN A C 1
ATOM 2512 O O . GLN A 1 330 ? -12.782 -0.968 -15.752 1.00 95.25 330 GLN A O 1
ATOM 2517 N N . ALA A 1 331 ? -12.353 -2.748 -14.450 1.00 95.94 331 ALA A N 1
ATOM 2518 C CA . ALA A 1 331 ? -13.583 -2.629 -13.675 1.00 95.94 331 ALA A CA 1
ATOM 2519 C C . ALA A 1 331 ? -13.598 -1.350 -12.821 1.00 95.94 331 ALA A C 1
ATOM 2521 O O . ALA A 1 331 ? -14.606 -0.645 -12.788 1.00 95.94 331 ALA A O 1
ATOM 2522 N N . VAL A 1 332 ? -12.471 -1.009 -12.191 1.00 96.94 332 VAL A N 1
ATOM 2523 C CA . VAL A 1 332 ? -12.330 0.236 -11.424 1.00 96.94 332 VAL A CA 1
ATOM 2524 C C . VAL A 1 332 ? -12.408 1.466 -12.337 1.00 96.94 332 VAL A C 1
ATOM 2526 O O . VAL A 1 332 ? -13.165 2.392 -12.051 1.00 96.94 332 VAL A O 1
ATOM 2529 N N . SER A 1 333 ? -11.714 1.466 -13.476 1.00 95.44 333 SER A N 1
ATOM 2530 C CA . SER A 1 333 ? -11.775 2.555 -14.458 1.00 95.44 333 SER A CA 1
ATOM 2531 C C . SER A 1 333 ? -13.193 2.780 -14.993 1.00 95.44 333 SER A C 1
ATOM 2533 O O . SER A 1 333 ? -13.612 3.922 -15.194 1.00 95.44 333 SER A O 1
ATOM 2535 N N . ALA A 1 334 ? -13.976 1.712 -15.174 1.00 93.75 334 ALA A N 1
ATOM 2536 C CA . ALA A 1 334 ? -15.374 1.808 -15.594 1.00 93.75 334 ALA A CA 1
ATOM 2537 C C . ALA A 1 334 ? -16.291 2.443 -14.526 1.00 93.75 334 ALA A C 1
ATOM 2539 O O . ALA A 1 334 ? -17.281 3.096 -14.875 1.00 93.75 334 ALA A O 1
ATOM 2540 N N . GLU A 1 335 ? -15.986 2.276 -13.235 1.00 93.88 335 GLU A N 1
ATOM 2541 C CA . GLU A 1 335 ? -16.632 3.031 -12.151 1.00 93.88 335 GLU A CA 1
ATOM 2542 C C . GLU A 1 335 ? -16.218 4.504 -12.194 1.00 93.88 335 GLU A C 1
ATOM 2544 O O . GLU A 1 335 ? -17.059 5.404 -12.154 1.00 93.88 335 GLU A O 1
ATOM 2549 N N . TRP A 1 336 ? -14.922 4.770 -12.353 1.00 95.31 336 TRP A N 1
ATOM 2550 C CA . TRP A 1 336 ? -14.378 6.128 -12.375 1.00 95.31 336 TRP A CA 1
ATOM 2551 C C . TRP A 1 336 ? -14.889 6.980 -13.531 1.00 95.31 336 TRP A C 1
ATOM 2553 O O . TRP A 1 336 ? -15.126 8.176 -13.351 1.00 95.31 336 TRP A O 1
ATOM 2563 N N . ALA A 1 337 ? -15.146 6.370 -14.688 1.00 93.12 337 ALA A N 1
ATOM 2564 C CA . ALA A 1 337 ? -15.756 7.041 -15.832 1.00 93.12 337 ALA A CA 1
ATOM 2565 C C . ALA A 1 337 ? -17.130 7.666 -15.506 1.00 93.12 337 ALA A C 1
ATOM 2567 O O . ALA A 1 337 ? -17.554 8.602 -16.183 1.00 93.12 337 ALA A O 1
ATOM 2568 N N . ARG A 1 338 ? -17.821 7.192 -14.458 1.00 92.75 338 ARG A N 1
ATOM 2569 C CA . ARG A 1 338 ? -19.112 7.737 -14.002 1.00 92.75 338 ARG A CA 1
ATOM 2570 C C . ARG A 1 338 ? -18.976 8.876 -13.001 1.00 92.75 338 ARG A C 1
ATOM 2572 O O . ARG A 1 338 ? -19.972 9.536 -12.707 1.00 92.75 338 ARG A O 1
ATOM 2579 N N . ILE A 1 339 ? -17.780 9.113 -12.466 1.00 95.12 339 ILE A N 1
ATOM 2580 C CA . ILE A 1 339 ? -17.527 10.185 -11.505 1.00 95.12 339 ILE A CA 1
ATOM 2581 C C . ILE A 1 339 ? -17.458 11.509 -12.276 1.00 95.12 339 ILE A C 1
ATOM 2583 O O . ILE A 1 339 ? -16.558 11.676 -13.107 1.00 95.12 339 ILE A O 1
ATOM 2587 N N . PRO A 1 340 ? -18.355 12.479 -12.012 1.00 94.38 340 PRO A N 1
ATOM 2588 C CA . PRO A 1 340 ? -18.282 13.777 -12.670 1.00 94.38 340 PRO A CA 1
ATOM 2589 C C . PRO A 1 340 ? -16.984 14.516 -12.301 1.00 94.38 340 PRO A C 1
ATOM 2591 O O . PRO A 1 340 ? -16.575 14.457 -11.135 1.00 94.38 340 PRO A O 1
ATOM 2594 N N . PRO A 1 341 ? -16.359 15.259 -13.234 1.00 94.12 341 PRO A N 1
ATOM 2595 C CA . PRO A 1 341 ? -15.193 16.082 -12.924 1.00 94.12 341 PRO A CA 1
ATOM 2596 C C . PRO A 1 341 ? -15.445 17.032 -11.745 1.00 94.12 341 PRO A C 1
ATOM 2598 O O . PRO A 1 341 ? -16.494 17.674 -11.660 1.00 94.12 341 PRO A O 1
ATOM 2601 N N . GLY A 1 342 ? -14.492 17.114 -10.818 1.00 93.19 342 GLY A N 1
ATOM 2602 C CA . GLY A 1 342 ? -14.600 17.910 -9.591 1.00 93.19 342 GLY A CA 1
ATOM 2603 C C . GLY A 1 342 ? -15.361 17.221 -8.450 1.00 93.19 342 GLY A C 1
ATOM 2604 O O . GLY A 1 342 ? -15.526 17.810 -7.379 1.00 93.19 342 GLY A O 1
ATOM 2605 N N . ARG A 1 343 ? -15.840 15.984 -8.646 1.00 96.38 343 ARG A N 1
ATOM 2606 C CA . ARG A 1 343 ? -16.507 15.167 -7.613 1.00 96.38 343 ARG A CA 1
ATOM 2607 C C . ARG A 1 343 ? -15.638 14.021 -7.100 1.00 96.38 343 ARG A C 1
ATOM 2609 O O . ARG A 1 343 ? -16.112 13.245 -6.272 1.00 96.38 343 ARG A O 1
ATOM 2616 N N . GLU A 1 344 ? -14.377 13.942 -7.520 1.00 95.50 344 GLU A N 1
ATOM 2617 C CA . GLU A 1 344 ? -13.452 12.853 -7.194 1.00 95.50 344 GLU A CA 1
ATOM 2618 C C . GLU A 1 344 ? -13.315 12.658 -5.681 1.00 95.50 344 GLU A C 1
ATOM 2620 O O . GLU A 1 344 ? -13.559 11.568 -5.176 1.00 95.50 344 GLU A O 1
ATOM 2625 N N . ALA A 1 345 ? -13.026 13.726 -4.931 1.00 93.88 345 ALA A N 1
ATOM 2626 C CA . ALA A 1 345 ? -12.875 13.663 -3.475 1.00 93.88 345 ALA A CA 1
ATOM 2627 C C . ALA A 1 345 ? -14.134 13.136 -2.763 1.00 93.88 345 ALA A C 1
ATOM 2629 O O . ALA A 1 345 ? -14.040 12.300 -1.867 1.00 93.88 345 ALA A O 1
ATOM 2630 N N . ALA A 1 346 ? -15.314 13.609 -3.175 1.00 95.06 346 ALA A N 1
ATOM 2631 C CA . ALA A 1 346 ? -16.581 13.166 -2.601 1.00 95.06 346 ALA A CA 1
ATOM 2632 C C . ALA A 1 346 ? -16.863 11.694 -2.933 1.00 95.06 346 ALA A C 1
ATOM 2634 O O . ALA A 1 346 ? -17.341 10.960 -2.073 1.00 95.06 346 ALA A O 1
ATOM 2635 N N . SER A 1 347 ? -16.534 11.259 -4.154 1.00 96.44 347 SER A N 1
ATOM 2636 C CA . SER A 1 347 ? -16.663 9.859 -4.558 1.00 96.44 347 SER A CA 1
ATOM 2637 C C . SER A 1 347 ? -15.711 8.956 -3.780 1.00 96.44 347 SER A C 1
ATOM 2639 O O . SER A 1 347 ? -16.138 7.918 -3.295 1.00 96.44 347 SER A O 1
ATOM 2641 N N . ILE A 1 348 ? -14.449 9.365 -3.601 1.00 97.19 348 ILE A N 1
ATOM 2642 C CA . ILE A 1 348 ? -13.460 8.611 -2.817 1.00 97.19 348 ILE A CA 1
ATOM 2643 C C . ILE A 1 348 ? -13.950 8.417 -1.383 1.00 97.19 348 ILE A C 1
ATOM 2645 O O . ILE A 1 348 ? -13.919 7.303 -0.872 1.00 97.19 348 ILE A O 1
ATOM 2649 N N . GLN A 1 349 ? -14.444 9.483 -0.750 1.00 95.62 349 GLN A N 1
ATOM 2650 C CA . GLN A 1 349 ? -14.990 9.422 0.608 1.00 95.62 349 GLN A CA 1
ATOM 2651 C C . GLN A 1 349 ? -16.235 8.529 0.694 1.00 95.62 349 GLN A C 1
ATOM 2653 O O . GLN A 1 349 ? -16.373 7.769 1.648 1.00 95.62 349 GLN A O 1
ATOM 2658 N N . ALA A 1 350 ? -17.124 8.582 -0.303 1.00 96.25 350 ALA A N 1
ATOM 2659 C CA . ALA A 1 350 ? -18.303 7.721 -0.352 1.00 96.25 350 ALA A CA 1
ATOM 2660 C C . ALA A 1 350 ? -17.917 6.237 -0.466 1.00 96.25 350 ALA A C 1
ATOM 2662 O O . ALA A 1 350 ? -18.349 5.439 0.361 1.00 96.25 350 ALA A O 1
ATOM 2663 N N . THR A 1 351 ? -17.045 5.892 -1.419 1.00 97.38 351 THR A N 1
ATOM 2664 C CA . THR A 1 351 ? -16.527 4.528 -1.597 1.00 97.38 351 THR A CA 1
ATOM 2665 C C . THR A 1 351 ? -15.819 4.041 -0.335 1.00 97.38 351 THR A C 1
ATOM 2667 O O . THR A 1 351 ? -16.135 2.979 0.187 1.00 97.38 351 THR A O 1
ATOM 2670 N N . MET A 1 352 ? -14.909 4.837 0.231 1.00 96.06 352 MET A N 1
ATOM 2671 C CA . MET A 1 352 ? -14.184 4.464 1.453 1.00 96.06 352 MET A CA 1
ATOM 2672 C C . MET A 1 352 ? -15.100 4.357 2.679 1.00 96.06 352 MET A C 1
ATOM 2674 O O . MET A 1 352 ? -14.794 3.609 3.605 1.00 96.06 352 MET A O 1
ATOM 2678 N N . GLY A 1 353 ? -16.261 5.018 2.660 1.00 95.44 353 GLY A N 1
ATOM 2679 C CA . GLY A 1 353 ? -17.316 4.858 3.656 1.00 95.44 353 GLY A CA 1
ATOM 2680 C C . GLY A 1 353 ? -17.952 3.465 3.680 1.00 95.44 353 GLY A C 1
ATOM 2681 O O . GLY A 1 353 ? -18.524 3.089 4.703 1.00 95.44 353 GLY A O 1
ATOM 2682 N N . HIS A 1 354 ? -17.838 2.667 2.613 1.00 96.25 354 HIS A N 1
ATOM 2683 C CA . HIS A 1 354 ? -18.298 1.270 2.585 1.00 96.25 354 HIS A CA 1
ATOM 2684 C C . HIS A 1 354 ? -17.322 0.301 3.277 1.00 96.25 354 HIS A C 1
ATOM 2686 O O . HIS A 1 354 ? -17.732 -0.783 3.692 1.00 96.25 354 HIS A O 1
ATOM 2692 N N . ALA A 1 355 ? -16.079 0.731 3.501 1.00 96.69 355 ALA A N 1
ATOM 2693 C CA . ALA A 1 355 ? -15.081 0.034 4.303 1.00 96.69 355 ALA A CA 1
ATOM 2694 C C . ALA A 1 355 ? -15.002 0.609 5.732 1.00 96.69 355 ALA A C 1
ATOM 2696 O O . ALA A 1 355 ? -15.583 1.655 6.051 1.00 96.69 355 ALA A O 1
ATOM 2697 N N . ARG A 1 356 ? -14.265 -0.064 6.620 1.00 95.88 356 ARG A N 1
ATOM 2698 C CA . ARG A 1 356 ? -13.750 0.545 7.856 1.00 95.88 356 ARG A CA 1
ATOM 2699 C C . ARG A 1 356 ? -12.351 1.080 7.582 1.00 95.88 356 ARG A C 1
ATOM 2701 O O . ARG A 1 356 ? -11.454 0.300 7.298 1.00 95.88 356 ARG A O 1
ATOM 2708 N N . VAL A 1 357 ? -12.142 2.387 7.718 1.00 95.19 357 VAL A N 1
ATOM 2709 C CA . VAL A 1 357 ? -10.858 3.027 7.391 1.00 95.19 357 VAL A CA 1
ATOM 2710 C C . VAL A 1 357 ? -10.334 3.795 8.597 1.00 95.19 357 VAL A C 1
ATOM 2712 O O . VAL A 1 357 ? -10.887 4.834 8.970 1.00 95.19 357 VAL A O 1
ATOM 2715 N N . VAL A 1 358 ? -9.262 3.285 9.204 1.00 94.31 358 VAL A N 1
ATOM 2716 C CA . VAL A 1 358 ? -8.635 3.858 10.400 1.00 94.31 358 VAL A CA 1
ATOM 2717 C C . VAL A 1 358 ? -7.141 4.058 10.165 1.00 94.31 358 VAL A C 1
ATOM 2719 O O . VAL A 1 358 ? -6.446 3.188 9.646 1.00 94.31 358 VAL A O 1
ATOM 2722 N N . GLY A 1 359 ? -6.639 5.234 10.527 1.00 93.50 359 GLY A N 1
ATOM 2723 C CA . GLY A 1 359 ? -5.223 5.572 10.448 1.00 93.50 359 GLY A CA 1
ATOM 2724 C C . GLY A 1 359 ? -4.687 5.922 11.823 1.00 93.50 359 GLY A C 1
ATOM 2725 O O . GLY A 1 359 ? -5.257 6.774 12.495 1.00 93.50 359 GLY A O 1
ATOM 2726 N N . TYR A 1 360 ? -3.582 5.314 12.229 1.00 91.88 360 TYR A N 1
ATOM 2727 C CA . TYR A 1 360 ? -2.878 5.642 13.459 1.00 91.88 360 TYR A CA 1
ATOM 2728 C C . TYR A 1 360 ? -1.628 6.456 13.154 1.00 91.88 360 TYR A C 1
ATOM 2730 O O . TYR A 1 360 ? -0.893 6.141 12.216 1.00 91.88 360 TYR A O 1
ATOM 2738 N N . PHE A 1 361 ? -1.371 7.491 13.949 1.00 89.25 361 PHE A N 1
ATOM 2739 C CA . PHE A 1 361 ? -0.142 8.273 13.854 1.00 89.25 361 PHE A CA 1
ATOM 2740 C C . PHE A 1 361 ? 0.338 8.758 15.219 1.00 89.25 361 PHE A C 1
ATOM 2742 O O . PHE A 1 361 ? -0.466 8.953 16.126 1.00 89.25 361 PHE A O 1
ATOM 2749 N N . PHE A 1 362 ? 1.639 8.988 15.379 1.00 81.69 362 PHE A N 1
ATOM 2750 C CA . PHE A 1 362 ? 2.147 9.746 16.526 1.00 81.69 362 PHE A CA 1
ATOM 2751 C C . PHE A 1 362 ? 2.057 11.246 16.253 1.00 81.69 362 PHE A C 1
ATOM 2753 O O . PHE A 1 362 ? 2.256 11.688 15.132 1.00 81.69 362 PHE A O 1
ATOM 2760 N N . GLU A 1 363 ? 1.834 12.067 17.274 1.00 74.94 363 GLU A N 1
ATOM 2761 C CA . GLU A 1 363 ? 1.647 13.523 17.095 1.00 74.94 363 GLU A CA 1
ATOM 2762 C C . GLU A 1 363 ? 2.870 14.241 16.491 1.00 74.94 363 GLU A 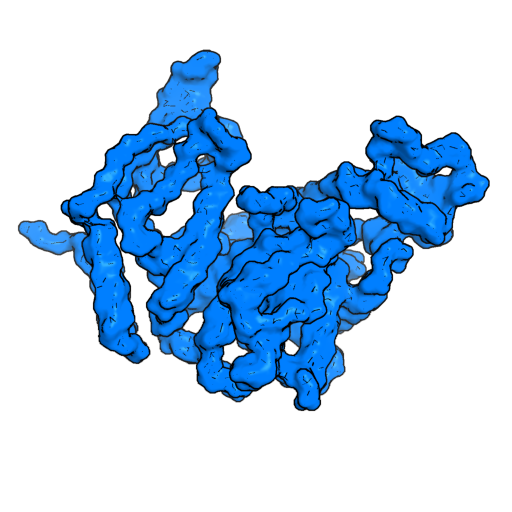C 1
ATOM 2764 O O . GLU A 1 363 ? 2.759 15.352 15.964 1.00 74.94 363 GLU A O 1
ATOM 2769 N N . ILE A 1 364 ? 4.040 13.609 16.600 1.00 70.12 364 ILE A N 1
ATOM 2770 C CA . ILE A 1 364 ? 5.319 14.057 16.037 1.00 70.12 364 ILE A CA 1
ATOM 2771 C C . ILE A 1 364 ? 5.615 13.457 14.659 1.00 70.12 364 ILE A C 1
ATOM 2773 O O . ILE A 1 364 ? 6.628 13.802 14.054 1.00 70.12 364 ILE A O 1
ATOM 2777 N N . ASP A 1 365 ? 4.765 12.553 14.175 1.00 73.31 365 ASP A N 1
ATOM 2778 C CA . ASP A 1 365 ? 4.943 11.884 12.896 1.00 73.31 365 ASP A CA 1
ATOM 2779 C C . ASP A 1 365 ? 4.773 12.892 11.754 1.00 73.31 365 ASP A C 1
ATOM 2781 O O . ASP A 1 365 ? 3.711 13.486 11.537 1.00 73.31 365 ASP A O 1
ATOM 2785 N N . LEU A 1 366 ? 5.865 13.110 11.028 1.00 69.81 366 LEU A N 1
ATOM 2786 C CA . LEU A 1 366 ? 5.900 14.015 9.893 1.00 69.81 366 LEU A CA 1
ATOM 2787 C C . LEU A 1 366 ? 5.167 13.432 8.678 1.00 69.81 366 LEU A C 1
ATOM 2789 O O . LEU A 1 366 ? 4.593 14.202 7.907 1.00 69.81 366 LEU A O 1
ATOM 2793 N N . PHE A 1 367 ? 5.125 12.107 8.524 1.00 72.62 367 PHE A N 1
ATOM 2794 C CA . PHE A 1 367 ? 4.450 11.451 7.403 1.00 72.62 367 PHE A CA 1
ATOM 2795 C C . PHE A 1 367 ? 2.930 11.602 7.489 1.00 72.62 367 PHE A C 1
ATOM 2797 O O . PHE A 1 367 ? 2.275 11.820 6.469 1.00 72.62 367 PHE A O 1
ATOM 2804 N N . ALA A 1 368 ? 2.371 11.665 8.700 1.00 79.06 368 ALA A N 1
ATOM 2805 C CA . ALA A 1 368 ? 0.942 11.910 8.917 1.00 79.06 368 ALA A CA 1
ATOM 2806 C C . ALA A 1 368 ? 0.440 13.259 8.350 1.00 79.06 368 ALA A C 1
ATOM 2808 O O . ALA A 1 368 ? -0.760 13.498 8.168 1.00 79.06 368 ALA A O 1
ATOM 2809 N N . ARG A 1 369 ? 1.364 14.174 8.046 1.00 79.12 369 ARG A N 1
ATOM 2810 C CA . ARG A 1 369 ? 1.083 15.513 7.508 1.00 79.12 369 ARG A CA 1
ATOM 2811 C C . ARG A 1 369 ? 0.916 15.535 5.990 1.00 79.12 369 ARG A C 1
ATOM 2813 O O . ARG A 1 369 ? 0.479 16.550 5.439 1.00 79.12 369 ARG A O 1
ATOM 2820 N N . VAL A 1 370 ? 1.260 14.441 5.318 1.00 80.56 370 VAL A N 1
ATOM 2821 C CA . VAL A 1 370 ? 1.094 14.275 3.873 1.00 80.56 370 VAL A CA 1
ATOM 2822 C C . VAL A 1 370 ? -0.379 14.009 3.572 1.00 80.56 370 VAL A C 1
ATOM 2824 O O . VAL A 1 370 ? -0.987 13.187 4.246 1.00 80.56 370 VAL A O 1
ATOM 2827 N N . GLY A 1 371 ? -0.947 14.716 2.590 1.00 84.62 371 GLY A N 1
ATOM 2828 C CA . GLY A 1 371 ? -2.266 14.443 2.000 1.00 84.62 371 GLY A CA 1
ATOM 2829 C C . GLY A 1 371 ? -3.473 14.386 2.939 1.00 84.62 371 GLY A C 1
ATOM 2830 O O . GLY A 1 371 ? -3.384 14.607 4.146 1.00 84.62 371 GLY A O 1
ATOM 2831 N N . THR A 1 372 ? -4.635 14.085 2.374 1.00 89.25 372 THR A N 1
ATOM 2832 C CA . THR A 1 372 ? -5.896 13.902 3.095 1.00 89.25 372 THR A CA 1
ATOM 2833 C C . THR A 1 372 ? -6.175 12.416 3.280 1.00 89.25 372 THR A C 1
ATOM 2835 O O . THR A 1 372 ? -6.156 11.637 2.326 1.00 89.25 372 THR A O 1
ATOM 2838 N N . PHE A 1 373 ? -6.402 12.011 4.531 1.00 91.69 373 PHE A N 1
ATOM 2839 C CA . PHE A 1 373 ? -6.720 10.627 4.870 1.00 91.69 373 PHE A CA 1
ATOM 2840 C C . PHE A 1 373 ? -8.205 10.354 4.579 1.00 91.69 373 PHE A C 1
ATOM 2842 O O . PHE A 1 373 ? -9.049 11.137 5.023 1.00 91.69 373 PHE A O 1
ATOM 2849 N N . PRO A 1 374 ? -8.555 9.270 3.867 1.00 91.12 374 PRO A N 1
ATOM 2850 C CA . PRO A 1 374 ? -9.925 9.002 3.429 1.00 91.12 374 PRO A CA 1
ATOM 2851 C C . PRO A 1 374 ? -10.821 8.357 4.508 1.00 91.12 374 PRO A C 1
ATOM 2853 O O . PRO A 1 374 ? -11.867 7.802 4.194 1.00 91.12 374 PRO A O 1
ATOM 2856 N N . GLY A 1 375 ? -10.405 8.387 5.775 1.00 90.88 375 GLY A N 1
ATOM 2857 C CA . GLY A 1 375 ? -11.103 7.747 6.891 1.00 90.88 375 GLY A CA 1
ATOM 2858 C C . GLY A 1 375 ? -10.891 8.470 8.218 1.00 90.88 375 GLY A C 1
ATOM 2859 O O . GLY A 1 375 ? -10.666 9.681 8.260 1.00 90.88 375 GLY A O 1
ATOM 2860 N N . ARG A 1 376 ? -10.928 7.725 9.327 1.00 91.19 376 ARG A N 1
ATOM 2861 C CA . ARG A 1 376 ? -10.737 8.282 10.673 1.00 91.19 376 ARG A CA 1
ATOM 2862 C C . ARG A 1 376 ? -9.278 8.176 11.113 1.00 91.19 376 ARG A C 1
ATOM 2864 O O . ARG A 1 376 ? -8.741 7.081 11.223 1.00 91.19 376 ARG A O 1
ATOM 2871 N N . MET A 1 377 ? -8.650 9.311 11.411 1.00 91.38 377 MET A N 1
ATOM 2872 C CA . MET A 1 377 ? -7.293 9.351 11.962 1.00 91.38 377 MET A CA 1
ATOM 2873 C C . MET A 1 377 ? -7.296 9.419 13.489 1.00 91.38 377 MET A C 1
ATOM 2875 O O . MET A 1 377 ? -8.105 10.124 14.095 1.00 91.38 377 MET A O 1
ATOM 2879 N N . MET A 1 378 ? -6.353 8.702 14.090 1.00 90.38 378 MET A N 1
ATOM 2880 C CA . MET A 1 378 ? -6.198 8.480 15.518 1.00 90.38 378 MET A CA 1
ATOM 2881 C C . MET A 1 378 ? -4.752 8.795 15.923 1.00 90.38 378 MET A C 1
ATOM 2883 O O . MET A 1 378 ? -3.810 8.157 15.457 1.00 90.38 378 MET A O 1
ATOM 2887 N N . ALA A 1 379 ? -4.571 9.789 16.787 1.00 87.50 379 ALA A N 1
ATOM 2888 C CA . ALA A 1 379 ? -3.277 10.203 17.307 1.00 87.50 379 ALA A CA 1
ATOM 2889 C C . ALA A 1 379 ? -2.913 9.422 18.573 1.00 87.50 379 ALA A C 1
ATOM 2891 O O . ALA A 1 379 ? -3.671 9.421 19.548 1.00 87.50 379 ALA A O 1
ATOM 2892 N N . PHE A 1 380 ? -1.729 8.821 18.593 1.00 82.38 380 PHE A N 1
ATOM 2893 C CA . PHE A 1 380 ? -1.097 8.333 19.809 1.00 82.38 380 PHE A CA 1
ATOM 2894 C C . PHE A 1 380 ? -0.288 9.441 20.478 1.00 82.38 380 PHE A C 1
ATOM 2896 O O . PHE A 1 380 ? 0.481 10.122 19.793 1.00 82.38 380 PHE A O 1
ATOM 2903 N N . PRO A 1 381 ? -0.362 9.563 21.814 1.00 71.31 381 PRO A N 1
ATOM 2904 C CA . PRO A 1 381 ? 0.537 10.419 22.568 1.00 71.31 381 PRO A CA 1
ATOM 2905 C C . PRO A 1 381 ? 1.999 10.131 22.236 1.00 71.31 381 PRO A C 1
ATOM 2907 O O . PRO A 1 381 ? 2.434 8.976 22.226 1.00 71.31 381 PRO A O 1
ATOM 2910 N N . THR A 1 382 ? 2.782 11.193 22.062 1.00 67.88 382 THR A N 1
ATOM 2911 C CA . THR A 1 382 ? 4.214 11.082 21.748 1.00 67.88 382 THR A CA 1
ATOM 2912 C C . THR A 1 382 ? 4.988 10.237 22.770 1.00 67.88 382 THR A C 1
ATOM 2914 O O . THR A 1 382 ? 5.930 9.544 22.409 1.00 67.88 382 THR A O 1
ATOM 2917 N N . ALA A 1 383 ? 4.564 10.203 24.037 1.00 62.28 383 ALA A N 1
ATOM 2918 C CA . ALA A 1 383 ? 5.204 9.397 25.081 1.00 62.28 383 ALA A CA 1
ATOM 2919 C C . ALA A 1 383 ? 5.244 7.883 24.777 1.00 62.28 383 ALA A C 1
ATOM 2921 O O . ALA A 1 383 ? 6.099 7.176 25.304 1.00 62.28 383 ALA A O 1
ATOM 2922 N N . LEU A 1 384 ? 4.345 7.378 23.926 1.00 66.25 384 LEU A N 1
ATOM 2923 C CA . LEU A 1 384 ? 4.221 5.947 23.631 1.00 66.25 384 LEU A CA 1
ATOM 2924 C C . LEU A 1 384 ? 5.242 5.440 22.612 1.00 66.25 384 LEU A C 1
ATOM 2926 O O . LEU A 1 384 ? 5.481 4.235 22.559 1.00 66.25 384 LEU A O 1
ATOM 2930 N N . ILE A 1 385 ? 5.884 6.342 21.862 1.00 63.44 385 ILE A N 1
ATOM 2931 C CA . ILE A 1 385 ? 6.972 5.981 20.947 1.00 63.44 385 ILE A CA 1
ATOM 2932 C C . ILE A 1 385 ? 8.255 5.613 21.708 1.00 63.44 385 ILE A C 1
ATOM 2934 O O . ILE A 1 385 ? 9.085 4.858 21.198 1.00 63.44 385 ILE A O 1
ATOM 2938 N N . LEU A 1 386 ? 8.416 6.129 22.934 1.00 57.69 386 LEU A N 1
ATOM 2939 C CA . LEU A 1 386 ? 9.666 6.053 23.684 1.00 57.69 386 LEU A CA 1
ATOM 2940 C C . LEU A 1 386 ? 9.942 4.617 24.194 1.00 57.69 386 LEU A C 1
ATOM 2942 O O . LEU A 1 386 ? 9.003 3.912 24.605 1.00 57.69 386 LEU A O 1
ATOM 2946 N N . PRO A 1 387 ? 11.213 4.166 24.184 1.00 56.03 387 PRO A N 1
ATOM 2947 C CA . PRO A 1 387 ? 11.631 2.897 24.787 1.00 56.03 387 PRO A CA 1
ATOM 2948 C C . PRO A 1 387 ? 11.292 2.794 26.289 1.00 56.03 387 PRO A C 1
ATOM 2950 O O . PRO A 1 387 ? 10.929 3.775 26.939 1.00 56.03 387 PRO A O 1
ATOM 2953 N N . GLU A 1 388 ? 11.351 1.582 26.852 1.00 48.62 388 GLU A N 1
ATOM 2954 C CA . GLU A 1 388 ? 11.051 1.335 28.280 1.00 48.62 388 GLU A CA 1
ATOM 2955 C C . GLU A 1 388 ? 12.170 1.776 29.229 1.00 48.62 388 GLU A C 1
ATOM 2957 O O . GLU A 1 388 ? 11.902 2.125 30.383 1.00 48.62 388 GLU A O 1
ATOM 2962 N N . ALA A 1 389 ? 13.405 1.803 28.731 1.00 47.25 389 ALA A N 1
ATOM 2963 C CA . ALA A 1 389 ? 14.556 2.390 29.396 1.00 47.25 389 ALA A CA 1
ATOM 2964 C C . ALA A 1 389 ? 14.765 3.838 28.923 1.00 47.25 389 ALA A C 1
ATOM 2966 O O . ALA A 1 389 ? 14.367 4.199 27.817 1.00 47.25 389 ALA A O 1
ATOM 2967 N N . CYS A 1 390 ? 15.482 4.653 29.711 1.00 44.31 390 CYS A N 1
ATOM 2968 C CA . CYS A 1 390 ? 16.053 5.941 29.274 1.00 44.31 390 CYS A CA 1
ATOM 2969 C C . CYS A 1 390 ? 17.171 5.753 28.231 1.00 44.31 390 CYS A C 1
ATOM 2971 O O . CYS A 1 390 ? 18.157 6.495 28.215 1.00 44.31 390 CYS A O 1
ATOM 2973 N N . GLU A 1 391 ? 17.041 4.724 27.398 1.00 38.16 391 GLU A N 1
ATOM 2974 C CA . GLU A 1 391 ? 17.711 4.649 26.124 1.00 38.16 391 GLU A CA 1
ATOM 2975 C C . GLU A 1 391 ? 17.403 5.952 25.420 1.00 38.16 391 GLU A C 1
ATOM 2977 O O . GLU A 1 391 ? 16.256 6.400 25.330 1.00 38.16 391 GLU A O 1
ATOM 2982 N N . MET A 1 392 ? 18.469 6.631 25.028 1.00 36.41 392 MET A N 1
ATOM 2983 C CA . MET A 1 392 ? 18.313 7.830 24.247 1.00 36.41 392 MET A CA 1
ATOM 2984 C C . MET A 1 392 ? 17.460 7.456 23.038 1.00 36.41 392 MET A C 1
ATOM 2986 O O . MET A 1 392 ? 17.856 6.607 22.243 1.00 36.41 392 MET A O 1
ATOM 2990 N N . THR A 1 393 ? 16.331 8.137 22.863 1.00 36.97 393 THR A N 1
ATOM 2991 C CA . THR A 1 393 ? 15.794 8.425 21.535 1.00 36.97 393 THR A CA 1
ATOM 2992 C C . THR A 1 393 ? 16.842 9.316 20.886 1.00 36.97 393 THR A C 1
ATOM 2994 O O . THR A 1 393 ? 16.745 10.545 20.893 1.00 36.97 393 THR A O 1
ATOM 2997 N N . VAL A 1 394 ? 17.974 8.724 20.510 1.00 34.22 394 VAL A N 1
ATOM 2998 C CA . VAL A 1 394 ? 19.041 9.485 19.904 1.00 34.22 394 VAL A CA 1
ATOM 2999 C C . VAL A 1 394 ? 18.436 9.946 18.584 1.00 34.22 394 VAL A C 1
ATOM 3001 O O . VAL A 1 394 ? 17.989 9.138 17.774 1.00 34.22 394 VAL A O 1
ATOM 3004 N N . VAL A 1 395 ? 18.431 11.255 18.345 1.00 34.50 395 VAL A N 1
ATOM 3005 C CA . VAL A 1 395 ? 18.602 11.755 16.981 1.00 34.50 395 VAL A CA 1
ATOM 3006 C C . VAL A 1 395 ? 19.977 11.236 16.560 1.00 34.50 395 VAL A C 1
ATOM 3008 O O . VAL A 1 395 ? 20.999 11.879 16.789 1.00 34.50 395 VAL A O 1
ATOM 3011 N N . GLU A 1 396 ? 20.024 9.971 16.147 1.00 30.33 396 GLU A N 1
ATOM 3012 C CA . GLU A 1 396 ? 21.238 9.168 16.061 1.00 30.33 396 GLU A CA 1
ATOM 3013 C C . GLU A 1 396 ? 21.962 9.480 14.761 1.00 30.33 396 GLU A C 1
ATOM 3015 O O . GLU A 1 396 ? 22.122 8.623 13.898 1.00 30.33 396 GLU A O 1
ATOM 3020 N N . ALA A 1 397 ? 22.439 10.718 14.604 1.00 27.69 397 ALA A N 1
ATOM 3021 C CA . ALA A 1 397 ? 23.465 10.962 13.604 1.00 27.69 397 ALA A CA 1
ATOM 3022 C C . ALA A 1 397 ? 24.800 10.440 14.136 1.00 27.69 397 ALA A C 1
ATOM 3024 O O . ALA A 1 397 ? 25.622 11.135 14.729 1.00 27.69 397 ALA A O 1
ATOM 3025 N N . ARG A 1 398 ? 24.994 9.145 13.907 1.00 28.36 398 ARG A N 1
ATOM 3026 C CA . ARG A 1 398 ? 26.312 8.550 13.732 1.00 28.36 398 ARG A CA 1
ATOM 3027 C C . ARG A 1 398 ? 26.722 8.753 12.277 1.00 28.36 398 ARG A C 1
ATOM 3029 O O . ARG A 1 398 ? 26.653 7.840 11.467 1.00 28.36 398 ARG A O 1
ATOM 3036 N N . LEU A 1 399 ? 27.158 9.961 11.947 1.00 31.05 399 LEU A N 1
ATOM 3037 C CA . LEU A 1 399 ? 27.914 10.184 10.721 1.00 31.05 399 LEU A CA 1
ATOM 3038 C C . LEU A 1 399 ? 29.376 9.872 11.023 1.00 31.05 399 LEU A C 1
ATOM 3040 O O . LEU A 1 399 ? 30.007 10.566 11.815 1.00 31.05 399 LEU A O 1
ATOM 3044 N N . GLY A 1 400 ? 29.895 8.791 10.435 1.00 28.33 400 GLY A N 1
ATOM 3045 C CA . GLY A 1 400 ? 31.344 8.622 10.341 1.00 28.33 400 GLY A CA 1
ATOM 3046 C C . GLY A 1 400 ? 31.922 7.212 10.270 1.00 28.33 400 GLY A C 1
ATOM 3047 O O . GLY A 1 400 ? 33.076 7.120 9.877 1.00 28.33 400 GLY A O 1
ATOM 3048 N N . LEU A 1 401 ? 31.211 6.124 10.608 1.00 30.30 401 LEU A N 1
ATOM 3049 C CA . LEU A 1 401 ? 31.818 4.770 10.561 1.00 30.30 401 LEU A CA 1
ATOM 3050 C C . LEU A 1 401 ? 30.907 3.625 10.062 1.00 30.30 401 LEU A C 1
ATOM 3052 O O . LEU A 1 401 ? 31.298 2.464 10.132 1.00 30.30 401 LEU A O 1
ATOM 3056 N N . SER A 1 402 ? 29.730 3.921 9.509 1.00 33.97 402 SER A N 1
ATOM 3057 C CA . SER A 1 402 ? 28.862 2.939 8.833 1.00 33.97 402 SER A CA 1
ATOM 3058 C C . SER A 1 402 ? 27.884 3.649 7.892 1.00 33.97 402 SER A C 1
ATOM 3060 O O . SER A 1 402 ? 27.450 4.760 8.185 1.00 33.97 402 SER A O 1
ATOM 3062 N N . VAL A 1 403 ? 27.559 3.012 6.767 1.00 34.94 403 VAL A N 1
ATOM 3063 C CA . VAL A 1 403 ? 26.968 3.594 5.545 1.00 34.94 403 VAL A CA 1
ATOM 3064 C C . VAL A 1 403 ? 25.435 3.752 5.619 1.00 34.94 403 VAL A C 1
ATOM 3066 O O . VAL A 1 403 ? 24.730 3.394 4.686 1.00 34.94 403 VAL A O 1
ATOM 3069 N N . GLU A 1 404 ? 24.882 4.285 6.712 1.00 34.59 404 GLU A N 1
ATOM 3070 C CA . GLU A 1 404 ? 23.425 4.509 6.824 1.00 34.59 404 GLU A CA 1
ATOM 3071 C C . GLU A 1 404 ? 23.088 5.991 7.099 1.00 34.59 404 GLU A C 1
ATOM 3073 O O . GLU A 1 404 ? 23.575 6.549 8.087 1.00 34.59 404 GLU A O 1
ATOM 3078 N N . PRO A 1 405 ? 22.269 6.659 6.257 1.00 40.00 405 PRO A N 1
ATOM 3079 C CA . PRO A 1 405 ? 21.940 8.077 6.420 1.00 40.00 405 PRO A CA 1
ATOM 3080 C C . PRO A 1 405 ? 20.912 8.363 7.534 1.00 40.00 405 PRO A C 1
ATOM 3082 O O . PRO A 1 405 ? 19.982 7.606 7.769 1.00 40.00 405 PRO A O 1
ATOM 3085 N N . LEU A 1 406 ? 21.037 9.524 8.188 1.00 31.77 406 LEU A N 1
ATOM 3086 C CA . LEU A 1 406 ? 20.240 10.014 9.333 1.00 31.77 406 LEU A CA 1
ATOM 3087 C C . LEU A 1 406 ? 18.705 9.856 9.221 1.00 31.77 406 LEU A C 1
ATOM 3089 O O . LEU A 1 406 ? 18.043 9.615 10.228 1.00 31.77 406 LEU A O 1
ATOM 3093 N N . GLY A 1 407 ? 18.134 9.998 8.020 1.00 34.22 407 GLY A N 1
ATOM 3094 C CA . GLY A 1 407 ? 16.690 9.833 7.789 1.00 34.22 407 GLY A CA 1
ATOM 3095 C C . GLY A 1 407 ? 16.202 8.396 7.995 1.00 34.22 407 GLY A C 1
ATOM 3096 O O . GLY A 1 407 ? 15.071 8.193 8.422 1.00 34.22 407 GLY A O 1
ATOM 3097 N N . VAL A 1 408 ? 17.091 7.423 7.784 1.00 39.47 408 VAL A N 1
ATOM 3098 C CA . VAL A 1 408 ? 16.826 5.988 7.897 1.00 39.47 408 VAL A CA 1
ATOM 3099 C C . VAL A 1 408 ? 16.535 5.633 9.356 1.00 39.47 408 VAL A C 1
ATOM 3101 O O . VAL A 1 408 ? 15.494 5.074 9.648 1.00 39.47 408 VAL A O 1
ATOM 3104 N N . ARG A 1 409 ? 17.334 6.073 10.334 1.00 40.59 409 ARG A N 1
ATOM 3105 C CA . ARG A 1 409 ? 17.145 5.681 11.753 1.00 40.59 409 ARG A CA 1
ATOM 3106 C C . ARG A 1 409 ? 15.958 6.323 12.477 1.00 40.59 409 ARG A C 1
ATOM 3108 O O . ARG A 1 409 ? 15.521 5.806 13.500 1.00 40.59 409 ARG A O 1
ATOM 3115 N N . LEU A 1 410 ? 15.421 7.439 11.984 1.00 41.75 410 LEU A N 1
ATOM 3116 C CA . LEU A 1 410 ? 14.179 7.994 12.537 1.00 41.75 410 LEU A CA 1
ATOM 3117 C C . LEU A 1 410 ? 12.981 7.097 12.196 1.00 41.75 410 LEU A C 1
ATOM 3119 O O . LEU A 1 410 ? 12.118 6.903 13.047 1.00 41.75 410 LEU A O 1
ATOM 3123 N N . GLU A 1 411 ? 12.957 6.516 10.994 1.00 47.38 411 GLU A N 1
ATOM 3124 C CA . GLU A 1 411 ? 11.873 5.651 10.526 1.00 47.38 411 GLU A CA 1
ATOM 3125 C C . GLU A 1 411 ? 11.769 4.357 11.357 1.00 47.38 411 GLU A C 1
ATOM 3127 O O . GLU A 1 411 ? 10.667 4.008 11.772 1.00 47.38 411 GLU A O 1
ATOM 3132 N N . SER A 1 412 ? 12.881 3.720 11.750 1.00 50.25 412 SER A N 1
ATOM 3133 C CA . SER A 1 412 ? 12.854 2.487 12.565 1.00 50.25 412 SER A CA 1
ATOM 3134 C C . SER A 1 412 ? 12.249 2.722 13.946 1.00 50.25 412 SER A C 1
ATOM 3136 O O . SER A 1 412 ? 11.487 1.900 14.450 1.00 50.25 412 SER A O 1
ATOM 3138 N N . HIS A 1 413 ? 12.510 3.884 14.551 1.00 57.91 413 HIS A N 1
ATOM 3139 C CA . HIS A 1 413 ? 11.915 4.235 15.837 1.00 57.91 413 HIS A CA 1
ATOM 3140 C C . HIS A 1 413 ? 10.400 4.440 15.763 1.00 57.91 413 HIS A C 1
ATOM 3142 O O . HIS A 1 413 ? 9.718 4.120 16.742 1.00 57.91 413 HIS A O 1
ATOM 3148 N N . PHE A 1 414 ? 9.878 4.941 14.638 1.00 63.38 414 PHE A N 1
ATOM 3149 C CA . PHE A 1 414 ? 8.437 5.017 14.393 1.00 63.38 414 PHE A CA 1
ATOM 3150 C C . PHE A 1 414 ? 7.838 3.627 14.154 1.00 63.38 414 PHE A C 1
ATOM 3152 O O . PHE A 1 414 ? 6.830 3.310 14.787 1.00 63.38 414 PHE A O 1
ATOM 3159 N N . LEU A 1 415 ? 8.482 2.789 13.332 1.00 67.50 415 LEU A N 1
ATOM 3160 C CA . LEU A 1 415 ? 8.019 1.430 13.017 1.00 67.50 415 LEU A CA 1
ATOM 3161 C C . LEU A 1 415 ? 7.921 0.553 14.276 1.00 67.50 415 LEU A C 1
ATOM 3163 O O . LEU A 1 415 ? 6.839 0.088 14.651 1.00 67.50 415 LEU A O 1
ATOM 3167 N N . ASP A 1 416 ? 9.015 0.450 15.034 1.00 72.19 416 ASP A N 1
ATOM 3168 C CA . ASP A 1 416 ? 9.005 -0.260 16.317 1.00 72.19 416 ASP A CA 1
ATOM 3169 C C . ASP A 1 416 ? 8.130 0.460 17.358 1.00 72.19 416 ASP A C 1
ATOM 3171 O O . ASP A 1 416 ? 7.611 -0.141 18.302 1.00 72.19 416 ASP A O 1
ATOM 3175 N N . GLY A 1 417 ? 7.971 1.777 17.206 1.00 74.69 417 GLY A N 1
ATOM 3176 C CA . GLY A 1 417 ? 7.145 2.624 18.057 1.00 74.69 417 GLY A CA 1
ATOM 3177 C C . GLY A 1 417 ? 5.684 2.207 18.041 1.00 74.69 417 GLY A C 1
ATOM 3178 O O . GLY A 1 417 ? 5.075 2.115 19.108 1.00 74.69 417 GLY A O 1
ATOM 3179 N N . TYR A 1 418 ? 5.131 1.896 16.867 1.00 83.94 418 TYR A N 1
ATOM 3180 C CA . TYR A 1 418 ? 3.753 1.421 16.752 1.00 83.94 418 TYR A CA 1
ATOM 3181 C C . TYR A 1 418 ? 3.562 0.068 17.444 1.00 83.94 418 TYR A C 1
ATOM 3183 O O . TYR A 1 418 ? 2.616 -0.078 18.220 1.00 83.94 418 TYR A O 1
ATOM 3191 N N . ARG A 1 419 ? 4.496 -0.879 17.266 1.00 82.88 419 ARG A N 1
ATOM 3192 C CA . ARG A 1 419 ? 4.482 -2.170 17.982 1.00 82.88 419 ARG A CA 1
ATOM 3193 C C . ARG A 1 419 ? 4.512 -1.976 19.500 1.00 82.88 419 ARG A C 1
ATOM 3195 O O . ARG A 1 419 ? 3.692 -2.556 20.210 1.00 82.88 419 ARG A O 1
ATOM 3202 N N . ARG A 1 420 ? 5.398 -1.108 20.007 1.00 77.38 420 ARG A N 1
ATOM 3203 C CA . ARG A 1 420 ? 5.477 -0.772 21.443 1.00 77.38 420 ARG A CA 1
ATOM 3204 C C . ARG A 1 420 ? 4.196 -0.126 21.960 1.00 77.38 420 ARG A C 1
ATOM 3206 O O . ARG A 1 420 ? 3.708 -0.510 23.019 1.00 77.38 420 ARG A O 1
ATOM 3213 N N . ALA A 1 421 ? 3.659 0.856 21.240 1.00 76.94 421 ALA A N 1
ATOM 3214 C CA . ALA A 1 421 ? 2.432 1.540 21.630 1.00 76.94 421 ALA A CA 1
ATOM 3215 C C . ALA A 1 421 ? 1.278 0.535 21.737 1.00 76.94 421 ALA A C 1
ATOM 3217 O O . ALA A 1 421 ? 0.607 0.456 22.768 1.00 76.94 421 ALA A O 1
ATOM 3218 N N . VAL A 1 422 ? 1.106 -0.295 20.711 1.00 81.12 422 VAL A N 1
ATOM 3219 C CA . VAL A 1 422 ? 0.092 -1.344 20.679 1.00 81.12 422 VAL A CA 1
ATOM 3220 C C . VAL A 1 422 ? 0.264 -2.346 21.823 1.00 81.12 422 VAL A C 1
ATOM 3222 O O . VAL A 1 422 ? -0.685 -2.549 22.576 1.00 81.12 422 VAL A O 1
ATOM 3225 N N . GLY A 1 423 ? 1.468 -2.888 22.037 1.00 74.31 423 GLY A N 1
ATOM 3226 C CA . GLY A 1 423 ? 1.739 -3.827 23.135 1.00 74.31 423 GLY A CA 1
ATOM 3227 C C . GLY A 1 423 ? 1.453 -3.256 24.532 1.00 74.31 423 GLY A C 1
ATOM 3228 O O . GLY A 1 423 ? 1.214 -4.004 25.477 1.00 74.31 423 GLY A O 1
ATOM 3229 N N . ARG A 1 424 ? 1.413 -1.924 24.665 1.00 72.62 424 ARG A N 1
ATOM 3230 C CA . ARG A 1 424 ? 1.056 -1.198 25.896 1.00 72.62 424 ARG A CA 1
ATOM 3231 C C . ARG A 1 424 ? -0.434 -0.836 25.988 1.00 72.62 424 ARG A C 1
ATOM 3233 O O . ARG A 1 424 ? -0.833 -0.134 26.914 1.00 72.62 424 ARG A O 1
ATOM 3240 N N . GLY A 1 425 ? -1.266 -1.288 25.050 1.00 71.06 425 GLY A N 1
ATOM 3241 C CA . GLY A 1 425 ? -2.701 -1.000 25.012 1.00 71.06 425 GLY A CA 1
ATOM 3242 C C . GLY A 1 425 ? -3.044 0.405 24.509 1.00 71.06 425 GLY A C 1
ATOM 3243 O O . GLY A 1 425 ? -4.103 0.934 24.851 1.00 71.06 425 GLY A O 1
ATOM 3244 N N . ALA A 1 426 ? -2.171 1.026 23.703 1.00 75.56 426 ALA A N 1
ATOM 3245 C CA . ALA A 1 426 ? -2.353 2.401 23.228 1.00 75.56 426 ALA A CA 1
ATOM 3246 C C . ALA A 1 426 ? -3.633 2.623 22.408 1.00 75.56 426 ALA A C 1
ATOM 3248 O O . ALA A 1 426 ? -4.110 3.754 22.317 1.00 75.56 426 ALA A O 1
ATOM 3249 N N . LEU A 1 427 ? -4.205 1.569 21.816 1.00 79.31 427 LEU A N 1
ATOM 3250 C CA . LEU A 1 427 ? -5.440 1.657 21.030 1.00 79.31 427 LEU A CA 1
ATOM 3251 C C . LEU A 1 427 ? -6.595 2.272 21.829 1.00 79.31 427 LEU A C 1
ATOM 3253 O O . LEU A 1 427 ? -7.333 3.097 21.297 1.00 79.31 427 LEU A O 1
ATOM 3257 N N . GLY A 1 428 ? -6.694 1.951 23.123 1.00 72.94 428 GLY A N 1
ATOM 3258 C CA . GLY A 1 428 ? -7.734 2.490 24.004 1.00 72.94 428 GLY A CA 1
ATOM 3259 C C . GLY A 1 428 ? -7.572 3.975 24.350 1.00 72.94 428 GLY A C 1
ATOM 3260 O O . GLY A 1 428 ? -8.494 4.568 24.900 1.00 72.94 428 GLY A O 1
ATOM 3261 N N . ILE A 1 429 ? -6.420 4.580 24.041 1.00 74.06 429 ILE A N 1
ATOM 3262 C CA . ILE A 1 429 ? -6.106 5.986 24.355 1.00 74.06 429 ILE A CA 1
ATOM 3263 C C . ILE A 1 429 ? -5.776 6.831 23.129 1.00 74.06 429 ILE A C 1
ATOM 3265 O O . ILE A 1 429 ? -5.506 8.026 23.267 1.00 74.06 429 ILE A O 1
ATOM 3269 N N . ALA A 1 430 ? -5.773 6.233 21.937 1.00 84.19 430 ALA A N 1
ATOM 3270 C CA . ALA A 1 430 ? -5.592 6.969 20.699 1.00 84.19 430 ALA A CA 1
ATOM 3271 C C . ALA A 1 430 ? -6.729 7.983 20.553 1.00 84.19 430 ALA A C 1
ATOM 3273 O O . ALA A 1 430 ? -7.884 7.647 20.778 1.00 84.19 430 ALA A O 1
ATOM 3274 N N . ARG A 1 431 ? -6.446 9.226 20.173 1.00 85.75 431 ARG A N 1
ATOM 3275 C CA . ARG A 1 431 ? -7.478 10.270 20.093 1.00 85.75 431 ARG A CA 1
ATOM 3276 C C . ARG A 1 431 ? -7.813 10.601 18.648 1.00 85.75 431 ARG A C 1
ATOM 3278 O O . ARG A 1 431 ? -6.887 10.798 17.869 1.00 85.75 431 ARG A O 1
ATOM 3285 N N . PRO A 1 432 ? -9.096 10.739 18.278 1.00 89.31 432 PRO A N 1
ATOM 3286 C CA . PRO A 1 432 ? -9.460 11.233 16.957 1.00 89.31 432 PRO A CA 1
ATOM 3287 C C . PRO A 1 432 ? -8.789 12.583 16.688 1.00 89.31 432 PRO A C 1
ATOM 3289 O O . PRO A 1 432 ? -8.901 13.500 17.505 1.00 89.31 432 PRO A O 1
ATOM 3292 N N . ALA A 1 433 ? -8.067 12.708 15.578 1.00 88.69 433 ALA A N 1
ATOM 3293 C CA . ALA A 1 433 ? -7.269 13.898 15.309 1.00 88.69 433 ALA A CA 1
ATOM 3294 C C . ALA A 1 433 ? -7.089 14.169 13.814 1.00 88.69 433 ALA A C 1
ATOM 3296 O O . ALA A 1 433 ? -7.048 13.253 12.996 1.00 88.69 433 ALA A O 1
ATOM 3297 N N . LEU A 1 434 ? -6.932 15.446 13.472 1.00 87.94 434 LEU A N 1
ATOM 3298 C CA . LEU A 1 434 ? -6.547 15.920 12.149 1.00 87.94 434 LEU A CA 1
ATOM 3299 C C . LEU A 1 434 ? -5.125 16.496 12.243 1.00 87.94 434 LEU A C 1
ATOM 3301 O O . LEU A 1 434 ? -4.947 17.561 12.842 1.00 87.94 434 LEU A O 1
ATOM 3305 N N . PRO A 1 435 ? -4.104 15.814 11.693 1.00 83.31 435 PRO A N 1
ATOM 3306 C CA . PRO A 1 435 ? -2.738 16.304 11.709 1.00 83.31 435 PRO A CA 1
ATOM 3307 C C . PRO A 1 435 ? -2.606 17.536 10.817 1.00 83.31 435 PRO A C 1
ATOM 3309 O O . PRO A 1 435 ? -3.229 17.642 9.756 1.00 83.31 435 PRO A O 1
ATOM 3312 N N . ALA A 1 436 ? -1.736 18.447 11.234 1.00 80.31 436 ALA A N 1
ATOM 3313 C CA . ALA A 1 436 ? -1.410 19.653 10.491 1.00 80.31 436 ALA A CA 1
ATOM 3314 C C . ALA A 1 436 ? -0.813 19.322 9.115 1.00 80.31 436 ALA A C 1
ATOM 3316 O O . ALA A 1 436 ? 0.283 18.762 9.027 1.00 80.31 436 ALA A O 1
ATOM 3317 N N . LYS A 1 437 ? -1.506 19.682 8.035 1.00 82.19 437 LYS A N 1
ATOM 3318 C CA . LYS A 1 437 ? -1.124 19.280 6.675 1.00 82.19 437 LYS A CA 1
ATOM 3319 C C . LYS A 1 437 ? -0.032 20.158 6.065 1.00 82.19 437 LYS A C 1
ATOM 3321 O O . LYS A 1 437 ? 0.251 21.257 6.539 1.00 82.19 437 LYS A O 1
ATOM 3326 N N . TRP A 1 438 ? 0.581 19.666 4.988 1.00 76.12 438 TRP A N 1
ATOM 3327 C CA . TRP A 1 438 ? 1.518 20.417 4.147 1.00 76.12 438 TRP A CA 1
ATOM 3328 C C . TRP A 1 438 ? 0.899 20.779 2.789 1.00 76.12 438 TRP A C 1
ATOM 3330 O O . TRP A 1 438 ? 1.090 20.050 1.814 1.00 76.12 438 TRP A O 1
ATOM 3340 N N . PRO A 1 439 ? 0.222 21.938 2.661 1.00 76.25 439 PRO A N 1
ATOM 3341 C CA . PRO A 1 439 ? -0.392 22.340 1.394 1.00 76.25 439 PRO A CA 1
ATOM 3342 C C . PRO A 1 439 ? 0.616 22.487 0.249 1.00 76.25 439 PRO A C 1
ATOM 3344 O O . PRO A 1 439 ? 0.278 22.307 -0.917 1.00 76.25 439 PRO A O 1
ATOM 3347 N N . TRP A 1 440 ? 1.869 22.830 0.564 1.00 75.12 440 TRP A N 1
ATOM 3348 C CA . TRP A 1 440 ? 2.919 22.986 -0.439 1.00 75.12 440 TRP A CA 1
ATOM 3349 C C . TRP A 1 440 ? 3.348 21.652 -1.056 1.00 75.12 440 TRP A C 1
ATOM 3351 O O . TRP A 1 440 ? 3.653 21.631 -2.244 1.00 75.12 440 TRP A O 1
ATOM 3361 N N . LEU A 1 441 ? 3.330 20.555 -0.289 1.00 75.31 441 LEU A N 1
ATOM 3362 C CA . LEU A 1 441 ? 3.717 19.233 -0.782 1.00 75.31 441 LEU A CA 1
ATOM 3363 C C . LEU A 1 441 ? 2.722 18.743 -1.837 1.00 75.31 441 LEU A C 1
ATOM 3365 O O . LEU A 1 441 ? 3.128 18.231 -2.875 1.00 75.31 441 LEU A O 1
ATOM 3369 N N . LEU A 1 442 ? 1.429 19.012 -1.626 1.00 78.50 442 LEU A N 1
ATOM 3370 C CA . LEU A 1 442 ? 0.371 18.706 -2.593 1.00 78.50 442 LEU A CA 1
ATOM 3371 C C . LEU A 1 442 ? 0.597 19.376 -3.957 1.00 78.50 442 LEU A C 1
ATOM 3373 O O . LEU A 1 442 ? 0.274 18.797 -4.991 1.00 78.50 442 LEU A O 1
ATOM 3377 N N . ARG A 1 443 ? 1.206 20.570 -3.978 1.00 81.38 443 ARG A N 1
ATOM 3378 C CA . ARG A 1 443 ? 1.553 21.271 -5.227 1.00 81.38 443 ARG A CA 1
ATOM 3379 C C . ARG A 1 443 ? 2.727 20.635 -5.971 1.00 81.38 443 ARG A C 1
ATOM 3381 O O . ARG A 1 443 ? 2.849 20.841 -7.173 1.00 81.38 443 ARG A O 1
ATOM 3388 N N . LEU A 1 444 ? 3.588 19.891 -5.276 1.00 81.00 444 LEU A N 1
ATOM 3389 C CA . LEU A 1 444 ? 4.751 19.232 -5.873 1.00 81.00 444 LEU A CA 1
ATOM 3390 C C . LEU A 1 444 ? 4.441 17.835 -6.410 1.00 81.00 444 LEU A C 1
ATOM 3392 O O . LEU A 1 444 ? 5.232 17.320 -7.196 1.00 81.00 444 LEU A O 1
ATOM 3396 N N . LEU A 1 445 ? 3.304 17.239 -6.037 1.00 83.25 445 LEU A N 1
ATOM 3397 C CA . LEU A 1 445 ? 2.964 15.862 -6.406 1.00 83.25 445 LEU A CA 1
ATOM 3398 C C . LEU A 1 445 ? 3.123 15.545 -7.900 1.00 83.25 445 LEU A C 1
ATOM 3400 O O . LEU A 1 445 ? 3.736 14.523 -8.193 1.00 83.25 445 LEU A O 1
ATOM 3404 N N . PRO A 1 446 ? 2.679 16.387 -8.860 1.00 85.94 446 PRO A N 1
ATOM 3405 C CA . PRO A 1 446 ? 2.846 16.056 -10.275 1.00 85.94 446 PRO A CA 1
ATOM 3406 C C . PRO A 1 446 ? 4.310 15.948 -10.703 1.00 85.94 446 PRO A C 1
ATOM 3408 O O . PRO A 1 446 ? 4.655 15.126 -11.548 1.00 85.94 446 PRO A O 1
ATOM 3411 N N . ALA A 1 447 ? 5.178 16.785 -10.130 1.00 84.31 447 ALA A N 1
ATOM 3412 C CA . ALA A 1 447 ? 6.604 16.751 -10.418 1.00 84.31 447 ALA A CA 1
ATOM 3413 C C . ALA A 1 447 ? 7.269 15.540 -9.752 1.00 84.31 447 ALA A C 1
ATOM 3415 O O . ALA A 1 447 ? 8.035 14.838 -10.407 1.00 84.31 447 ALA A O 1
ATOM 3416 N N . LEU A 1 448 ? 6.939 15.272 -8.483 1.00 83.31 448 LEU A N 1
ATOM 3417 C CA . LEU A 1 448 ? 7.468 14.128 -7.739 1.00 83.31 448 LEU A CA 1
ATOM 3418 C C . LEU A 1 448 ? 7.085 12.800 -8.401 1.00 83.31 448 LEU A C 1
ATOM 3420 O O . LEU A 1 448 ? 7.952 11.957 -8.596 1.00 83.31 448 LEU A O 1
ATOM 3424 N N . GLU A 1 449 ? 5.836 12.652 -8.848 1.00 88.88 449 GLU A N 1
ATOM 3425 C CA . GLU A 1 449 ? 5.374 11.456 -9.561 1.00 88.88 449 GLU A CA 1
ATOM 3426 C C . GLU A 1 449 ? 6.178 11.196 -10.837 1.00 88.88 449 GLU A C 1
ATOM 3428 O O . GLU A 1 449 ? 6.614 10.072 -11.063 1.00 88.88 449 GLU A O 1
ATOM 3433 N N . ARG A 1 450 ? 6.424 12.227 -11.657 1.00 87.06 450 ARG A N 1
ATOM 3434 C CA . ARG A 1 450 ? 7.228 12.084 -12.884 1.00 87.06 450 ARG A CA 1
ATOM 3435 C C . ARG A 1 450 ? 8.657 11.645 -12.583 1.00 87.06 450 ARG A C 1
ATOM 3437 O O . ARG A 1 450 ? 9.189 10.800 -13.294 1.00 87.06 450 ARG A O 1
ATOM 3444 N N . VAL A 1 451 ? 9.266 12.213 -11.541 1.00 83.94 451 VAL A N 1
ATOM 3445 C CA . VAL A 1 451 ? 10.607 11.811 -11.093 1.00 83.94 451 VAL A CA 1
ATOM 3446 C C . VAL A 1 451 ? 10.591 10.368 -10.590 1.00 83.94 451 VAL A C 1
ATOM 3448 O O . VAL A 1 451 ? 11.477 9.601 -10.952 1.00 83.94 451 VAL A O 1
ATOM 3451 N N . GLY A 1 452 ? 9.570 9.983 -9.820 1.00 86.31 452 GLY A N 1
ATOM 3452 C CA . GLY A 1 452 ? 9.380 8.615 -9.342 1.00 86.31 452 GLY A CA 1
ATOM 3453 C C . GLY A 1 452 ? 9.293 7.604 -10.483 1.00 86.31 452 GLY A C 1
ATOM 3454 O O . GLY A 1 452 ? 10.066 6.654 -10.501 1.00 86.31 452 GLY A O 1
ATOM 3455 N N . TYR A 1 453 ? 8.430 7.836 -11.477 1.00 90.44 453 TYR A N 1
ATOM 3456 C CA . TYR A 1 453 ? 8.311 6.945 -12.637 1.00 90.44 453 TYR A CA 1
ATOM 3457 C C . TYR A 1 453 ? 9.581 6.885 -13.485 1.00 90.44 453 TYR A C 1
ATOM 3459 O O . TYR A 1 453 ? 9.978 5.800 -13.891 1.00 90.44 453 TYR A O 1
ATOM 3467 N N . LEU A 1 454 ? 10.250 8.019 -13.719 1.00 85.00 454 LEU A N 1
ATOM 3468 C CA . LEU A 1 454 ? 11.527 8.024 -14.436 1.00 85.00 454 LEU A CA 1
ATOM 3469 C C . LEU A 1 454 ? 12.586 7.199 -13.695 1.00 85.00 454 LEU A C 1
ATOM 3471 O O . LEU A 1 454 ? 13.361 6.482 -14.320 1.00 85.00 454 LEU A O 1
ATOM 3475 N N . TRP A 1 455 ? 12.625 7.297 -12.366 1.00 88.38 455 TRP A N 1
ATOM 3476 C CA . TRP A 1 455 ? 13.565 6.528 -11.561 1.00 88.38 455 TRP A CA 1
ATOM 3477 C C . TRP A 1 455 ? 13.221 5.032 -11.558 1.00 88.38 455 TRP A C 1
ATOM 3479 O O . TRP A 1 455 ? 14.123 4.217 -11.724 1.00 88.38 455 TRP A O 1
ATOM 3489 N N . LEU A 1 456 ? 11.937 4.669 -11.456 1.00 89.25 456 LEU A N 1
ATOM 3490 C CA . LEU A 1 456 ? 11.477 3.280 -11.580 1.00 89.25 456 LEU A CA 1
ATOM 3491 C C . LEU A 1 456 ? 11.842 2.673 -12.939 1.00 89.25 456 LEU A C 1
ATOM 3493 O O . LEU A 1 456 ? 12.399 1.581 -12.978 1.00 89.25 456 LEU A O 1
ATOM 3497 N N . ASP A 1 457 ? 11.599 3.400 -14.033 1.00 87.94 457 ASP A N 1
ATOM 3498 C CA . ASP A 1 457 ? 12.017 3.006 -15.381 1.00 87.94 457 ASP A CA 1
ATOM 3499 C C . ASP A 1 457 ? 13.520 2.699 -15.414 1.00 87.94 457 ASP A C 1
ATOM 3501 O O . ASP A 1 457 ? 13.919 1.615 -15.833 1.00 87.94 457 ASP A O 1
ATOM 3505 N N . THR A 1 458 ? 14.359 3.624 -14.935 1.00 84.50 458 THR A N 1
ATOM 3506 C CA . THR A 1 458 ? 15.818 3.438 -14.905 1.00 84.50 458 THR A CA 1
ATOM 3507 C C . THR A 1 458 ? 16.217 2.206 -14.096 1.00 84.50 458 THR A C 1
ATOM 3509 O O . THR A 1 458 ? 16.973 1.377 -14.596 1.00 84.50 458 THR A O 1
ATOM 3512 N N . LEU A 1 459 ? 15.678 2.042 -12.883 1.00 82.31 459 LEU A N 1
ATOM 3513 C CA . LEU A 1 459 ? 15.973 0.887 -12.028 1.00 82.31 459 LEU A CA 1
ATOM 3514 C C . LEU A 1 459 ? 15.559 -0.431 -12.689 1.00 82.31 459 LEU A C 1
ATOM 3516 O O . LEU A 1 459 ? 16.288 -1.418 -12.620 1.00 82.31 459 LEU A O 1
ATOM 3520 N N . TYR A 1 460 ? 14.406 -0.452 -13.353 1.00 87.25 460 TYR A N 1
ATOM 3521 C CA . TYR A 1 460 ? 13.928 -1.631 -14.059 1.00 87.25 460 TYR A CA 1
ATOM 3522 C C . TYR A 1 460 ? 14.807 -1.975 -15.264 1.00 87.25 460 TYR A C 1
ATOM 3524 O O . TYR A 1 460 ? 15.171 -3.137 -15.442 1.00 87.25 460 TYR A O 1
ATOM 3532 N N . PHE A 1 461 ? 15.189 -0.976 -16.064 1.00 83.00 461 PHE A N 1
ATOM 3533 C CA . PHE A 1 461 ? 16.038 -1.165 -17.241 1.00 83.00 461 PHE A CA 1
ATOM 3534 C C . PHE A 1 461 ? 17.480 -1.553 -16.900 1.00 83.00 461 PHE A C 1
ATOM 3536 O O . PHE A 1 461 ? 18.093 -2.308 -17.652 1.00 83.00 461 PHE A O 1
ATOM 3543 N N . GLU A 1 462 ? 18.023 -1.062 -15.786 1.00 78.69 462 GLU A N 1
ATOM 3544 C CA . GLU A 1 462 ? 19.362 -1.429 -15.303 1.00 78.69 462 GLU A CA 1
ATOM 3545 C C . GLU A 1 462 ? 19.374 -2.751 -14.514 1.00 78.69 462 GLU A C 1
ATOM 3547 O O . GLU A 1 462 ? 20.432 -3.365 -14.375 1.00 78.69 462 GLU A O 1
ATOM 3552 N N . GLY A 1 463 ? 18.213 -3.193 -14.020 1.00 84.31 463 GLY A N 1
ATOM 3553 C CA . GLY A 1 463 ? 18.031 -4.415 -13.234 1.00 84.31 463 GLY A CA 1
ATOM 3554 C C . GLY A 1 463 ? 17.198 -5.471 -13.960 1.00 84.31 463 GLY A C 1
ATOM 3555 O O . GLY A 1 463 ? 17.665 -6.098 -14.910 1.00 84.31 463 GLY A O 1
ATOM 3556 N N . ALA A 1 464 ? 15.957 -5.673 -13.506 1.00 85.25 464 ALA A N 1
ATOM 3557 C CA . ALA A 1 464 ? 15.096 -6.794 -13.896 1.00 85.25 464 ALA A CA 1
ATOM 3558 C C . ALA A 1 464 ? 14.933 -6.979 -15.418 1.00 85.25 464 ALA A C 1
ATOM 3560 O O . ALA A 1 464 ? 14.923 -8.107 -15.909 1.00 85.25 464 ALA A O 1
ATOM 3561 N N . ALA A 1 465 ? 14.851 -5.897 -16.198 1.00 84.38 465 ALA A N 1
ATOM 3562 C CA . ALA A 1 465 ? 14.703 -5.993 -17.650 1.00 84.38 465 ALA A CA 1
ATOM 3563 C C . ALA A 1 465 ? 15.970 -6.505 -18.362 1.00 84.38 465 ALA A C 1
ATOM 3565 O O . ALA A 1 465 ? 15.890 -6.979 -19.500 1.00 84.38 465 ALA A O 1
ATOM 3566 N N . ALA A 1 466 ? 17.132 -6.402 -17.714 1.00 81.69 466 ALA A N 1
ATOM 3567 C CA . ALA A 1 466 ? 18.412 -6.885 -18.217 1.00 81.69 466 ALA A CA 1
ATOM 3568 C C . ALA A 1 466 ? 18.769 -8.298 -17.726 1.00 81.69 466 ALA A C 1
ATOM 3570 O O . ALA A 1 466 ? 19.766 -8.872 -18.170 1.00 81.69 466 ALA A O 1
ATOM 3571 N N . GLU A 1 467 ? 17.962 -8.893 -16.844 1.00 83.00 467 GLU A N 1
ATOM 3572 C CA . GLU A 1 467 ? 18.230 -10.226 -16.312 1.00 83.00 467 GLU A CA 1
ATOM 3573 C C . GLU A 1 467 ? 18.070 -11.329 -17.373 1.00 83.00 467 GLU A C 1
ATOM 3575 O O . GLU A 1 467 ? 17.194 -11.247 -18.245 1.00 83.00 467 GLU A O 1
ATOM 3580 N N . PRO A 1 468 ? 18.850 -12.428 -17.281 1.00 83.00 468 PRO A N 1
ATOM 3581 C CA . PRO A 1 468 ? 18.738 -13.556 -18.208 1.00 83.00 468 PRO A CA 1
ATOM 3582 C C . PRO A 1 468 ? 17.326 -14.146 -18.296 1.00 83.00 468 PRO A C 1
ATOM 3584 O O . PRO A 1 468 ? 16.913 -14.621 -19.353 1.00 83.00 468 PRO A O 1
ATOM 3587 N N . GLU A 1 469 ? 16.577 -14.123 -17.194 1.00 84.31 469 GLU A N 1
ATOM 3588 C CA . GLU A 1 469 ? 15.200 -14.611 -17.157 1.00 84.31 469 GLU A CA 1
ATOM 3589 C C . GLU A 1 469 ? 14.257 -13.733 -17.987 1.00 84.31 469 GLU A C 1
ATOM 3591 O O . GLU A 1 469 ? 13.479 -14.263 -18.781 1.00 84.31 469 GLU A O 1
ATOM 3596 N N . ASN A 1 470 ? 14.368 -12.404 -17.893 1.00 87.19 470 ASN A N 1
ATOM 3597 C CA . ASN A 1 470 ? 13.574 -11.506 -18.728 1.00 87.19 470 ASN A CA 1
ATOM 3598 C C . ASN A 1 470 ? 13.888 -11.701 -20.219 1.00 87.19 470 ASN A C 1
ATOM 3600 O O . ASN A 1 470 ? 12.982 -11.794 -21.046 1.00 87.19 470 ASN A O 1
ATOM 3604 N N . TRP A 1 471 ? 15.166 -11.892 -20.554 1.00 84.75 471 TRP A N 1
ATOM 3605 C CA . TRP A 1 471 ? 15.590 -12.233 -21.911 1.00 84.75 471 TRP A CA 1
ATOM 3606 C C . TRP A 1 471 ? 14.949 -13.509 -22.446 1.00 84.75 471 TRP A C 1
ATOM 3608 O O . TRP A 1 471 ? 14.488 -13.528 -23.589 1.00 84.75 471 TRP A O 1
ATOM 3618 N N . ARG A 1 472 ? 14.860 -14.566 -21.627 1.00 85.75 472 ARG A N 1
ATOM 3619 C CA . ARG A 1 472 ? 14.144 -15.792 -22.013 1.00 85.75 472 ARG A CA 1
ATOM 3620 C C . ARG A 1 472 ? 12.680 -15.506 -22.343 1.00 85.75 472 ARG A C 1
ATOM 3622 O O . ARG A 1 472 ? 12.186 -16.022 -23.344 1.00 85.75 472 ARG A O 1
ATOM 3629 N N . ARG A 1 473 ? 12.011 -14.656 -21.557 1.00 88.62 473 ARG A N 1
ATOM 3630 C CA . ARG A 1 473 ? 10.611 -14.260 -21.792 1.00 88.62 473 ARG A CA 1
ATOM 3631 C C . ARG A 1 473 ? 10.452 -13.441 -23.072 1.00 88.62 473 ARG A C 1
ATOM 3633 O O . ARG A 1 473 ? 9.579 -13.755 -23.874 1.00 88.62 473 ARG A O 1
ATOM 3640 N N . CYS A 1 474 ? 11.321 -12.458 -23.312 1.00 86.25 474 CYS A N 1
ATOM 3641 C CA . CYS A 1 474 ? 11.322 -11.678 -24.554 1.00 86.25 474 CYS A CA 1
ATOM 3642 C C . CYS A 1 474 ? 11.501 -12.573 -25.787 1.00 86.25 474 CYS A C 1
ATOM 3644 O O . CYS A 1 474 ? 10.738 -12.469 -26.745 1.00 86.25 474 CYS A O 1
ATOM 3646 N N . VAL A 1 475 ? 12.473 -13.492 -25.757 1.00 82.88 475 VAL A N 1
ATOM 3647 C CA . VAL A 1 475 ? 12.715 -14.428 -26.866 1.00 82.88 475 VAL A CA 1
ATOM 3648 C C . VAL A 1 475 ? 11.511 -15.348 -27.083 1.00 82.88 475 VAL A C 1
ATOM 3650 O O . VAL A 1 475 ? 11.124 -15.568 -28.228 1.00 82.88 475 VAL A O 1
ATOM 3653 N N . ALA A 1 476 ? 10.887 -15.842 -26.009 1.00 86.00 476 ALA A N 1
ATOM 3654 C CA . ALA A 1 476 ? 9.691 -16.679 -26.093 1.00 86.00 476 ALA A CA 1
ATOM 3655 C C . ALA A 1 476 ? 8.465 -15.937 -26.659 1.00 86.00 476 ALA A C 1
ATOM 3657 O O . ALA A 1 476 ? 7.644 -16.559 -27.330 1.00 86.00 476 ALA A O 1
ATOM 3658 N N . ALA A 1 477 ? 8.354 -14.622 -26.438 1.00 85.06 477 ALA A N 1
ATOM 3659 C CA . ALA A 1 477 ? 7.281 -13.788 -26.987 1.00 85.06 477 ALA A CA 1
ATOM 3660 C C . ALA A 1 477 ? 7.394 -13.554 -28.511 1.00 85.06 477 ALA A C 1
ATOM 3662 O O . ALA A 1 477 ? 6.447 -13.082 -29.137 1.00 85.06 477 ALA A O 1
ATOM 3663 N N . GLY A 1 478 ? 8.537 -13.876 -29.130 1.00 78.44 478 GLY A N 1
ATOM 3664 C CA . GLY A 1 478 ? 8.763 -13.808 -30.580 1.00 78.44 478 GLY A CA 1
ATOM 3665 C C . GLY A 1 478 ? 9.114 -12.415 -31.125 1.00 78.44 478 GLY A C 1
ATOM 3666 O O . GLY A 1 478 ? 9.982 -12.313 -31.997 1.00 78.44 478 GLY A O 1
ATOM 3667 N N . HIS A 1 479 ? 8.509 -11.353 -30.582 1.00 81.06 479 HIS A N 1
ATOM 3668 C CA . HIS A 1 479 ? 8.757 -9.950 -30.941 1.00 81.06 479 HIS A CA 1
ATOM 3669 C C . HIS A 1 479 ? 9.174 -9.136 -29.709 1.00 81.06 479 HIS A C 1
ATOM 3671 O O . HIS A 1 479 ? 8.524 -9.193 -28.663 1.00 81.06 479 HIS A O 1
ATOM 3677 N N . TRP A 1 480 ? 10.280 -8.396 -29.815 1.00 82.75 480 TRP A N 1
ATOM 3678 C CA . TRP A 1 480 ? 10.826 -7.603 -28.714 1.00 82.75 480 TRP A CA 1
ATOM 3679 C C . TRP A 1 480 ? 11.798 -6.523 -29.223 1.00 82.75 480 TRP A C 1
ATOM 3681 O O . TRP A 1 480 ? 12.243 -6.555 -30.368 1.00 82.75 480 TRP A O 1
ATOM 3691 N N . PHE A 1 481 ? 12.155 -5.554 -28.377 1.00 80.50 481 PHE A N 1
ATOM 3692 C CA . PHE A 1 481 ? 13.098 -4.486 -28.728 1.00 80.50 481 PHE A CA 1
ATOM 3693 C C . PHE A 1 481 ? 14.127 -4.166 -27.632 1.00 80.50 481 PHE A C 1
ATOM 3695 O O . PHE A 1 481 ? 13.925 -4.473 -26.458 1.00 80.50 481 PHE A O 1
ATOM 3702 N N . THR A 1 482 ? 15.225 -3.514 -28.040 1.00 77.50 482 THR A N 1
ATOM 3703 C CA . THR A 1 482 ? 16.322 -2.982 -27.194 1.00 77.50 482 THR A CA 1
ATOM 3704 C C . THR A 1 482 ? 16.678 -1.545 -27.625 1.00 77.50 482 THR A C 1
ATOM 3706 O O . THR A 1 482 ? 16.298 -1.146 -28.731 1.00 77.50 482 THR A O 1
ATOM 3709 N N . PRO A 1 483 ? 17.483 -0.769 -26.859 1.00 65.19 483 PRO A N 1
ATOM 3710 C CA . PRO A 1 483 ? 17.955 0.554 -27.294 1.00 65.19 483 PRO A CA 1
ATOM 3711 C C . PRO A 1 483 ? 18.684 0.548 -28.638 1.00 65.19 483 PRO A C 1
ATOM 3713 O O . PRO A 1 483 ? 18.643 1.530 -29.375 1.00 65.19 483 PRO A O 1
ATOM 3716 N N . LYS A 1 484 ? 19.400 -0.544 -28.934 1.00 61.53 484 LYS A N 1
ATOM 3717 C CA . LYS A 1 484 ? 20.241 -0.669 -30.128 1.00 61.53 484 LYS A CA 1
ATOM 3718 C C . LYS A 1 484 ? 19.475 -1.206 -31.338 1.00 61.53 484 LYS A C 1
ATOM 3720 O O . LYS A 1 484 ? 19.984 -1.093 -32.449 1.00 61.53 484 LYS A O 1
ATOM 3725 N N . ASN A 1 485 ? 18.279 -1.774 -31.150 1.00 61.16 485 ASN A N 1
ATOM 3726 C CA . ASN A 1 485 ? 17.457 -2.269 -32.250 1.00 61.16 485 ASN A CA 1
ATOM 3727 C C . ASN A 1 485 ? 15.974 -2.401 -31.853 1.00 61.16 485 ASN A C 1
ATOM 3729 O O . ASN A 1 485 ? 15.600 -3.294 -31.088 1.00 61.16 485 ASN A O 1
ATOM 3733 N N . ALA A 1 486 ? 15.131 -1.541 -32.432 1.00 62.62 486 ALA A N 1
ATOM 3734 C CA . ALA A 1 486 ? 13.675 -1.575 -32.284 1.00 62.62 486 ALA A CA 1
ATOM 3735 C C . ALA A 1 486 ? 12.992 -2.717 -33.069 1.00 62.62 486 ALA A C 1
ATOM 3737 O O . ALA A 1 486 ? 11.786 -2.904 -32.955 1.00 62.62 486 ALA A O 1
ATOM 3738 N N . SER A 1 487 ? 13.748 -3.456 -33.887 1.00 58.25 487 SER A N 1
ATOM 3739 C CA . SER A 1 487 ? 13.248 -4.451 -34.844 1.00 58.25 487 SER A CA 1
ATOM 3740 C C . SER A 1 487 ? 13.929 -5.821 -34.704 1.00 58.25 487 SER A C 1
ATOM 3742 O O . SER A 1 487 ? 13.948 -6.598 -35.660 1.00 58.25 487 SER A O 1
ATOM 3744 N N . CYS A 1 488 ? 14.514 -6.135 -33.542 1.00 64.19 488 CYS A N 1
ATOM 3745 C CA . CYS A 1 488 ? 15.053 -7.473 -33.296 1.00 64.19 488 CYS A CA 1
ATOM 3746 C C . CYS A 1 488 ? 13.907 -8.499 -33.234 1.00 64.19 488 CYS A C 1
ATOM 3748 O O . CYS A 1 488 ? 13.001 -8.400 -32.417 1.00 64.19 488 CYS A O 1
ATOM 3750 N N . SER A 1 489 ? 13.958 -9.518 -34.088 1.00 59.62 489 SER A N 1
ATOM 3751 C CA . SER A 1 489 ? 13.081 -10.690 -34.002 1.00 59.62 489 SER A CA 1
ATOM 3752 C C . SER A 1 489 ? 13.938 -11.945 -34.044 1.00 59.62 489 SER A C 1
ATOM 3754 O O . SER A 1 489 ? 15.056 -11.916 -34.560 1.00 59.62 489 SER A O 1
ATOM 3756 N N . GLN A 1 490 ? 13.414 -13.073 -33.564 1.00 50.41 490 GLN A N 1
ATOM 3757 C CA . GLN A 1 490 ? 14.126 -14.359 -33.601 1.00 50.41 490 GLN A CA 1
ATOM 3758 C C . GLN A 1 490 ? 14.600 -14.751 -35.021 1.00 50.41 490 GLN A C 1
ATOM 3760 O O . GLN A 1 490 ? 15.532 -15.539 -35.169 1.00 50.41 490 GLN A O 1
ATOM 3765 N N . SER A 1 491 ? 13.981 -14.187 -36.065 1.00 53.47 491 SER A N 1
ATOM 3766 C CA . SER A 1 491 ? 14.295 -14.450 -37.472 1.00 53.47 491 SER A CA 1
ATOM 3767 C C . SER A 1 491 ? 15.347 -13.517 -38.094 1.00 53.47 491 SER A C 1
ATOM 3769 O O . SER A 1 491 ? 15.849 -13.827 -39.175 1.00 53.47 491 SER A O 1
ATOM 3771 N N . TRP A 1 492 ? 15.710 -12.404 -37.442 1.00 50.66 492 TRP A N 1
ATOM 3772 C CA . TRP A 1 492 ? 16.615 -11.383 -37.986 1.00 50.66 492 TRP A CA 1
ATOM 3773 C C . TRP A 1 492 ? 17.756 -11.035 -37.008 1.00 50.66 492 TRP A C 1
ATOM 3775 O O . TRP A 1 492 ? 17.525 -10.513 -35.923 1.00 50.66 492 TRP A O 1
ATOM 3785 N N . TRP A 1 493 ? 18.991 -11.219 -37.499 1.00 49.47 493 TRP A N 1
ATOM 3786 C CA . TRP A 1 493 ? 20.287 -10.711 -37.004 1.00 49.47 493 TRP A CA 1
ATOM 3787 C C . TRP A 1 493 ? 21.059 -11.492 -35.913 1.00 49.47 493 TRP A C 1
ATOM 3789 O O . TRP A 1 493 ? 20.600 -11.741 -34.802 1.00 49.47 493 TRP A O 1
ATOM 3799 N N . THR A 1 494 ? 22.338 -11.760 -36.206 1.00 48.78 494 THR A N 1
ATOM 3800 C CA . THR A 1 494 ? 23.423 -12.117 -35.270 1.00 48.78 494 THR A CA 1
ATOM 3801 C C . THR A 1 494 ? 23.847 -10.890 -34.438 1.00 48.78 494 THR A C 1
ATOM 3803 O O . THR A 1 494 ? 24.625 -10.064 -34.907 1.00 48.78 494 THR A O 1
ATOM 3806 N N . GLY A 1 495 ? 23.315 -10.730 -33.223 1.00 56.00 495 GLY A N 1
ATOM 3807 C CA . GLY A 1 495 ? 23.612 -9.578 -32.343 1.00 56.00 495 GLY A CA 1
ATOM 3808 C C . GLY A 1 495 ? 22.451 -9.109 -31.459 1.00 56.00 495 GLY A C 1
ATOM 3809 O O . GLY A 1 495 ? 22.590 -8.136 -30.728 1.00 56.00 495 GLY A O 1
ATOM 3810 N N . CYS A 1 496 ? 21.307 -9.787 -31.545 1.00 60.62 496 CYS A N 1
ATOM 3811 C CA . CYS A 1 496 ? 20.108 -9.492 -30.767 1.00 60.62 496 CYS A CA 1
ATOM 3812 C C . CYS A 1 496 ? 20.174 -10.055 -29.325 1.00 60.62 496 CYS A C 1
ATOM 3814 O O . CYS A 1 496 ? 19.600 -9.478 -28.411 1.00 60.62 496 CYS A O 1
ATOM 3816 N N . SER A 1 497 ? 20.918 -11.134 -29.079 1.00 57.78 497 SER A N 1
ATOM 3817 C CA . SER A 1 497 ? 21.171 -11.627 -27.717 1.00 57.78 497 SER A CA 1
ATOM 3818 C C . SER A 1 497 ? 22.236 -10.770 -27.015 1.00 57.78 497 SER A C 1
ATOM 3820 O O . SER A 1 497 ? 23.187 -10.362 -27.689 1.00 57.78 497 SER A O 1
ATOM 3822 N N . PRO A 1 498 ? 22.152 -10.541 -25.690 1.00 55.09 498 PRO A N 1
ATOM 3823 C CA . PRO A 1 498 ? 23.188 -9.817 -24.959 1.00 55.09 498 PRO A CA 1
ATOM 3824 C C . PRO A 1 498 ? 24.548 -10.515 -25.130 1.00 55.09 498 PRO A C 1
ATOM 3826 O O . PRO A 1 498 ? 24.655 -11.715 -24.850 1.00 55.09 498 PRO A O 1
ATOM 3829 N N . PRO A 1 499 ? 25.595 -9.810 -25.608 1.00 59.03 499 PRO A N 1
ATOM 3830 C CA . PRO A 1 499 ? 26.960 -10.317 -25.562 1.00 59.03 499 PRO A CA 1
ATOM 3831 C C . PRO A 1 499 ? 27.346 -10.676 -24.120 1.00 59.03 499 PRO A C 1
ATOM 3833 O O . PRO A 1 499 ? 26.878 -10.018 -23.186 1.00 59.03 499 PRO A O 1
ATOM 3836 N N . PRO A 1 500 ? 28.226 -11.670 -23.897 1.00 55.91 500 PRO A N 1
ATOM 3837 C CA . PRO A 1 500 ? 28.715 -11.965 -22.555 1.00 55.91 500 PRO A CA 1
ATOM 3838 C C . PRO A 1 500 ? 29.334 -10.708 -21.917 1.00 55.91 500 PRO A C 1
ATOM 3840 O O . PRO A 1 500 ? 30.359 -10.219 -22.390 1.00 55.91 500 PRO A O 1
ATOM 3843 N N . GLY A 1 501 ? 28.708 -10.185 -20.857 1.00 54.62 501 GLY A N 1
ATOM 3844 C CA . GLY A 1 501 ? 29.191 -9.024 -20.097 1.00 54.62 501 GLY A CA 1
ATOM 3845 C C . GLY A 1 501 ? 28.593 -7.658 -20.462 1.00 54.62 501 GLY A C 1
ATOM 3846 O O . GLY A 1 501 ? 29.009 -6.670 -19.863 1.00 54.62 501 GLY A O 1
ATOM 3847 N N . GLU A 1 502 ? 27.633 -7.568 -21.391 1.00 60.69 502 GLU A N 1
ATOM 3848 C CA . GLU A 1 502 ? 26.913 -6.316 -21.679 1.00 60.69 502 GLU A CA 1
ATOM 3849 C C . GLU A 1 502 ? 25.490 -6.339 -21.094 1.00 60.69 502 GLU A C 1
ATOM 3851 O O . GLU A 1 502 ? 24.693 -7.226 -21.402 1.00 60.69 502 GLU A O 1
ATOM 3856 N N . THR A 1 503 ? 25.156 -5.344 -20.267 1.00 63.06 503 THR A N 1
ATOM 3857 C CA . THR A 1 503 ? 23.815 -5.170 -19.689 1.00 63.06 503 THR A CA 1
ATOM 3858 C C . THR A 1 503 ? 22.876 -4.576 -20.739 1.00 63.06 503 THR A C 1
ATOM 3860 O O . THR A 1 503 ? 22.723 -3.360 -20.846 1.00 63.06 503 THR A O 1
ATOM 3863 N N . LEU A 1 504 ? 22.272 -5.428 -21.567 1.00 73.75 504 LEU A N 1
ATOM 3864 C CA . LEU A 1 504 ? 21.183 -5.030 -22.459 1.00 73.75 504 LEU A CA 1
ATOM 3865 C C . LEU A 1 504 ? 19.849 -5.408 -21.817 1.00 73.75 504 LEU A C 1
ATOM 3867 O O . LEU A 1 504 ? 19.698 -6.531 -21.348 1.00 73.75 504 LEU A O 1
ATOM 3871 N N . TRP A 1 505 ? 18.878 -4.499 -21.836 1.00 82.75 505 TRP A N 1
ATOM 3872 C CA . TRP A 1 505 ? 17.495 -4.801 -21.469 1.00 82.75 505 TRP A CA 1
ATOM 3873 C C . TRP A 1 505 ? 16.657 -5.139 -22.698 1.00 82.75 505 TRP A C 1
ATOM 3875 O O . TRP A 1 505 ? 16.927 -4.631 -23.788 1.00 82.75 505 TRP A O 1
ATOM 3885 N N . CYS A 1 506 ? 15.613 -5.945 -22.513 1.00 85.38 506 CYS A N 1
ATOM 3886 C CA . CYS A 1 506 ? 14.631 -6.240 -23.555 1.00 85.38 506 CYS A CA 1
ATOM 3887 C C . CYS A 1 506 ? 13.206 -5.955 -23.077 1.00 85.38 506 CYS A C 1
ATOM 3889 O O . CYS A 1 506 ? 12.869 -6.176 -21.914 1.00 85.38 506 CYS A O 1
ATOM 3891 N N . LEU A 1 507 ? 12.362 -5.496 -24.001 1.00 89.19 507 LEU A N 1
ATOM 3892 C CA . LEU A 1 507 ? 10.918 -5.402 -23.810 1.00 89.19 507 LEU A CA 1
ATOM 3893 C C . LEU A 1 507 ? 10.208 -6.174 -24.919 1.00 89.19 507 LEU A C 1
ATOM 3895 O O . LEU A 1 507 ? 10.475 -5.961 -26.100 1.00 89.19 507 LEU A O 1
ATOM 3899 N N . ALA A 1 508 ? 9.301 -7.059 -24.525 1.00 88.62 508 ALA A N 1
ATOM 3900 C CA . ALA A 1 508 ? 8.424 -7.791 -25.434 1.00 88.62 508 ALA A CA 1
ATOM 3901 C C . ALA A 1 508 ? 7.381 -6.843 -26.039 1.00 88.62 508 ALA A C 1
ATOM 3903 O O . ALA A 1 508 ? 6.889 -5.944 -25.356 1.00 88.62 508 ALA A O 1
ATOM 3904 N N . SER A 1 509 ? 7.043 -7.046 -27.309 1.00 86.00 509 SER A N 1
ATOM 3905 C CA . SER A 1 509 ? 6.080 -6.219 -28.035 1.00 86.00 509 SER A CA 1
ATOM 3906 C C . SER A 1 509 ? 5.124 -7.084 -28.858 1.00 86.00 509 SER A C 1
ATOM 3908 O O . SER A 1 509 ? 5.480 -8.202 -29.228 1.00 86.00 509 SER A O 1
ATOM 3910 N N . PRO A 1 510 ? 3.915 -6.592 -29.177 1.00 82.75 510 PRO A N 1
ATOM 3911 C CA . PRO A 1 510 ? 3.064 -7.244 -30.166 1.00 82.75 510 PRO A CA 1
ATOM 3912 C C . PRO A 1 510 ? 3.738 -7.272 -31.560 1.00 82.75 510 PRO A C 1
ATOM 3914 O O . PRO A 1 510 ? 4.655 -6.477 -31.799 1.00 82.75 510 PRO A O 1
ATOM 3917 N N . PRO A 1 511 ? 3.313 -8.196 -32.446 1.00 75.31 511 PRO A N 1
ATOM 3918 C CA . PRO A 1 511 ? 3.865 -8.373 -33.792 1.00 75.31 511 PRO A CA 1
ATOM 3919 C C . PRO A 1 511 ? 3.634 -7.197 -34.745 1.00 75.31 511 PRO A C 1
ATOM 3921 O O . PRO A 1 511 ? 2.617 -6.480 -34.584 1.00 75.31 511 PRO A O 1
#

Secondary structure (DSSP, 8-state):
---SSSHHHHTTTS--TT--HHHHHHHHHHHHHTSTT-TTPPPP---EE-GGG--TTHHHHHHHTTEEEEEEEETTEEEEEEEEPPGGGSPPPPPPTT-EEPPS-GGGGS--TTSS-S--HHHHHHHHHHHHHGGG-EEE-TTS-EEEE--HHHHHHH-TTEEEEEEEEETTTTEEEEEEEEPGGGSS-EEEEEE-----SSS--HHHHHHHHTTTHHHHHSHHHHHHHHHHHHHHH-TTT--EEEEEEETHHHHHHHHHHHHHHHHHHHH-S--PPEEEEEES----HHHHHHHHHHHHHH-SSSS-HHHHHHHHHH-TTHHHHHHHHHHHHHHHTTSPTT-HHHHHHHHHTTSEEEEEEETT-SGGGSS--SSEEEEEPGGGGS-SS----------SSSS--HHHHHHHHHHHHHHHHHHTTGGGG-EEEE----HHHHHHHHHHHHHHHHHHHHHHHHTGGGSHHHHHHHHHTSBEEBTTBTT-BTTB-TT-SPPTT-----EE---

Sequence (511 aa):
MALLLGAGVAQAQETLPGLDAPRLEGMRAQIDRCRPGGPGAPAARELDLTLSDIVPFSQAILARHDLRPSLRRENGQWRLVLNLGPVRRLAQPSGNPETVYLSGDARLALEDRRSRFRDLSPLDEASVVAADLAYDVRDEAPDGTPGAWLDTAKLAQELPGYRLVRLYTDSFTGFSAAALESRPEKGTPHRLYAVAGTHVFAHLDFRTWASGLTLARAQFTSNAALSMIADMADYVSDLRTGGEALVTGQSQGGLTAQGIGYLLQSYLDGRGGPHHLVHVVSWGGAGGQEVLARMIAAERDEGSRGFRQSLEQHWALTEPDYPRAMGVWQAVSAEWARIPPGREAASIQATMGHARVVGYFFEIDLFARVGTFPGRMMAFPTALILPEACEMTVVEARLGLSVEPLGVRLESHFLDGYRRAVGRGALGIARPALPAKWPWLLRLLPALERVGYLWLDTLYFEGAAAEPENWRRCVAAGHWFTPKNASCSQSWWTGCSPPPGETLWCLASPP